Protein AF-A0A0D8Y166-F1 (afdb_monomer)

Solvent-accessible surface area (backbone atoms only — not comparable to full-atom values): 31243 Å² total; per-residue (Å²): 134,84,92,81,90,86,86,88,84,91,83,90,88,84,89,86,86,91,83,82,90,84,88,88,82,91,85,84,87,83,79,92,74,79,80,77,78,78,80,73,83,71,75,79,74,79,84,50,73,68,58,51,49,54,46,44,72,76,35,81,78,61,55,64,70,60,54,52,52,27,47,51,49,46,55,60,47,55,75,75,40,89,67,58,102,54,58,57,52,52,48,49,43,30,47,51,53,46,46,41,57,75,27,60,71,58,76,38,52,41,94,66,59,57,55,60,47,25,48,74,46,36,37,15,61,54,55,47,54,57,51,34,52,52,47,41,63,74,66,66,49,56,70,65,58,55,54,47,52,55,48,47,53,50,50,49,45,42,48,54,54,47,52,61,54,43,43,63,54,48,51,55,43,36,38,91,34,60,76,85,71,78,50,96,64,31,43,58,56,53,54,51,49,53,51,49,53,44,55,49,53,50,75,68,47,96,62,89,44,62,65,64,50,46,41,48,46,49,47,52,50,40,52,54,52,50,43,38,60,73,71,68,42,58,80,46,41,24,67,70,34,54,54,68,40,55,73,45,98,88,50,80,46,54,58,56,51,49,16,69,78,68,73,43,62,53,69,60,38,54,47,43,41,65,71,41,48,69,63,42,46,57,77,78,43,68,83,55,50,87,89,65,57,52,58,78,86,40,40,70,63,46,48,53,51,49,51,53,53,41,52,53,52,32,26,30,65,71,38,70,65,73,69,72,62,62,65,92,56,53,68,48,60,70,36,78,75,36,67,84,52,61,63,50,66,38,43,44,24,69,52,92,58,73,65,91,64,69,63,64,46,60,56,37,52,45,42,49,56,46,42,53,70,57,54,71,76,77,72,91,92,73,95,80,75,87,62,60,48,50,40,81,92,68,80,39,76,33,54,69,81,64,62,77,59,86,82,61,49,74,66,64,62,40,44,89,72,35,62,97,78,73,52,69,78,91,25,71,46,48,56,53,26,68,72,26,89,73,61,50,56,66,60,53,51,50,52,42,49,54,52,37,51,52,47,54,55,47,52,56,51,44,73,73,41,90,88,56,98,63,63,66,72,56,70,76,41,49,66,62,51,36,50,52,52,42,50,38,50,52,49,51,52,29,51,51,54,54,52,50,43,72,74,43,78,82,65,64,55,77,51,56,62,56,58,45,69,75,73,106

Radius of gyration: 31.39 Å; Cα contacts (8 Å, |Δi|>4): 440; chains: 1; bounding box: 93×88×85 Å

InterPro domains:
  IPR002720 Retinoblastoma-associated protein, A-box [PF01858] (406-509)
  IPR024599 Retinoblastoma-associated protein, N-terminal [PF11934] (113-226)
  IPR024599 Retinoblastoma-associated protein, N-terminal [SM01367] (106-227)
  IPR028309 Retinoblastoma protein family [PTHR13742] (51-509)

Organism: Dictyocaulus viviparus (NCBI:txid29172)

Structure (mmCIF, N/CA/C/O backbone):
data_AF-A0A0D8Y166-F1
#
_entry.id   AF-A0A0D8Y166-F1
#
loop_
_atom_site.group_PDB
_atom_site.id
_atom_site.type_symbol
_atom_site.label_atom_id
_atom_site.label_alt_id
_atom_site.label_comp_id
_atom_site.label_asym_id
_atom_site.label_entity_id
_atom_site.label_seq_id
_atom_site.pdbx_PDB_ins_code
_atom_site.Cartn_x
_atom_site.Cartn_y
_atom_site.Cartn_z
_atom_site.occupancy
_atom_site.B_iso_or_equiv
_atom_site.auth_seq_id
_atom_site.auth_comp_id
_atom_site.auth_asym_id
_atom_site.auth_atom_id
_atom_site.pdbx_PDB_model_num
ATOM 1 N N . MET A 1 1 ? -1.861 65.704 -4.279 1.00 33.00 1 MET A N 1
ATOM 2 C CA . MET A 1 1 ? -0.979 66.765 -3.769 1.00 33.00 1 MET A CA 1
ATOM 3 C C . MET A 1 1 ? 0.375 66.096 -3.618 1.00 33.00 1 MET A C 1
ATOM 5 O O . MET A 1 1 ? 0.455 65.220 -2.772 1.00 33.00 1 MET A O 1
ATOM 9 N N . GLU A 1 2 ? 1.285 66.434 -4.544 1.00 31.95 2 GLU A N 1
ATOM 10 C CA . GLU A 1 2 ? 2.749 66.184 -4.604 1.00 31.95 2 GLU A CA 1
ATOM 11 C C . GLU A 1 2 ? 3.214 64.709 -4.552 1.00 31.95 2 GLU A C 1
ATOM 13 O O . GLU A 1 2 ? 2.940 64.010 -3.585 1.00 31.95 2 GLU A O 1
ATOM 18 N N . ASP A 1 3 ? 3.744 64.079 -5.613 1.00 27.80 3 ASP A N 1
ATOM 19 C CA . ASP A 1 3 ? 4.896 64.328 -6.526 1.00 27.80 3 ASP A CA 1
ATOM 20 C C . ASP A 1 3 ? 6.300 64.206 -5.903 1.00 27.80 3 ASP A C 1
ATOM 22 O O . ASP A 1 3 ? 6.654 64.974 -5.013 1.00 27.80 3 ASP A O 1
ATOM 26 N N . ALA A 1 4 ? 7.074 63.251 -6.453 1.00 29.73 4 ALA A N 1
ATOM 27 C CA . ALA A 1 4 ? 8.540 63.167 -6.659 1.00 29.73 4 ALA A CA 1
ATOM 28 C C . ALA A 1 4 ? 8.892 61.663 -6.795 1.00 29.73 4 ALA A C 1
ATOM 30 O O . ALA A 1 4 ? 8.784 60.918 -5.826 1.00 29.73 4 ALA A O 1
ATOM 31 N N . ASP A 1 5 ? 9.047 61.063 -7.977 1.00 30.31 5 ASP A N 1
ATOM 32 C CA . ASP A 1 5 ? 10.092 61.209 -9.007 1.00 30.31 5 ASP A CA 1
ATOM 33 C C . ASP A 1 5 ? 11.523 60.957 -8.490 1.00 30.31 5 ASP A C 1
ATOM 35 O O . ASP A 1 5 ? 11.975 61.612 -7.555 1.00 30.31 5 ASP A O 1
ATOM 39 N N . VAL A 1 6 ? 12.205 59.967 -9.081 1.00 31.31 6 VAL A N 1
ATOM 40 C CA . VAL A 1 6 ? 13.494 60.093 -9.790 1.00 31.31 6 VAL A CA 1
ATOM 41 C C . VAL A 1 6 ? 14.042 58.693 -10.119 1.00 31.31 6 VAL A C 1
ATOM 43 O O . VAL A 1 6 ? 14.215 57.813 -9.278 1.00 31.31 6 VAL A O 1
ATOM 46 N N . ASN A 1 7 ? 14.298 58.548 -11.411 1.00 28.16 7 ASN A N 1
ATOM 47 C CA . ASN A 1 7 ? 14.941 57.482 -12.163 1.00 28.16 7 ASN A CA 1
ATOM 48 C C . ASN A 1 7 ? 16.473 57.662 -12.110 1.00 28.16 7 ASN A C 1
ATOM 50 O O . ASN A 1 7 ? 16.905 58.804 -12.222 1.00 28.16 7 ASN A O 1
ATOM 54 N N . GLU A 1 8 ? 17.298 56.606 -12.055 1.00 28.00 8 GLU A N 1
ATOM 55 C CA . GLU A 1 8 ? 18.684 56.707 -12.554 1.00 28.00 8 GLU A CA 1
ATOM 56 C C . GLU A 1 8 ? 19.349 55.356 -12.888 1.00 28.00 8 GLU A C 1
ATOM 58 O O . GLU A 1 8 ? 19.195 54.346 -12.204 1.00 28.00 8 GLU A O 1
ATOM 63 N N . THR A 1 9 ? 20.062 55.395 -14.013 1.00 28.47 9 THR A N 1
ATOM 64 C CA . THR A 1 9 ? 20.747 54.334 -14.773 1.00 28.47 9 THR A CA 1
ATOM 65 C C . THR A 1 9 ? 22.236 54.223 -14.360 1.00 28.47 9 THR A C 1
ATOM 67 O O . THR A 1 9 ? 22.629 54.856 -13.391 1.00 28.47 9 THR A O 1
ATOM 70 N N . PHE A 1 10 ? 23.069 53.535 -15.171 1.00 26.52 10 PHE A N 1
ATOM 71 C CA . PHE A 1 10 ? 24.553 53.380 -15.135 1.00 26.52 10 PHE A CA 1
ATOM 72 C C . PHE A 1 10 ? 25.043 52.103 -14.396 1.00 26.52 10 PHE A C 1
ATOM 74 O O . PHE A 1 10 ? 24.509 51.759 -13.354 1.00 26.52 10 PHE A O 1
ATOM 81 N N . VAL A 1 11 ? 26.043 51.315 -14.832 1.00 28.38 11 VAL A N 1
ATOM 82 C CA . VAL A 1 11 ? 26.975 51.343 -15.979 1.00 28.38 11 VAL A CA 1
ATOM 83 C C . VAL A 1 11 ? 27.667 49.974 -16.126 1.00 28.38 11 VAL A C 1
ATOM 85 O O . VAL A 1 11 ? 27.822 49.257 -15.139 1.00 28.38 11 VAL A O 1
ATOM 88 N N . ALA A 1 12 ? 28.114 49.640 -17.340 1.00 28.97 12 ALA A N 1
ATOM 89 C CA . ALA A 1 12 ? 29.071 48.571 -17.629 1.00 28.97 12 ALA A CA 1
ATOM 90 C C . ALA A 1 12 ? 30.479 49.161 -17.835 1.00 28.97 12 ALA A C 1
ATOM 92 O O . ALA A 1 12 ? 30.582 50.202 -18.474 1.00 28.97 12 ALA A O 1
ATOM 93 N N . ASP A 1 13 ? 31.513 48.511 -17.286 1.00 27.62 13 ASP A N 1
ATOM 94 C CA . ASP A 1 13 ? 32.838 48.266 -17.899 1.00 27.62 13 ASP A CA 1
ATOM 95 C C . ASP A 1 13 ? 33.901 47.959 -16.834 1.00 27.62 13 ASP A C 1
ATOM 97 O O . ASP A 1 13 ? 34.079 48.721 -15.885 1.00 27.62 13 ASP A O 1
ATOM 101 N N . GLN A 1 14 ? 34.672 46.885 -17.045 1.00 29.25 14 GLN A N 1
ATOM 102 C CA . GLN A 1 14 ? 36.122 46.907 -16.818 1.00 29.25 14 GLN A CA 1
ATOM 103 C C . GLN A 1 14 ? 36.819 45.745 -17.544 1.00 29.25 14 GLN A C 1
ATOM 105 O O . GLN A 1 14 ? 36.702 44.576 -17.178 1.00 29.25 14 GLN A O 1
ATOM 110 N N . GLU A 1 15 ? 37.554 46.119 -18.592 1.00 25.94 15 GLU A N 1
ATOM 111 C CA . GLU A 1 15 ? 38.581 45.339 -19.283 1.00 25.94 15 GLU A CA 1
ATOM 112 C C . GLU A 1 15 ? 39.788 45.050 -18.371 1.00 25.94 15 GLU A C 1
ATOM 114 O O . GLU A 1 15 ? 40.174 45.894 -17.563 1.00 25.94 15 GLU A O 1
ATOM 119 N N . LEU A 1 16 ? 40.484 43.930 -18.604 1.00 27.36 16 LEU A N 1
ATOM 120 C CA . LEU A 1 16 ? 41.888 43.744 -18.213 1.00 27.36 16 LEU A CA 1
ATOM 121 C C . LEU A 1 16 ? 42.647 42.979 -19.315 1.00 27.36 16 LEU A C 1
ATOM 123 O O . LEU A 1 16 ? 42.253 41.892 -19.733 1.00 27.36 16 LEU A O 1
ATOM 127 N N . LYS A 1 17 ? 43.730 43.601 -19.801 1.00 29.31 17 LYS A N 1
ATOM 128 C CA . LYS A 1 17 ? 44.660 43.145 -20.856 1.00 29.31 17 LYS A CA 1
ATOM 129 C C . LYS A 1 17 ? 45.910 42.435 -20.267 1.00 29.31 17 LYS A C 1
ATOM 131 O O . LYS A 1 17 ? 46.124 42.512 -19.060 1.00 29.31 17 LYS A O 1
ATOM 136 N N . PRO A 1 18 ? 46.731 41.749 -21.099 1.00 35.53 18 PRO A N 1
ATOM 137 C CA . PRO A 1 18 ? 47.529 40.571 -20.728 1.00 35.53 18 PRO A CA 1
ATOM 138 C C . PRO A 1 18 ? 49.003 40.865 -20.396 1.00 35.53 18 PRO A C 1
ATOM 140 O O . PRO A 1 18 ? 49.542 41.889 -20.814 1.00 35.53 18 PRO A O 1
ATOM 143 N N . ILE A 1 19 ? 49.686 39.922 -19.726 1.00 27.50 19 ILE A N 1
ATOM 144 C CA . ILE A 1 19 ? 51.143 39.964 -19.499 1.00 27.50 19 ILE A CA 1
ATOM 145 C C . ILE A 1 19 ? 51.811 38.605 -19.797 1.00 27.50 19 ILE A C 1
ATOM 147 O O . ILE A 1 19 ? 51.568 37.614 -19.120 1.00 27.50 19 ILE A O 1
ATOM 151 N N . SER A 1 20 ? 52.666 38.651 -20.826 1.00 26.47 20 SER A N 1
ATOM 152 C CA . SER A 1 20 ? 54.015 38.081 -21.012 1.00 26.47 20 SER A CA 1
ATOM 153 C C . SER A 1 20 ? 54.368 36.635 -20.620 1.00 26.47 20 SER A C 1
ATOM 155 O O . SER A 1 20 ? 54.500 36.278 -19.454 1.00 26.47 20 SER A O 1
ATOM 157 N N . SER A 1 21 ? 54.731 35.909 -21.681 1.00 26.19 21 SER A N 1
ATOM 158 C CA . SER A 1 21 ? 55.748 34.858 -21.842 1.00 26.19 21 SER A CA 1
ATOM 159 C C . SER A 1 21 ? 56.810 34.675 -20.748 1.00 26.19 21 SER A C 1
ATOM 161 O O . SER A 1 21 ? 57.518 35.621 -20.397 1.00 26.19 21 SER A O 1
ATOM 163 N N . TYR A 1 22 ? 57.033 33.406 -20.392 1.00 26.62 22 TYR A N 1
ATOM 164 C CA . TYR A 1 22 ? 58.312 32.871 -19.924 1.00 26.62 22 TYR A CA 1
ATOM 165 C C . TYR A 1 22 ? 58.669 31.628 -20.755 1.00 26.62 22 TYR A C 1
ATOM 167 O O . TYR A 1 22 ? 57.930 30.647 -20.756 1.00 26.62 22 TYR A O 1
ATOM 175 N N . GLU A 1 23 ? 59.795 31.692 -21.464 1.00 25.53 23 GLU A N 1
ATOM 176 C CA . GLU A 1 23 ? 60.465 30.554 -22.104 1.00 25.53 23 GLU A CA 1
ATOM 177 C C . GLU A 1 23 ? 61.650 30.078 -21.250 1.00 25.53 23 GLU A C 1
ATOM 179 O O . GLU A 1 23 ? 62.280 30.897 -20.574 1.00 25.53 23 GLU A O 1
ATOM 184 N N . LEU A 1 24 ? 61.966 28.777 -21.389 1.00 26.30 24 LEU A N 1
ATOM 185 C CA . LEU A 1 24 ? 63.284 28.093 -21.428 1.00 26.30 24 LEU A CA 1
ATOM 186 C C . LEU A 1 24 ? 63.301 26.808 -20.563 1.00 26.30 24 LEU A C 1
ATOM 188 O O . LEU A 1 24 ? 62.704 26.815 -19.488 1.00 26.30 24 LEU A O 1
ATOM 192 N N . PRO A 1 25 ? 64.102 25.765 -20.887 1.00 27.89 25 PRO A N 1
ATOM 193 C CA . PRO A 1 25 ? 64.690 25.361 -22.171 1.00 27.89 25 PRO A CA 1
ATOM 194 C C . PRO A 1 25 ? 64.454 23.866 -22.515 1.00 27.89 25 PRO A C 1
ATOM 196 O O . PRO A 1 25 ? 64.084 23.046 -21.679 1.00 27.89 25 PRO A O 1
ATOM 199 N N . ALA A 1 26 ? 64.730 23.507 -23.770 1.00 30.86 26 ALA A N 1
ATOM 200 C CA . ALA A 1 26 ? 64.731 22.138 -24.280 1.00 30.86 26 ALA A CA 1
ATOM 201 C C . ALA A 1 26 ? 65.971 21.338 -23.832 1.00 30.86 26 ALA A C 1
ATOM 203 O O . ALA A 1 26 ? 67.093 21.825 -23.983 1.00 30.86 26 ALA A O 1
ATOM 204 N N . ASN A 1 27 ? 65.773 20.106 -23.341 1.00 27.48 27 ASN A N 1
ATOM 205 C CA . ASN A 1 27 ? 66.346 18.866 -23.900 1.00 27.48 27 ASN A CA 1
ATOM 206 C C . ASN A 1 27 ? 66.249 17.666 -22.937 1.00 27.48 27 ASN A C 1
ATOM 208 O O . ASN A 1 27 ? 66.652 17.766 -21.783 1.00 27.48 27 ASN A O 1
ATOM 212 N N . ALA A 1 28 ? 65.880 16.527 -23.541 1.00 28.11 28 ALA A N 1
ATOM 213 C CA . ALA A 1 28 ? 66.364 15.154 -23.320 1.00 28.11 28 ALA A CA 1
ATOM 214 C C . ALA A 1 28 ? 65.315 14.127 -22.837 1.00 28.11 28 ALA A C 1
ATOM 216 O O . ALA A 1 28 ? 64.971 14.091 -21.664 1.00 28.11 28 ALA A O 1
ATOM 217 N N . ASN A 1 29 ? 64.931 13.275 -23.801 1.00 29.62 29 ASN A N 1
ATOM 218 C CA . ASN A 1 29 ? 64.536 11.858 -23.732 1.00 29.62 29 ASN A CA 1
ATOM 219 C C . ASN A 1 29 ? 63.403 11.444 -22.773 1.00 29.62 29 ASN A C 1
ATOM 221 O O . ASN A 1 29 ? 63.592 11.432 -21.565 1.00 29.62 29 ASN A O 1
ATOM 225 N N . ASP A 1 30 ? 62.269 10.979 -23.303 1.00 27.91 30 ASP A N 1
ATOM 226 C CA . ASP A 1 30 ? 62.061 9.547 -23.590 1.00 27.91 30 ASP A CA 1
ATOM 227 C C . ASP A 1 30 ? 60.674 9.308 -24.215 1.00 27.91 30 ASP A C 1
ATOM 229 O O . ASP A 1 30 ? 59.693 9.956 -23.863 1.00 27.91 30 ASP A O 1
ATOM 233 N N . ASP A 1 31 ? 60.658 8.377 -25.166 1.00 29.98 31 ASP A N 1
ATOM 234 C CA . ASP A 1 31 ? 59.547 7.554 -25.647 1.00 29.98 31 ASP A CA 1
ATOM 235 C C . ASP A 1 31 ? 58.224 8.201 -26.099 1.00 29.98 31 ASP A C 1
ATOM 237 O O . ASP A 1 31 ? 57.305 8.514 -25.344 1.00 29.98 31 ASP A O 1
ATOM 241 N N . GLN A 1 32 ? 58.087 8.235 -27.429 1.00 33.59 32 GLN A N 1
ATOM 242 C CA . GLN A 1 32 ? 56.803 8.164 -28.116 1.00 33.59 32 GLN A CA 1
ATOM 243 C C . GLN A 1 32 ? 56.043 6.904 -27.675 1.00 33.59 32 GLN A C 1
ATOM 245 O O . GLN A 1 32 ? 56.311 5.806 -28.161 1.00 33.59 32 GLN A O 1
ATOM 250 N N . VAL A 1 33 ? 55.033 7.073 -26.829 1.00 33.22 33 VAL A N 1
ATOM 251 C CA . VAL A 1 33 ? 53.850 6.211 -26.865 1.00 33.22 33 VAL A CA 1
ATOM 252 C C . VAL A 1 33 ? 52.812 6.995 -27.647 1.00 33.22 33 VAL A C 1
ATOM 254 O O . VAL A 1 33 ? 52.322 8.023 -27.185 1.00 33.22 33 VAL A O 1
ATOM 257 N N . GLY A 1 34 ? 52.555 6.570 -28.884 1.00 29.72 34 GLY A N 1
ATOM 258 C CA . GLY A 1 34 ? 51.437 7.097 -29.647 1.00 29.72 34 GLY A CA 1
ATOM 259 C C . GLY A 1 34 ? 50.157 6.850 -28.858 1.00 29.72 34 GLY A C 1
ATOM 260 O O . GLY A 1 34 ? 49.809 5.700 -28.603 1.00 29.72 34 GLY A O 1
ATOM 261 N N . GLU A 1 35 ? 49.470 7.917 -28.461 1.00 31.98 35 GLU A N 1
ATOM 262 C CA . GLU A 1 35 ? 48.046 7.827 -28.167 1.00 31.98 35 GLU A CA 1
ATOM 263 C C . GLU A 1 35 ? 47.357 7.464 -29.486 1.00 31.98 35 GLU A C 1
ATOM 265 O O . GLU A 1 35 ? 47.063 8.321 -30.322 1.00 31.98 35 GLU A O 1
ATOM 270 N N . GLU A 1 36 ? 47.152 6.164 -29.705 1.00 32.47 36 GLU A N 1
ATOM 271 C CA . GLU A 1 36 ? 46.092 5.692 -30.583 1.00 32.47 36 GLU A CA 1
ATOM 272 C C . GLU A 1 36 ? 44.780 6.213 -29.998 1.00 32.47 36 GLU A C 1
ATOM 274 O O . GLU A 1 36 ? 44.191 5.635 -29.084 1.00 32.47 36 GLU A O 1
ATOM 279 N N . VAL A 1 37 ? 44.338 7.359 -30.511 1.00 36.44 37 VAL A N 1
ATOM 280 C CA . VAL A 1 37 ? 42.954 7.796 -30.394 1.00 36.44 37 VAL A CA 1
ATOM 281 C C . VAL A 1 37 ? 42.133 6.758 -31.152 1.00 36.44 37 VAL A C 1
ATOM 283 O O . VAL A 1 37 ? 41.981 6.832 -32.370 1.00 36.44 37 VAL A O 1
ATOM 286 N N . PHE A 1 38 ? 41.660 5.744 -30.433 1.00 33.31 38 PHE A N 1
ATOM 287 C CA . PHE A 1 38 ? 40.629 4.846 -30.924 1.00 33.31 38 PHE A CA 1
ATOM 288 C C . PHE A 1 38 ? 39.347 5.666 -31.111 1.00 33.31 38 PHE A C 1
ATOM 290 O O . PHE A 1 38 ? 38.568 5.863 -30.179 1.00 33.31 38 PHE A O 1
ATOM 297 N N . ASP A 1 39 ? 39.146 6.170 -32.326 1.00 38.75 39 ASP A N 1
ATOM 298 C CA . ASP A 1 39 ? 37.851 6.635 -32.812 1.00 38.75 39 ASP A CA 1
ATOM 299 C C . ASP A 1 39 ? 36.956 5.404 -33.010 1.00 38.75 39 ASP A C 1
ATOM 301 O O . ASP A 1 39 ? 36.843 4.844 -34.101 1.00 38.75 39 ASP A O 1
ATOM 305 N N . TYR A 1 40 ? 36.372 4.911 -31.916 1.00 37.84 40 TYR A N 1
ATOM 306 C CA . TYR A 1 40 ? 35.255 3.979 -31.992 1.00 37.84 40 TYR A CA 1
ATOM 307 C C . TYR A 1 40 ? 34.003 4.780 -32.338 1.00 37.84 40 TYR A C 1
ATOM 309 O O . TYR A 1 40 ? 33.169 5.075 -31.483 1.00 37.84 40 TYR A O 1
ATOM 317 N N . SER A 1 41 ? 33.831 5.096 -33.618 1.00 49.47 41 SER A N 1
ATOM 318 C CA . SER A 1 41 ? 32.497 5.319 -34.169 1.00 49.47 41 SER A CA 1
ATOM 319 C C . SER A 1 41 ? 31.787 3.953 -34.205 1.00 49.47 41 SER A C 1
ATOM 321 O O . SER A 1 41 ? 31.654 3.324 -35.251 1.00 49.47 41 SER A O 1
ATOM 323 N N . HIS A 1 42 ? 31.432 3.414 -33.033 1.00 57.66 42 HIS A N 1
ATOM 324 C CA . HIS A 1 42 ? 30.627 2.200 -32.934 1.00 57.66 42 HIS A CA 1
ATOM 325 C C . HIS A 1 42 ? 29.213 2.536 -33.406 1.00 57.66 42 HIS A C 1
ATOM 327 O O . HIS A 1 42 ? 28.433 3.183 -32.708 1.00 57.66 42 HIS A O 1
ATOM 333 N N . GLU A 1 43 ? 28.907 2.145 -34.642 1.00 75.25 43 GLU A N 1
ATOM 334 C CA . GLU A 1 43 ? 27.539 2.131 -35.139 1.00 75.25 43 GLU A CA 1
ATOM 335 C C . GLU A 1 43 ? 26.742 1.129 -34.299 1.00 75.25 43 GLU A C 1
ATOM 337 O O . GLU A 1 43 ? 27.025 -0.070 -34.310 1.00 75.25 43 GLU A O 1
ATOM 342 N N . ILE A 1 44 ? 25.755 1.630 -33.552 1.00 83.06 44 ILE A N 1
ATOM 343 C CA . ILE A 1 44 ? 24.823 0.784 -32.805 1.00 83.06 44 ILE A CA 1
ATOM 344 C C . ILE A 1 44 ? 24.110 -0.114 -33.829 1.00 83.06 44 ILE A C 1
ATOM 346 O O . ILE A 1 44 ? 23.511 0.419 -34.772 1.00 83.06 44 ILE A O 1
ATOM 350 N N . PRO A 1 45 ? 24.161 -1.452 -33.685 1.00 86.75 45 PRO A N 1
ATOM 351 C CA . PRO A 1 45 ? 23.498 -2.349 -34.621 1.00 86.75 45 PRO A CA 1
ATOM 352 C C . PRO A 1 45 ? 21.983 -2.100 -34.618 1.00 86.75 45 PRO A C 1
ATOM 354 O O . PRO A 1 45 ? 21.444 -1.606 -33.627 1.00 86.75 45 PRO A O 1
ATOM 357 N N . PRO A 1 46 ? 21.256 -2.440 -35.694 1.00 87.62 46 PRO A N 1
ATOM 358 C CA . PRO A 1 46 ? 19.801 -2.362 -35.673 1.00 87.62 46 PRO A CA 1
ATOM 359 C C . PRO A 1 46 ? 19.212 -3.301 -34.600 1.00 87.62 46 PRO A C 1
ATOM 361 O O . PRO A 1 46 ? 19.833 -4.322 -34.292 1.00 87.62 46 PRO A O 1
ATOM 364 N N . PRO A 1 47 ? 18.020 -2.988 -34.055 1.00 89.50 47 PRO A N 1
ATOM 365 C CA . PRO A 1 47 ? 17.349 -3.843 -33.083 1.00 89.50 47 PRO A CA 1
ATOM 366 C C . PRO A 1 47 ? 17.145 -5.271 -33.580 1.00 89.50 47 PRO A C 1
ATOM 368 O O . PRO A 1 47 ? 16.663 -5.473 -34.695 1.00 89.50 47 PRO A O 1
ATOM 371 N N . ASP A 1 48 ? 17.499 -6.251 -32.746 1.00 87.88 48 ASP A N 1
ATOM 372 C CA . ASP A 1 48 ? 17.303 -7.662 -33.072 1.00 87.88 48 ASP A CA 1
ATOM 373 C C . ASP A 1 48 ? 15.826 -8.094 -32.974 1.00 87.88 48 ASP A C 1
ATOM 375 O O . ASP A 1 48 ? 14.983 -7.430 -32.359 1.00 87.88 48 ASP A O 1
ATOM 379 N N . ASP A 1 49 ? 15.505 -9.236 -33.590 1.00 87.94 49 ASP A N 1
ATOM 380 C CA . ASP A 1 49 ? 14.138 -9.769 -33.637 1.00 87.94 49 ASP A CA 1
ATOM 381 C C . ASP A 1 49 ? 13.567 -10.074 -32.239 1.00 87.94 49 ASP A C 1
ATOM 383 O O . ASP A 1 49 ? 12.356 -9.967 -32.023 1.00 87.94 49 ASP A O 1
ATOM 387 N N . GLY A 1 50 ? 14.420 -10.440 -31.275 1.00 87.19 50 GLY A N 1
ATOM 388 C CA . GLY A 1 50 ? 14.012 -10.753 -29.906 1.00 87.19 50 GLY A CA 1
ATOM 389 C C . GLY A 1 50 ? 13.542 -9.509 -29.158 1.00 87.19 50 GLY A C 1
ATOM 390 O O . GLY A 1 50 ? 12.458 -9.498 -28.569 1.00 87.19 50 GLY A O 1
ATOM 391 N N . PHE A 1 51 ? 14.309 -8.427 -29.237 1.00 91.06 51 PHE A N 1
ATOM 392 C CA . PHE A 1 51 ? 13.947 -7.132 -28.682 1.00 91.06 51 PHE A CA 1
ATOM 393 C C . PHE A 1 51 ? 12.712 -6.542 -29.369 1.00 91.06 51 PHE A C 1
ATOM 395 O O . PHE A 1 51 ? 11.797 -6.070 -28.690 1.00 91.06 51 PHE A O 1
ATOM 402 N N . LEU A 1 52 ? 12.625 -6.624 -30.700 1.00 92.50 52 LEU A N 1
ATOM 403 C CA . LEU A 1 52 ? 11.444 -6.166 -31.439 1.00 92.50 52 LEU A CA 1
ATOM 404 C C . LEU A 1 52 ? 10.180 -6.931 -31.030 1.00 92.50 52 LEU A C 1
ATOM 406 O O . LEU A 1 52 ? 9.113 -6.324 -30.905 1.00 92.50 52 LEU A O 1
ATOM 410 N N . HIS A 1 53 ? 10.295 -8.233 -30.758 1.00 91.75 53 HIS A N 1
ATOM 411 C CA . HIS A 1 53 ? 9.192 -9.027 -30.223 1.00 91.75 53 HIS A CA 1
ATOM 412 C C . HIS A 1 53 ? 8.743 -8.532 -28.840 1.00 91.75 53 HIS A C 1
ATOM 414 O O . HIS A 1 53 ? 7.541 -8.377 -28.615 1.00 91.75 53 HIS A O 1
ATOM 420 N N . VAL A 1 54 ? 9.682 -8.216 -27.939 1.00 92.75 54 VAL A N 1
ATOM 421 C CA . VAL A 1 54 ? 9.375 -7.627 -26.620 1.00 92.75 54 VAL A CA 1
ATOM 422 C C . VAL A 1 54 ? 8.653 -6.287 -26.775 1.00 92.75 54 VAL A C 1
ATOM 424 O O . VAL A 1 54 ? 7.606 -6.085 -26.159 1.00 92.75 54 VAL A O 1
ATOM 427 N N . CYS A 1 55 ? 9.150 -5.388 -27.630 1.00 94.88 55 CYS A N 1
ATOM 428 C CA . CYS A 1 55 ? 8.503 -4.101 -27.900 1.00 94.88 55 CYS A CA 1
ATOM 429 C C . CYS A 1 55 ? 7.072 -4.273 -28.418 1.00 94.88 55 CYS A C 1
ATOM 431 O O . CYS A 1 55 ? 6.157 -3.647 -27.887 1.00 94.88 55 CYS A O 1
ATOM 433 N N . ALA A 1 56 ? 6.865 -5.149 -29.405 1.00 94.75 56 ALA A N 1
ATOM 434 C CA . ALA A 1 56 ? 5.547 -5.408 -29.980 1.00 94.75 56 ALA A CA 1
ATOM 435 C C . ALA A 1 56 ? 4.575 -6.054 -28.977 1.00 94.75 56 ALA A C 1
ATOM 437 O O . ALA A 1 56 ? 3.375 -5.785 -29.031 1.00 94.75 56 ALA A O 1
ATOM 438 N N . ALA A 1 57 ? 5.078 -6.886 -28.059 1.00 95.12 57 ALA A N 1
ATOM 439 C CA . ALA A 1 57 ? 4.281 -7.480 -26.988 1.00 95.12 57 ALA A CA 1
ATOM 440 C C . ALA A 1 57 ? 3.856 -6.453 -25.923 1.00 95.12 57 ALA A C 1
ATOM 442 O O . ALA A 1 57 ? 2.783 -6.600 -25.338 1.00 95.12 57 ALA A O 1
ATOM 443 N N . ILE A 1 58 ? 4.674 -5.423 -25.670 1.00 94.88 58 ILE A N 1
ATOM 444 C CA . ILE A 1 58 ? 4.323 -4.307 -24.775 1.00 94.88 58 ILE A CA 1
ATOM 445 C C . ILE A 1 58 ? 3.281 -3.411 -25.450 1.00 94.88 58 ILE A C 1
ATOM 447 O O . ILE A 1 58 ? 2.229 -3.138 -24.872 1.00 94.88 58 ILE A O 1
ATOM 451 N N . ASP A 1 59 ? 3.584 -2.946 -26.661 1.00 95.56 59 ASP A N 1
ATOM 452 C CA . ASP A 1 59 ? 2.717 -2.094 -27.467 1.00 95.56 59 ASP A CA 1
ATOM 453 C C . ASP A 1 59 ? 3.136 -2.170 -28.947 1.00 95.56 59 ASP A C 1
ATOM 455 O O . ASP A 1 59 ? 4.223 -1.702 -29.302 1.00 95.56 59 ASP A O 1
ATOM 459 N N . PRO A 1 60 ? 2.276 -2.688 -29.845 1.00 93.81 60 PRO A N 1
ATOM 460 C CA . PRO A 1 60 ? 2.547 -2.711 -31.282 1.00 93.81 60 PRO A CA 1
ATOM 461 C C . PRO A 1 60 ? 2.822 -1.329 -31.891 1.00 93.81 60 PRO A C 1
ATOM 463 O O . PRO A 1 60 ? 3.423 -1.245 -32.960 1.00 93.81 60 PRO A O 1
ATOM 466 N N . ASN A 1 61 ? 2.385 -0.253 -31.230 1.00 94.00 61 ASN A N 1
ATOM 467 C CA . ASN A 1 61 ? 2.572 1.131 -31.660 1.00 94.00 61 ASN A CA 1
ATOM 468 C C . ASN A 1 61 ? 3.583 1.892 -30.785 1.00 94.00 61 ASN A C 1
ATOM 470 O O . ASN A 1 61 ? 3.539 3.124 -30.732 1.00 94.00 61 ASN A O 1
ATOM 474 N N . MET A 1 62 ? 4.489 1.182 -30.099 1.00 94.44 62 MET A N 1
ATOM 475 C CA . MET A 1 62 ? 5.532 1.795 -29.276 1.00 94.44 62 MET A CA 1
ATOM 476 C C . MET A 1 62 ? 6.316 2.847 -30.068 1.00 94.44 62 MET A C 1
ATOM 478 O O . MET A 1 62 ? 6.773 2.599 -31.186 1.00 94.44 62 MET A O 1
ATOM 482 N N . SER A 1 63 ? 6.504 4.025 -29.465 1.00 93.31 63 SER A N 1
ATOM 483 C CA . SER A 1 63 ? 7.224 5.122 -30.113 1.00 93.31 63 SER A CA 1
ATOM 484 C C . SER A 1 63 ? 8.650 4.712 -30.480 1.00 93.31 63 SER A C 1
ATOM 486 O O . SER A 1 63 ? 9.366 4.163 -29.637 1.00 93.31 63 SER A O 1
ATOM 488 N N . GLU A 1 64 ? 9.084 5.068 -31.689 1.00 92.06 64 GLU A N 1
ATOM 489 C CA . GLU A 1 64 ? 10.439 4.770 -32.172 1.00 92.06 64 GLU A CA 1
ATOM 490 C C . GLU A 1 64 ? 11.505 5.361 -31.251 1.00 92.06 64 GLU A C 1
ATOM 492 O O . GLU A 1 64 ? 12.447 4.680 -30.882 1.00 92.06 64 GLU A O 1
ATOM 497 N N . THR A 1 65 ? 11.287 6.579 -30.747 1.00 92.88 65 THR A N 1
ATOM 498 C CA . THR A 1 65 ? 12.220 7.239 -29.824 1.00 92.88 65 THR A CA 1
ATOM 499 C C . THR A 1 65 ? 12.483 6.431 -28.552 1.00 92.88 65 THR A C 1
ATOM 501 O O . THR A 1 65 ? 13.636 6.311 -28.142 1.00 92.88 65 THR A O 1
ATOM 504 N N . LEU A 1 66 ? 11.439 5.878 -27.919 1.00 93.75 66 LEU A N 1
ATOM 505 C CA . LEU A 1 66 ? 11.603 5.031 -26.732 1.00 93.75 66 LEU A CA 1
ATOM 506 C C . LEU A 1 66 ? 12.321 3.731 -27.095 1.00 93.75 66 LEU A C 1
ATOM 508 O O . LEU A 1 66 ? 13.291 3.371 -26.437 1.00 93.75 66 LEU A O 1
ATOM 512 N N . ARG A 1 67 ? 11.860 3.055 -28.152 1.00 94.50 67 ARG A N 1
ATOM 513 C CA . ARG A 1 67 ? 12.431 1.792 -28.628 1.00 94.50 67 ARG A CA 1
ATOM 514 C C . ARG A 1 67 ? 13.925 1.929 -28.921 1.00 94.50 67 ARG A C 1
ATOM 516 O O . ARG A 1 67 ? 14.718 1.145 -28.410 1.00 94.50 67 ARG A O 1
ATOM 523 N N . ASP A 1 68 ? 14.305 2.952 -29.674 1.00 92.75 68 ASP A N 1
ATOM 524 C CA . ASP A 1 68 ? 15.685 3.171 -30.100 1.00 92.75 68 ASP A CA 1
ATOM 525 C C . ASP A 1 68 ? 16.571 3.583 -28.911 1.00 92.75 68 ASP A C 1
ATOM 527 O O . ASP A 1 68 ? 17.714 3.147 -28.812 1.00 92.75 68 ASP A O 1
ATOM 531 N N . SER A 1 69 ? 16.031 4.353 -27.954 1.00 93.50 69 SER A N 1
ATOM 532 C CA . SER A 1 69 ? 16.750 4.727 -26.724 1.00 93.50 69 SER A CA 1
ATOM 533 C C . SER A 1 69 ? 17.003 3.528 -25.807 1.00 93.50 69 SER A C 1
ATOM 535 O O . SER A 1 69 ? 18.092 3.399 -25.247 1.00 93.50 69 SER A O 1
ATOM 537 N N . VAL A 1 70 ? 16.016 2.636 -25.660 1.00 94.00 70 VAL A N 1
ATOM 538 C CA . VAL A 1 70 ? 16.174 1.382 -24.902 1.00 94.00 70 VAL A CA 1
ATOM 539 C C . VAL A 1 70 ? 17.193 0.482 -25.588 1.00 94.00 70 VAL A C 1
ATOM 541 O O . VAL A 1 70 ? 18.107 -0.000 -24.923 1.00 94.00 70 VAL A O 1
ATOM 544 N N . TRP A 1 71 ? 17.087 0.305 -26.906 1.00 93.44 71 TRP A N 1
ATOM 545 C CA . TRP A 1 71 ? 18.021 -0.516 -27.671 1.00 93.44 71 TRP A CA 1
ATOM 546 C C . TRP A 1 71 ? 19.459 0.003 -27.585 1.00 93.44 71 TRP A C 1
ATOM 548 O O . TRP A 1 71 ? 20.374 -0.753 -27.267 1.00 93.44 71 TRP A O 1
ATOM 558 N N . MET A 1 72 ? 19.651 1.313 -27.753 1.00 91.69 72 MET A N 1
ATOM 559 C CA . MET A 1 72 ? 20.948 1.965 -27.574 1.00 91.69 72 MET A CA 1
ATOM 560 C C . MET A 1 72 ? 21.541 1.679 -26.192 1.00 91.69 72 MET A C 1
ATOM 562 O O . MET A 1 72 ? 22.730 1.368 -26.086 1.00 91.69 72 MET A O 1
ATOM 566 N N . GLN A 1 73 ? 20.732 1.761 -25.130 1.00 89.75 73 GLN A N 1
ATOM 567 C CA . GLN A 1 73 ? 21.206 1.464 -23.781 1.00 89.75 73 GLN A CA 1
ATOM 568 C C . GLN A 1 73 ? 21.587 -0.016 -23.634 1.00 89.75 73 GLN A C 1
ATOM 570 O O . GLN A 1 73 ? 22.630 -0.304 -23.055 1.00 89.75 73 GLN A O 1
ATOM 575 N N . VAL A 1 74 ? 20.806 -0.941 -24.201 1.00 89.25 74 VAL A N 1
ATOM 576 C CA . VAL A 1 74 ? 21.113 -2.383 -24.200 1.00 89.25 74 VAL A CA 1
ATOM 577 C C . VAL A 1 74 ? 22.433 -2.680 -24.910 1.00 89.25 74 VAL A C 1
ATOM 579 O O . VAL A 1 74 ? 23.304 -3.292 -24.294 1.00 89.25 74 VAL A O 1
ATOM 582 N N . CYS A 1 75 ? 22.633 -2.188 -26.137 1.00 88.31 75 CYS A N 1
ATOM 583 C CA . CYS A 1 75 ? 23.884 -2.386 -26.878 1.00 88.31 75 CYS A CA 1
ATOM 584 C C . CYS A 1 75 ? 25.088 -1.834 -26.109 1.00 88.31 75 CYS A C 1
ATOM 586 O O . CYS A 1 75 ? 26.061 -2.550 -25.876 1.00 88.31 75 CYS A O 1
ATOM 588 N N . THR A 1 76 ? 24.973 -0.598 -25.614 1.00 87.06 76 THR A N 1
ATOM 589 C CA . THR A 1 76 ? 26.040 0.057 -24.842 1.00 87.06 76 THR A CA 1
ATOM 590 C C . THR A 1 76 ? 26.427 -0.750 -23.599 1.00 87.06 76 THR A C 1
ATOM 592 O O . THR A 1 76 ? 27.595 -0.770 -23.215 1.00 87.06 76 THR A O 1
ATOM 595 N N . MET A 1 77 ? 25.465 -1.399 -22.932 1.00 82.62 77 MET A N 1
ATOM 596 C CA . MET A 1 77 ? 25.764 -2.228 -21.760 1.00 82.62 77 MET A CA 1
ATOM 597 C C . MET A 1 77 ? 26.332 -3.594 -22.137 1.00 82.62 77 MET A C 1
ATOM 599 O O . MET A 1 77 ? 27.241 -4.055 -21.452 1.00 82.62 77 MET A O 1
ATOM 603 N N . SER A 1 78 ? 25.860 -4.202 -23.227 1.00 82.00 78 SER A N 1
ATOM 604 C CA . SER A 1 78 ? 26.372 -5.491 -23.716 1.00 82.00 78 SER A CA 1
ATOM 605 C C . SER A 1 78 ? 27.841 -5.443 -24.148 1.00 82.00 78 SER A C 1
ATOM 607 O O . SER A 1 78 ? 28.533 -6.451 -24.097 1.00 82.00 78 SER A O 1
ATOM 609 N N . GLU A 1 79 ? 28.346 -4.265 -24.524 1.00 81.75 79 GLU A N 1
ATOM 610 C CA . GLU A 1 79 ? 29.770 -4.056 -24.817 1.00 81.75 79 GLU A CA 1
ATOM 611 C C . GLU A 1 79 ? 30.628 -3.941 -23.548 1.00 81.75 79 GLU A C 1
ATOM 613 O O . GLU A 1 79 ? 31.807 -4.292 -23.548 1.00 81.75 79 GLU A O 1
ATOM 618 N N . LYS A 1 80 ? 30.053 -3.416 -22.459 1.00 78.56 80 LYS A N 1
ATOM 619 C CA . LYS A 1 80 ? 30.778 -3.131 -21.211 1.00 78.56 80 LYS A CA 1
ATOM 620 C C . LYS A 1 80 ? 30.870 -4.337 -20.290 1.00 78.56 80 LYS A C 1
ATOM 622 O O . LYS A 1 80 ? 31.800 -4.414 -19.487 1.00 78.56 80 LYS A O 1
ATOM 627 N N . VAL A 1 81 ? 29.885 -5.226 -20.348 1.00 72.06 81 VAL A N 1
ATOM 628 C CA . VAL A 1 81 ? 29.755 -6.378 -19.459 1.00 72.06 81 VAL A CA 1
ATOM 629 C C . VAL A 1 81 ? 29.223 -7.552 -20.259 1.00 72.06 81 VAL A C 1
ATOM 631 O O . VAL A 1 81 ? 28.313 -7.386 -21.065 1.00 72.06 81 VAL A O 1
ATOM 634 N N . ASP A 1 82 ? 29.774 -8.735 -19.989 1.00 69.50 82 ASP A N 1
ATOM 635 C CA . ASP A 1 82 ? 29.183 -9.994 -20.428 1.00 69.50 82 ASP A CA 1
ATOM 636 C C . ASP A 1 82 ? 27.845 -10.154 -19.698 1.00 69.50 82 ASP A C 1
ATOM 638 O O . ASP A 1 82 ? 27.779 -10.543 -18.528 1.00 69.50 82 ASP A O 1
ATOM 642 N N . LEU A 1 83 ? 26.778 -9.685 -20.342 1.00 67.06 83 LEU A N 1
ATOM 643 C CA . LEU A 1 83 ? 25.426 -9.986 -19.915 1.00 67.06 83 LEU A CA 1
ATOM 644 C C . LEU A 1 83 ? 25.289 -11.489 -20.158 1.00 67.06 83 LEU A C 1
ATOM 646 O O . LEU A 1 83 ? 25.369 -11.902 -21.312 1.00 67.06 83 LEU A O 1
ATOM 650 N N . ASP A 1 84 ? 25.130 -12.282 -19.090 1.00 60.97 84 ASP A N 1
ATOM 651 C CA . ASP A 1 84 ? 24.859 -13.728 -19.167 1.00 60.97 84 ASP A CA 1
ATOM 652 C C . ASP A 1 84 ? 23.799 -14.050 -20.257 1.00 60.97 84 ASP A C 1
ATOM 654 O O . ASP A 1 84 ? 23.115 -13.152 -20.750 1.00 60.97 84 ASP A O 1
ATOM 658 N N . GLU A 1 85 ? 23.546 -15.328 -20.580 1.00 58.56 85 GLU A N 1
ATOM 659 C CA . GLU A 1 85 ? 22.541 -15.772 -21.585 1.00 58.56 85 GLU A CA 1
ATOM 660 C C . GLU A 1 85 ? 21.086 -15.227 -21.388 1.00 58.56 85 GLU A C 1
ATOM 662 O O . GLU A 1 85 ? 20.177 -15.549 -22.152 1.00 58.56 85 GLU A O 1
ATOM 667 N N . GLU A 1 86 ? 20.840 -14.357 -20.404 1.00 69.75 86 GLU A N 1
ATOM 668 C CA . GLU A 1 86 ? 19.590 -13.679 -20.054 1.00 69.75 86 GLU A CA 1
ATOM 669 C C . GLU A 1 86 ? 19.522 -12.203 -20.521 1.00 69.75 86 GLU A C 1
ATOM 671 O O . GLU A 1 86 ? 19.103 -11.315 -19.770 1.00 69.75 86 GLU A O 1
ATOM 676 N N . ILE A 1 87 ? 19.878 -11.906 -21.777 1.00 73.06 87 ILE A N 1
ATOM 677 C CA . ILE A 1 87 ? 19.800 -10.544 -22.364 1.00 73.06 87 ILE A CA 1
ATOM 678 C C . ILE A 1 87 ? 18.407 -9.914 -22.166 1.00 73.06 87 ILE A C 1
ATOM 680 O O . ILE A 1 87 ? 18.285 -8.745 -21.791 1.00 73.06 87 ILE A O 1
ATOM 684 N N . ILE A 1 88 ? 17.341 -10.705 -22.337 1.00 76.62 88 ILE A N 1
ATOM 685 C CA . ILE A 1 88 ? 15.942 -10.265 -22.185 1.00 76.62 88 ILE A CA 1
ATOM 686 C C . ILE A 1 88 ? 15.652 -9.748 -20.766 1.00 76.62 88 ILE A C 1
ATOM 688 O O . ILE A 1 88 ? 14.833 -8.840 -20.598 1.00 76.62 88 ILE A O 1
ATOM 692 N N . ALA A 1 89 ? 16.332 -10.269 -19.742 1.00 75.06 89 ALA A N 1
ATOM 693 C CA . ALA A 1 89 ? 16.109 -9.824 -18.373 1.00 75.06 89 ALA A CA 1
ATOM 694 C C . ALA A 1 89 ? 16.649 -8.405 -18.132 1.00 75.06 89 ALA A C 1
ATOM 696 O O . ALA A 1 89 ? 16.023 -7.598 -17.441 1.00 75.06 89 ALA A O 1
ATOM 697 N N . TYR A 1 90 ? 17.771 -8.068 -18.769 1.00 84.88 90 TYR A N 1
ATOM 698 C CA . TYR A 1 90 ? 18.370 -6.735 -18.714 1.00 84.88 90 TYR A CA 1
ATOM 699 C C . TYR A 1 90 ? 17.625 -5.701 -19.570 1.00 84.88 90 TYR A C 1
ATOM 701 O O . TYR A 1 90 ? 17.634 -4.514 -19.234 1.00 84.88 90 TYR A O 1
ATOM 709 N N . VAL A 1 91 ? 16.886 -6.131 -20.601 1.00 90.62 91 VAL A N 1
ATOM 710 C CA . VAL A 1 91 ? 15.983 -5.252 -21.373 1.00 90.62 91 VAL A CA 1
ATOM 711 C C . VAL A 1 91 ? 14.966 -4.563 -20.454 1.00 90.62 91 VAL A C 1
ATOM 713 O O . VAL A 1 91 ? 14.705 -3.370 -20.611 1.00 90.62 91 VAL A O 1
ATOM 716 N N . ALA A 1 92 ? 14.440 -5.254 -19.437 1.00 92.44 92 ALA A N 1
ATOM 717 C CA . ALA A 1 92 ? 13.528 -4.640 -18.470 1.00 92.44 92 ALA A CA 1
ATOM 718 C C . ALA A 1 92 ? 14.196 -3.532 -17.630 1.00 92.44 92 ALA A C 1
ATOM 720 O O . ALA A 1 92 ? 13.567 -2.510 -17.343 1.00 92.44 92 ALA A O 1
ATOM 721 N N . CYS A 1 93 ? 15.471 -3.700 -17.260 1.00 92.50 93 CYS A N 1
ATOM 722 C CA . CYS A 1 93 ? 16.251 -2.665 -16.575 1.00 92.50 93 CYS A CA 1
ATOM 723 C C . CYS A 1 93 ? 16.460 -1.444 -17.479 1.00 92.50 93 CYS A C 1
ATOM 725 O O . CYS A 1 93 ? 16.278 -0.312 -17.026 1.00 92.50 93 CYS A O 1
ATOM 727 N N . ALA A 1 94 ? 16.757 -1.675 -18.762 1.00 93.25 94 ALA A N 1
ATOM 728 C CA . ALA A 1 94 ? 16.907 -0.612 -19.746 1.00 93.25 94 ALA A CA 1
ATOM 729 C C . ALA A 1 94 ? 15.609 0.193 -19.921 1.00 93.25 94 ALA A C 1
ATOM 731 O O . ALA A 1 94 ? 15.613 1.419 -19.811 1.00 93.25 94 ALA A O 1
ATOM 732 N N . PHE A 1 95 ? 14.472 -0.492 -20.091 1.00 94.62 95 PHE A N 1
ATOM 733 C CA . PHE A 1 95 ? 13.153 0.148 -20.146 1.00 94.62 95 PHE A CA 1
ATOM 734 C C . PHE A 1 95 ? 12.892 1.038 -18.931 1.00 94.62 95 PHE A C 1
ATOM 736 O O . PHE A 1 95 ? 12.459 2.178 -19.090 1.00 94.62 95 PHE A O 1
ATOM 743 N N . TYR A 1 96 ? 13.168 0.542 -17.724 1.00 93.69 96 TYR A N 1
ATOM 744 C CA . TYR A 1 96 ? 12.966 1.315 -16.503 1.00 93.69 96 TYR A CA 1
ATOM 745 C C . TYR A 1 96 ? 13.808 2.597 -16.478 1.00 93.69 96 TYR A C 1
ATOM 747 O O . TYR A 1 96 ? 13.266 3.678 -16.244 1.00 93.69 96 TYR A O 1
ATOM 755 N N . CYS A 1 97 ? 15.116 2.493 -16.733 1.00 92.44 97 CYS A N 1
ATOM 756 C CA . CYS A 1 97 ? 16.019 3.644 -16.706 1.00 92.44 97 CYS A CA 1
ATOM 757 C C . CYS A 1 97 ? 15.660 4.670 -17.785 1.00 92.44 97 CYS A C 1
ATOM 759 O O . CYS A 1 97 ? 15.546 5.858 -17.484 1.00 92.44 97 CYS A O 1
ATOM 761 N N . VAL A 1 98 ? 15.411 4.215 -19.016 1.00 93.06 98 VAL A N 1
ATOM 762 C CA . VAL A 1 98 ? 15.062 5.097 -20.135 1.00 93.06 98 VAL A CA 1
ATOM 763 C C . VAL A 1 98 ? 13.722 5.790 -19.899 1.00 93.06 98 VAL A C 1
ATOM 765 O O . VAL A 1 98 ? 13.648 7.006 -20.053 1.00 93.06 98 VAL A O 1
ATOM 768 N N . MET A 1 99 ? 12.676 5.080 -19.456 1.00 93.75 99 MET A N 1
ATOM 769 C CA . MET A 1 99 ? 11.397 5.723 -19.115 1.00 93.75 99 MET A CA 1
ATOM 770 C C . MET A 1 99 ? 11.565 6.741 -17.982 1.00 93.75 99 MET A C 1
ATOM 772 O O . MET A 1 99 ? 11.007 7.836 -18.047 1.00 93.75 99 MET A O 1
ATOM 776 N N . LEU A 1 100 ? 12.370 6.432 -16.963 1.00 91.12 100 LEU A N 1
ATOM 777 C CA . LEU A 1 100 ? 12.612 7.352 -15.852 1.00 91.12 100 LEU A CA 1
ATOM 778 C C . LEU A 1 100 ? 13.299 8.652 -16.300 1.00 91.12 100 LEU A C 1
ATOM 780 O O . LEU A 1 100 ? 12.935 9.740 -15.837 1.00 91.12 100 LEU A O 1
ATOM 784 N N . GLU A 1 101 ? 14.273 8.543 -17.201 1.00 88.62 101 GLU A N 1
ATOM 785 C CA . GLU A 1 101 ? 15.018 9.676 -17.753 1.00 88.62 101 GLU A CA 1
ATOM 786 C C . GLU A 1 101 ? 14.185 10.485 -18.755 1.00 88.62 101 GLU A C 1
ATOM 788 O O . GLU A 1 101 ? 14.115 11.714 -18.640 1.00 88.62 101 GLU A O 1
ATOM 793 N N . MET A 1 102 ? 13.498 9.817 -19.688 1.00 85.56 102 MET A N 1
ATOM 794 C CA . MET A 1 102 ? 12.628 10.450 -20.688 1.00 85.56 102 MET A CA 1
ATOM 795 C C . MET A 1 102 ? 11.490 11.237 -20.036 1.00 85.56 102 MET A C 1
ATOM 797 O O . MET A 1 102 ? 11.208 12.372 -20.431 1.00 85.56 102 MET A O 1
ATOM 801 N N . GLU A 1 103 ? 10.893 10.684 -18.980 1.00 82.31 103 GLU A N 1
ATOM 802 C CA . GLU A 1 103 ? 9.788 11.317 -18.255 1.00 82.31 103 GLU A CA 1
ATOM 803 C C . GLU A 1 103 ? 10.249 12.285 -17.154 1.00 82.31 103 GLU A C 1
ATOM 805 O O . GLU A 1 103 ? 9.469 12.736 -16.303 1.00 82.31 103 GLU A O 1
ATOM 810 N N . LYS A 1 104 ? 11.532 12.670 -17.207 1.00 78.62 104 LYS A N 1
ATOM 811 C CA . LYS A 1 104 ? 12.162 13.714 -16.391 1.00 78.62 104 LYS A CA 1
ATOM 812 C C . LYS A 1 104 ? 11.929 13.523 -14.891 1.00 78.62 104 LYS A C 1
ATOM 814 O O . LYS A 1 104 ? 11.702 14.505 -14.183 1.00 78.62 104 LYS A O 1
ATOM 819 N N . PHE A 1 105 ? 12.022 12.287 -14.398 1.00 75.25 105 PHE A N 1
ATOM 820 C CA . PHE A 1 105 ? 11.894 11.952 -12.974 1.00 75.25 105 PHE A CA 1
ATOM 821 C C . PHE A 1 105 ? 10.566 12.431 -12.355 1.00 75.25 105 PHE A C 1
ATOM 823 O O . PHE A 1 105 ? 10.560 13.318 -11.502 1.00 75.25 105 PHE A O 1
ATOM 830 N N . GLN A 1 106 ? 9.450 11.804 -12.750 1.00 70.31 106 GLN A N 1
ATOM 831 C CA . GLN A 1 106 ? 8.086 12.039 -12.225 1.00 70.31 106 GLN A CA 1
ATOM 832 C C . GLN A 1 106 ? 7.393 13.325 -12.715 1.00 70.31 106 GLN A C 1
ATOM 834 O O . GLN A 1 106 ? 6.330 13.683 -12.208 1.00 70.31 106 GLN A O 1
ATOM 839 N N . GLN A 1 107 ? 7.950 14.034 -13.705 1.00 76.75 107 GLN A N 1
ATOM 840 C CA . GLN A 1 107 ? 7.244 15.168 -14.328 1.00 76.75 107 GLN A CA 1
ATOM 841 C C . GLN A 1 107 ? 6.150 14.702 -15.288 1.00 76.75 107 GLN A C 1
ATOM 843 O O . GLN A 1 107 ? 5.196 15.436 -15.553 1.00 76.75 107 GLN A O 1
ATOM 848 N N . ARG A 1 108 ? 6.307 13.496 -15.829 1.00 84.94 108 ARG A N 1
ATOM 849 C CA . ARG A 1 108 ? 5.362 12.842 -16.721 1.00 84.94 108 ARG A CA 1
ATOM 850 C C . ARG A 1 108 ? 5.182 11.382 -16.293 1.00 84.94 108 ARG A C 1
ATOM 852 O O . ARG A 1 108 ? 6.091 10.813 -15.686 1.00 84.94 108 ARG A O 1
ATOM 859 N N . PRO A 1 109 ? 4.003 10.794 -16.539 1.00 90.25 109 PRO A N 1
ATOM 860 C CA . PRO A 1 109 ? 3.769 9.395 -16.231 1.00 90.25 109 PRO A CA 1
ATOM 861 C C . PRO A 1 109 ? 4.535 8.490 -17.187 1.00 90.25 109 PRO A C 1
ATOM 863 O O . PRO A 1 109 ? 4.690 8.812 -18.362 1.00 90.25 109 PRO A O 1
ATOM 866 N N . PHE A 1 110 ? 4.950 7.330 -16.684 1.00 93.75 110 PHE A N 1
ATOM 867 C CA . PHE A 1 110 ? 5.471 6.270 -17.536 1.00 93.75 110 PHE A CA 1
ATOM 868 C C . PHE A 1 110 ? 4.406 5.868 -18.565 1.00 93.75 110 PHE A C 1
ATOM 870 O O . PHE A 1 110 ? 3.230 5.749 -18.205 1.00 93.75 110 PHE A O 1
ATOM 877 N N . PRO A 1 111 ? 4.796 5.616 -19.825 1.00 92.69 111 PRO A N 1
ATOM 878 C CA . PRO A 1 111 ? 3.862 5.152 -20.846 1.00 92.69 111 PRO A CA 1
ATOM 879 C C . PRO A 1 111 ? 3.375 3.722 -20.578 1.00 92.69 111 PRO A C 1
ATOM 881 O O . PRO A 1 111 ? 2.264 3.369 -20.969 1.00 92.69 111 PRO A O 1
ATOM 884 N N . TYR A 1 112 ? 4.173 2.910 -19.873 1.00 94.94 112 TYR A N 1
ATOM 885 C CA . TYR A 1 112 ? 3.897 1.495 -19.643 1.00 94.94 112 TYR A CA 1
ATOM 886 C C . TYR A 1 112 ? 4.158 1.083 -18.190 1.00 94.94 112 TYR A C 1
ATOM 888 O O . TYR A 1 112 ? 5.031 1.617 -17.505 1.00 94.94 112 TYR A O 1
ATOM 896 N N . SER A 1 113 ? 3.398 0.093 -17.715 1.00 94.81 113 SER A N 1
ATOM 897 C CA . SER A 1 113 ? 3.591 -0.494 -16.386 1.00 94.81 113 SER A CA 1
ATOM 898 C C . SER A 1 113 ? 4.828 -1.389 -16.368 1.00 94.81 113 SER A C 1
ATOM 900 O O . SER A 1 113 ? 4.902 -2.359 -17.126 1.00 94.81 113 SER A O 1
ATOM 902 N N . MET A 1 114 ? 5.747 -1.134 -15.432 1.00 94.69 114 MET A N 1
ATOM 903 C CA . MET A 1 114 ? 6.922 -1.986 -15.234 1.00 94.69 114 MET A CA 1
ATOM 904 C C . MET A 1 114 ? 6.544 -3.445 -14.987 1.00 94.69 114 MET A C 1
ATOM 906 O O . MET A 1 114 ? 7.175 -4.332 -15.544 1.00 94.69 114 MET A O 1
ATOM 910 N N . LEU A 1 115 ? 5.472 -3.720 -14.236 1.00 93.12 115 LEU A N 1
ATOM 911 C CA . LEU A 1 115 ? 5.047 -5.100 -13.995 1.00 93.12 115 LEU A CA 1
ATOM 912 C C . LEU A 1 115 ? 4.625 -5.818 -15.290 1.00 93.12 115 LEU A C 1
ATOM 914 O O . LEU A 1 115 ? 4.805 -7.026 -15.408 1.00 93.12 115 LEU A O 1
ATOM 918 N N . THR A 1 116 ? 4.078 -5.089 -16.267 1.00 93.12 116 THR A N 1
ATOM 919 C CA . THR A 1 116 ? 3.723 -5.662 -17.578 1.00 93.12 116 THR A CA 1
ATOM 920 C C . THR A 1 116 ? 4.977 -6.017 -18.369 1.00 93.12 116 THR A C 1
ATOM 922 O O . THR A 1 116 ? 5.076 -7.130 -18.878 1.00 93.12 116 THR A O 1
ATOM 925 N N . ILE A 1 117 ? 5.963 -5.116 -18.389 1.00 94.69 117 ILE A N 1
ATOM 926 C CA . ILE A 1 117 ? 7.266 -5.348 -19.028 1.00 94.69 117 ILE A CA 1
ATOM 927 C C . ILE A 1 117 ? 7.954 -6.567 -18.403 1.00 94.69 117 ILE A C 1
ATOM 929 O O . ILE A 1 117 ? 8.381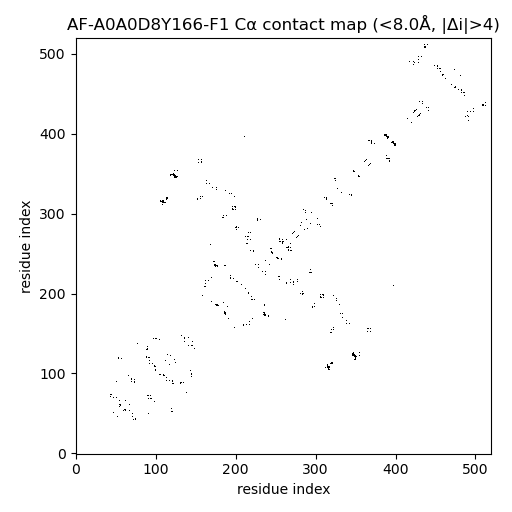 -7.463 -19.122 1.00 94.69 117 ILE A O 1
ATOM 933 N N . LEU A 1 118 ? 7.981 -6.658 -17.070 1.00 92.38 118 LEU A N 1
ATOM 934 C CA . LEU A 1 118 ? 8.569 -7.795 -16.353 1.00 92.38 118 LEU A CA 1
ATOM 935 C C . LEU A 1 118 ? 7.917 -9.129 -16.723 1.00 92.38 118 LEU A C 1
ATOM 937 O O . LEU A 1 118 ? 8.622 -10.106 -16.965 1.00 92.38 118 LEU A O 1
ATOM 941 N N . LYS A 1 119 ? 6.584 -9.170 -16.834 1.00 90.25 119 LYS A N 1
ATOM 942 C CA . LYS A 1 119 ? 5.861 -10.376 -17.265 1.00 90.25 119 LYS A CA 1
ATOM 943 C C . LYS A 1 119 ? 6.241 -10.804 -18.682 1.00 90.25 119 LYS A C 1
ATOM 945 O O . LYS A 1 119 ? 6.436 -11.993 -18.907 1.00 90.25 119 LYS A O 1
ATOM 950 N N . ILE A 1 120 ? 6.370 -9.856 -19.612 1.00 91.06 120 ILE A N 1
ATOM 951 C CA . ILE A 1 120 ? 6.771 -10.126 -21.004 1.00 91.06 120 ILE A CA 1
ATOM 952 C C . ILE A 1 120 ? 8.216 -10.632 -21.057 1.00 91.06 120 ILE A C 1
ATOM 954 O O . ILE A 1 120 ? 8.492 -11.642 -21.699 1.00 91.06 120 ILE A O 1
ATOM 958 N N . CYS A 1 121 ? 9.118 -9.995 -20.311 1.00 89.12 121 CYS A N 1
ATOM 959 C CA . CYS A 1 121 ? 10.513 -10.413 -20.182 1.00 89.12 121 CYS A CA 1
ATOM 960 C C . CYS A 1 121 ? 10.697 -11.690 -19.343 1.00 89.12 121 CYS A C 1
ATOM 962 O O . CYS A 1 121 ? 11.812 -12.181 -19.226 1.00 89.12 121 CYS A O 1
ATOM 964 N N . SER A 1 122 ? 9.626 -12.238 -18.758 1.00 87.19 122 SER A N 1
ATOM 965 C CA . SER A 1 122 ? 9.663 -13.389 -17.846 1.00 87.19 122 SER A CA 1
ATOM 966 C C . SER A 1 122 ? 10.525 -13.195 -16.590 1.00 87.19 122 SER A C 1
ATOM 968 O O . SER A 1 122 ? 10.932 -14.177 -15.978 1.00 87.19 122 SER A O 1
ATOM 970 N N . VAL A 1 123 ? 10.728 -11.948 -16.162 1.00 86.75 123 VAL A N 1
ATOM 971 C CA . VAL A 1 123 ? 11.559 -11.564 -15.011 1.00 86.75 123 VAL A CA 1
ATOM 972 C C . VAL A 1 123 ? 10.693 -11.419 -13.766 1.00 86.75 123 VAL A C 1
ATOM 974 O O . VAL A 1 123 ? 9.654 -10.751 -13.792 1.00 86.75 123 VAL A O 1
ATOM 977 N N . SER A 1 124 ? 11.112 -12.015 -12.651 1.00 87.12 124 SER A N 1
ATOM 978 C CA . SER A 1 124 ? 10.415 -11.809 -11.373 1.00 87.12 124 SER A CA 1
ATOM 979 C C . SER A 1 124 ? 10.691 -10.413 -10.795 1.00 87.12 124 SER A C 1
ATOM 981 O O . SER A 1 124 ? 11.703 -9.784 -11.093 1.00 87.12 124 SER A O 1
ATOM 983 N N . VAL A 1 125 ? 9.823 -9.904 -9.916 1.00 89.25 125 VAL A N 1
ATOM 984 C CA . VAL A 1 125 ? 10.043 -8.586 -9.285 1.00 89.25 125 VAL A CA 1
ATOM 985 C C . VAL A 1 125 ? 11.348 -8.552 -8.482 1.00 89.25 125 VAL A C 1
ATOM 987 O O . VAL A 1 125 ? 12.046 -7.538 -8.484 1.00 89.25 125 VAL A O 1
ATOM 990 N N . MET A 1 126 ? 11.692 -9.648 -7.802 1.00 83.06 126 MET A N 1
ATOM 991 C CA . MET A 1 126 ? 12.933 -9.719 -7.023 1.00 83.06 126 MET A CA 1
ATOM 992 C C . MET A 1 126 ? 14.168 -9.726 -7.921 1.00 83.06 126 MET A C 1
ATOM 994 O O . MET A 1 126 ? 15.117 -8.989 -7.667 1.00 83.06 126 MET A O 1
ATOM 998 N N . GLU A 1 127 ? 14.125 -10.522 -8.984 1.00 84.94 127 GLU A N 1
ATOM 999 C CA . GLU A 1 127 ? 15.187 -10.592 -9.984 1.00 84.94 127 GLU A CA 1
ATOM 1000 C C . GLU A 1 127 ? 15.395 -9.241 -10.675 1.00 84.94 127 GLU A C 1
ATOM 1002 O O . GLU A 1 127 ? 16.531 -8.805 -10.846 1.00 84.94 127 GLU A O 1
ATOM 1007 N N . PHE A 1 128 ? 14.312 -8.521 -10.981 1.00 89.75 128 PHE A N 1
ATOM 1008 C CA . PHE A 1 128 ? 14.390 -7.166 -11.514 1.00 89.75 128 PHE A CA 1
ATOM 1009 C C . PHE A 1 128 ? 15.176 -6.228 -10.602 1.00 89.75 128 PHE A C 1
ATOM 1011 O O . PHE A 1 128 ? 16.028 -5.501 -11.096 1.00 89.75 128 PHE A O 1
ATOM 1018 N N . PHE A 1 129 ? 14.923 -6.221 -9.290 1.00 87.94 129 PHE A N 1
ATOM 1019 C CA . PHE A 1 129 ? 15.650 -5.330 -8.381 1.00 87.94 129 PHE A CA 1
ATOM 1020 C C . PHE A 1 129 ? 17.131 -5.697 -8.236 1.00 87.94 129 PHE A C 1
ATOM 1022 O O . PHE A 1 129 ? 17.961 -4.790 -8.159 1.00 87.94 129 PHE A O 1
ATOM 1029 N N . ASP A 1 130 ? 17.470 -6.989 -8.230 1.00 83.69 130 ASP A N 1
ATOM 1030 C CA . ASP A 1 130 ? 18.868 -7.445 -8.224 1.00 83.69 130 ASP A CA 1
ATOM 1031 C C . ASP A 1 130 ? 19.592 -7.008 -9.506 1.00 83.69 130 ASP A C 1
ATOM 1033 O O . ASP A 1 130 ? 20.612 -6.313 -9.451 1.00 83.69 130 ASP A O 1
ATOM 1037 N N . LYS A 1 131 ? 19.007 -7.309 -10.671 1.00 86.38 131 LYS A N 1
ATOM 1038 C CA . LYS A 1 131 ? 19.563 -6.922 -11.974 1.00 86.38 131 LYS A CA 1
ATOM 1039 C C . LYS A 1 131 ? 19.602 -5.407 -12.158 1.00 86.38 131 LYS A C 1
ATOM 1041 O O . LYS A 1 131 ? 20.590 -4.895 -12.672 1.00 86.38 131 LYS A O 1
ATOM 1046 N N . LEU A 1 132 ? 18.593 -4.672 -11.686 1.00 88.31 132 LEU A N 1
ATOM 1047 C CA . LEU A 1 132 ? 18.547 -3.210 -11.763 1.00 88.31 132 LEU A CA 1
ATOM 1048 C C . LEU A 1 132 ? 19.664 -2.566 -10.938 1.00 88.31 132 LEU A C 1
ATOM 1050 O O . LEU A 1 132 ? 20.242 -1.581 -11.388 1.00 88.31 132 LEU A O 1
ATOM 1054 N N . SER A 1 133 ? 19.986 -3.102 -9.756 1.00 85.25 133 SER A N 1
ATOM 1055 C CA . SER A 1 133 ? 21.108 -2.590 -8.960 1.00 85.25 133 SER A CA 1
ATOM 1056 C C . SER A 1 133 ? 22.417 -2.717 -9.734 1.00 85.25 133 SER A C 1
ATOM 1058 O O . SER A 1 133 ? 23.125 -1.727 -9.902 1.00 85.25 133 SER A O 1
ATOM 1060 N N . ARG A 1 134 ? 22.687 -3.906 -10.292 1.00 84.19 134 ARG A N 1
ATOM 1061 C CA . ARG A 1 134 ? 23.881 -4.150 -11.118 1.00 84.19 134 ARG A CA 1
ATOM 1062 C C . ARG A 1 134 ? 23.893 -3.255 -12.354 1.00 84.19 134 ARG A C 1
ATOM 1064 O O . ARG A 1 134 ? 24.913 -2.653 -12.667 1.00 84.19 134 ARG A O 1
ATOM 1071 N N . TRP A 1 135 ? 22.748 -3.128 -13.021 1.00 87.25 135 TRP A N 1
ATOM 1072 C CA . TRP A 1 135 ? 22.581 -2.286 -14.201 1.00 87.25 135 TRP A CA 1
ATOM 1073 C C . TRP A 1 135 ? 22.920 -0.825 -13.918 1.00 87.25 135 TRP A C 1
ATOM 1075 O O . TRP A 1 135 ? 23.669 -0.221 -14.672 1.00 87.25 135 TRP A O 1
ATOM 1085 N N . ILE A 1 136 ? 22.408 -0.257 -12.824 1.00 87.00 136 ILE A N 1
ATOM 1086 C CA . ILE A 1 136 ? 22.667 1.134 -12.424 1.00 87.00 136 ILE A CA 1
ATOM 1087 C C . ILE A 1 136 ? 24.159 1.366 -12.173 1.00 87.00 136 ILE A C 1
ATOM 1089 O O . ILE A 1 136 ? 24.694 2.381 -12.634 1.00 87.00 136 ILE A O 1
ATOM 1093 N N . ASP A 1 137 ? 24.814 0.425 -11.490 1.00 83.56 137 ASP A N 1
ATOM 1094 C CA . ASP A 1 137 ? 26.240 0.494 -11.166 1.00 83.56 137 ASP A CA 1
ATOM 1095 C C . ASP A 1 137 ? 27.106 0.431 -12.435 1.00 83.56 137 ASP A C 1
ATOM 1097 O O . ASP A 1 137 ? 27.965 1.289 -12.647 1.00 83.56 137 ASP A O 1
ATOM 1101 N N . ILE A 1 138 ? 26.831 -0.529 -13.325 1.00 80.31 138 ILE A N 1
ATOM 1102 C CA . ILE A 1 138 ? 27.544 -0.726 -14.601 1.00 80.31 138 ILE A CA 1
ATOM 1103 C C . ILE A 1 138 ? 27.309 0.446 -15.555 1.00 80.31 138 ILE A C 1
ATOM 1105 O O . ILE A 1 138 ? 28.238 0.960 -16.183 1.00 80.31 138 ILE A O 1
ATOM 1109 N N . ALA A 1 139 ? 26.058 0.889 -15.661 1.00 79.44 139 ALA A N 1
ATOM 1110 C CA . ALA A 1 139 ? 25.669 1.980 -16.537 1.00 79.44 139 ALA A CA 1
ATOM 1111 C C . ALA A 1 139 ? 26.234 3.325 -16.088 1.00 79.44 139 ALA A C 1
ATOM 1113 O O . ALA A 1 139 ? 26.098 4.305 -16.825 1.00 79.44 139 ALA A O 1
ATOM 1114 N N . THR A 1 140 ? 26.848 3.408 -14.898 1.00 75.50 140 THR A N 1
ATOM 1115 C CA . THR A 1 140 ? 27.223 4.676 -14.256 1.00 75.50 140 THR A CA 1
ATOM 1116 C C . THR A 1 140 ? 26.043 5.651 -14.267 1.00 75.50 140 THR A C 1
ATOM 1118 O O . THR A 1 140 ? 26.183 6.838 -14.567 1.00 75.50 140 THR A O 1
ATOM 1121 N N . SER A 1 141 ? 24.845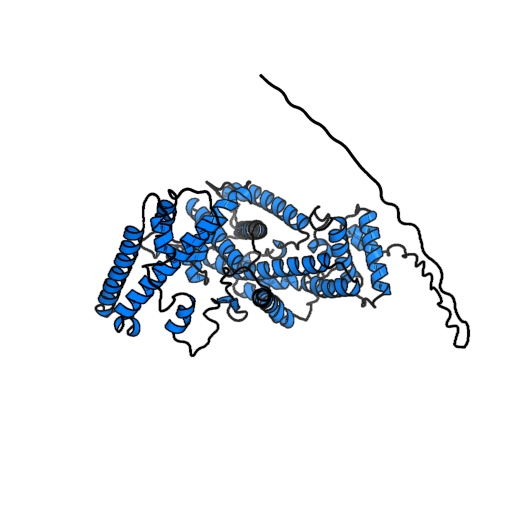 5.115 -14.002 1.00 78.94 141 SER A N 1
ATOM 1122 C CA . SER A 1 141 ? 23.595 5.867 -14.086 1.00 78.94 141 SER A CA 1
ATOM 1123 C C . SER A 1 141 ? 23.599 7.038 -13.108 1.00 78.94 141 SER A C 1
ATOM 1125 O O . SER A 1 141 ? 24.284 7.034 -12.082 1.00 78.94 141 SER A O 1
ATOM 1127 N N . SER A 1 142 ? 22.801 8.065 -13.405 1.00 83.25 142 SER A N 1
ATOM 1128 C CA . SER A 1 142 ? 22.755 9.244 -12.542 1.00 83.25 142 SER A CA 1
ATOM 1129 C C . SER A 1 142 ? 22.334 8.886 -11.111 1.00 83.25 142 SER A C 1
ATOM 1131 O O . SER A 1 142 ? 21.493 8.012 -10.883 1.00 83.25 142 SER A O 1
ATOM 1133 N N . LYS A 1 143 ? 22.844 9.641 -10.128 1.00 85.06 143 LYS A N 1
ATOM 1134 C CA . LYS A 1 143 ? 22.464 9.492 -8.711 1.00 85.06 143 LYS A CA 1
ATOM 1135 C C . LYS A 1 143 ? 20.941 9.488 -8.505 1.00 85.06 143 LYS A C 1
ATOM 1137 O O . LYS A 1 143 ? 20.441 8.800 -7.624 1.00 85.06 143 LYS A O 1
ATOM 1142 N N . LYS A 1 144 ? 20.199 10.217 -9.349 1.00 86.81 144 LYS A N 1
ATOM 1143 C CA . LYS A 1 144 ? 18.732 10.271 -9.313 1.00 86.81 144 LYS A CA 1
ATOM 1144 C C . LYS A 1 144 ? 18.079 8.926 -9.644 1.00 86.81 144 LYS A C 1
ATOM 1146 O O . LYS A 1 144 ? 17.081 8.587 -9.020 1.00 86.81 144 LYS A O 1
ATOM 1151 N N . VAL A 1 145 ? 18.625 8.163 -10.595 1.00 88.56 145 VAL A N 1
ATOM 1152 C CA . VAL A 1 145 ? 18.117 6.827 -10.958 1.00 88.56 145 VAL A CA 1
ATOM 1153 C C . VAL A 1 145 ? 18.342 5.851 -9.802 1.00 88.56 145 VAL A C 1
ATOM 1155 O O . VAL A 1 145 ? 17.411 5.146 -9.413 1.00 88.56 145 VAL A O 1
ATOM 1158 N N . LEU A 1 146 ? 19.532 5.878 -9.189 1.00 87.44 146 LEU A N 1
ATOM 1159 C CA . LEU A 1 146 ? 19.845 5.083 -7.996 1.00 87.44 146 LEU A CA 1
ATOM 1160 C C . LEU A 1 146 ? 18.907 5.418 -6.826 1.00 87.44 146 LEU A C 1
ATOM 1162 O O . LEU A 1 146 ? 18.276 4.528 -6.259 1.00 87.44 146 LEU A O 1
ATOM 1166 N N . GLU A 1 147 ? 18.765 6.701 -6.483 1.00 86.31 147 GLU A N 1
ATOM 1167 C CA . GLU A 1 147 ? 17.869 7.154 -5.410 1.00 86.31 147 GLU A CA 1
ATOM 1168 C C . GLU A 1 147 ? 16.408 6.759 -5.677 1.00 86.31 147 GLU A C 1
ATOM 1170 O O . GLU A 1 147 ? 15.707 6.330 -4.756 1.00 86.31 147 GLU A O 1
ATOM 1175 N N . HIS A 1 148 ? 15.947 6.856 -6.929 1.00 90.25 148 HIS A N 1
ATOM 1176 C CA . HIS A 1 148 ? 14.596 6.450 -7.310 1.00 90.25 148 HIS A CA 1
ATOM 1177 C C . HIS A 1 148 ? 14.395 4.936 -7.187 1.00 90.25 148 HIS A C 1
ATOM 1179 O O . HIS A 1 148 ? 13.415 4.509 -6.580 1.00 90.25 148 HIS A O 1
ATOM 1185 N N . SER A 1 149 ? 15.336 4.129 -7.691 1.00 88.19 149 SER A N 1
ATOM 1186 C CA . SER A 1 149 ? 15.333 2.664 -7.558 1.00 88.19 149 SER A CA 1
ATOM 1187 C C . SER A 1 149 ? 15.212 2.230 -6.092 1.00 88.19 149 SER A C 1
ATOM 1189 O O . SER A 1 149 ? 14.289 1.500 -5.720 1.00 88.19 149 SER A O 1
ATOM 1191 N N . LEU A 1 150 ? 16.066 2.778 -5.220 1.00 84.88 150 LEU A N 1
ATOM 1192 C CA . LEU A 1 150 ? 16.037 2.481 -3.786 1.00 84.88 150 LEU A CA 1
ATOM 1193 C C . LEU A 1 150 ? 14.718 2.911 -3.128 1.00 84.88 150 LEU A C 1
ATOM 1195 O O . LEU A 1 150 ? 14.218 2.221 -2.236 1.00 84.88 150 LEU A O 1
ATOM 1199 N N . LYS A 1 151 ? 14.142 4.040 -3.558 1.00 87.25 151 LYS A N 1
ATOM 1200 C CA . LYS A 1 151 ? 12.858 4.536 -3.051 1.00 87.25 151 LYS A CA 1
ATOM 1201 C C . LYS A 1 151 ? 11.709 3.601 -3.418 1.00 87.25 151 LYS A C 1
ATOM 1203 O O . LYS A 1 151 ? 10.937 3.243 -2.530 1.00 87.25 151 LYS A O 1
ATOM 1208 N N . ILE A 1 152 ? 11.593 3.187 -4.681 1.00 89.56 152 ILE A N 1
ATOM 1209 C CA . ILE A 1 152 ? 10.504 2.295 -5.107 1.00 89.56 152 ILE A CA 1
ATOM 1210 C C . ILE A 1 152 ? 10.640 0.903 -4.476 1.00 89.56 152 ILE A C 1
ATOM 1212 O O . ILE A 1 152 ? 9.636 0.324 -4.059 1.00 89.56 152 ILE A O 1
ATOM 1216 N N . GLN A 1 153 ? 11.871 0.409 -4.303 1.00 85.81 153 GLN A N 1
ATOM 1217 C CA . GLN A 1 153 ? 12.148 -0.854 -3.619 1.00 85.81 153 GLN A CA 1
ATOM 1218 C C . GLN A 1 153 ? 11.724 -0.784 -2.147 1.00 85.81 153 GLN A C 1
ATOM 1220 O O . GLN A 1 153 ? 11.037 -1.677 -1.650 1.00 85.81 153 GLN A O 1
ATOM 1225 N N . SER A 1 154 ? 12.071 0.306 -1.453 1.00 82.81 154 SER A N 1
ATOM 1226 C CA . SER A 1 154 ? 11.652 0.529 -0.065 1.00 82.81 154 SER A CA 1
ATOM 1227 C C . SER A 1 154 ? 10.135 0.684 0.058 1.00 82.81 154 SER A C 1
ATOM 1229 O O . SER A 1 154 ? 9.544 0.141 0.989 1.00 82.81 154 SER A O 1
ATOM 1231 N N . SER A 1 155 ? 9.490 1.396 -0.873 1.00 88.50 155 SER A N 1
ATOM 1232 C CA . SER A 1 155 ? 8.032 1.577 -0.867 1.00 88.50 155 SER A CA 1
ATOM 1233 C C . SER A 1 155 ? 7.304 0.240 -1.024 1.00 88.50 155 SER A C 1
ATOM 1235 O O . SER A 1 155 ? 6.352 -0.018 -0.282 1.00 88.50 155 SER A O 1
ATOM 1237 N N . LEU A 1 156 ? 7.783 -0.630 -1.925 1.00 89.62 156 LEU A N 1
ATOM 1238 C CA . LEU A 1 156 ? 7.247 -1.979 -2.115 1.00 89.62 156 LEU A CA 1
ATOM 1239 C C . LEU A 1 156 ? 7.487 -2.869 -0.889 1.00 89.62 156 LEU A C 1
ATOM 1241 O O . LEU A 1 156 ? 6.587 -3.602 -0.489 1.00 89.62 156 LEU A O 1
ATOM 1245 N N . ALA A 1 157 ? 8.667 -2.793 -0.266 1.00 82.31 157 ALA A N 1
ATOM 1246 C CA . ALA A 1 157 ? 8.972 -3.558 0.944 1.00 82.31 157 ALA A CA 1
ATOM 1247 C C . ALA A 1 157 ? 7.998 -3.232 2.090 1.00 82.31 157 ALA A C 1
ATOM 1249 O O . ALA A 1 157 ? 7.536 -4.137 2.786 1.00 82.31 157 ALA A O 1
ATOM 1250 N N . VAL A 1 158 ? 7.614 -1.961 2.247 1.00 83.88 158 VAL A N 1
ATOM 1251 C CA . VAL A 1 158 ? 6.559 -1.572 3.196 1.00 83.88 158 VAL A CA 1
ATOM 1252 C C . VAL A 1 158 ? 5.233 -2.224 2.811 1.00 83.88 158 VAL A C 1
ATOM 1254 O O . VAL A 1 158 ? 4.603 -2.855 3.657 1.00 83.88 158 VAL A O 1
ATOM 1257 N N . SER A 1 159 ? 4.830 -2.151 1.540 1.00 91.19 159 SER A N 1
ATOM 1258 C CA . SER A 1 159 ? 3.585 -2.768 1.062 1.00 91.19 159 SER A CA 1
ATOM 1259 C C . SER A 1 159 ? 3.541 -4.278 1.278 1.00 91.19 159 SER A C 1
ATOM 1261 O O . SER A 1 159 ? 2.498 -4.796 1.658 1.00 91.19 159 SER A O 1
ATOM 1263 N N . VAL A 1 160 ? 4.669 -4.978 1.136 1.00 86.56 160 VAL A N 1
ATOM 1264 C CA . VAL A 1 160 ? 4.810 -6.410 1.456 1.00 86.56 160 VAL A CA 1
ATOM 1265 C C . VAL A 1 160 ? 4.460 -6.697 2.914 1.00 86.56 160 VAL A C 1
ATOM 1267 O O . VAL A 1 160 ? 3.698 -7.622 3.202 1.00 86.56 160 VAL A O 1
ATOM 1270 N N . VAL A 1 161 ? 4.993 -5.907 3.849 1.00 83.12 161 VAL A N 1
ATOM 1271 C CA . VAL A 1 161 ? 4.713 -6.094 5.279 1.00 83.12 161 VAL A CA 1
ATOM 1272 C C . VAL A 1 161 ? 3.260 -5.740 5.599 1.00 83.12 161 VAL A C 1
ATOM 1274 O O . VAL A 1 161 ? 2.604 -6.468 6.345 1.00 83.12 161 VAL A O 1
ATOM 1277 N N . ILE A 1 162 ? 2.733 -4.666 5.009 1.00 91.38 162 ILE A N 1
ATOM 1278 C CA . ILE A 1 162 ? 1.335 -4.257 5.191 1.00 91.38 162 ILE A CA 1
ATOM 1279 C C . ILE A 1 162 ? 0.372 -5.298 4.623 1.00 91.38 162 ILE A C 1
ATOM 1281 O O . ILE A 1 162 ? -0.592 -5.640 5.301 1.00 91.38 162 ILE A O 1
ATOM 1285 N N . TYR A 1 163 ? 0.649 -5.862 3.448 1.00 94.75 163 TYR A N 1
ATOM 1286 C CA . TYR A 1 163 ? -0.164 -6.923 2.856 1.00 94.75 163 TYR A CA 1
ATOM 1287 C C . TYR A 1 163 ? -0.188 -8.169 3.748 1.00 94.75 163 TYR A C 1
ATOM 1289 O O . TYR A 1 163 ? -1.255 -8.683 4.073 1.00 94.75 163 TYR A O 1
ATOM 1297 N N . LYS A 1 164 ? 0.973 -8.596 4.261 1.00 86.25 164 LYS A N 1
ATOM 1298 C CA . LYS A 1 164 ? 1.051 -9.706 5.225 1.00 86.25 164 LYS A CA 1
ATOM 1299 C C . LYS A 1 164 ? 0.269 -9.445 6.511 1.00 86.25 164 LYS A C 1
ATOM 1301 O O . LYS A 1 164 ? -0.299 -10.378 7.061 1.00 86.25 164 LYS A O 1
ATOM 1306 N N . LYS A 1 165 ? 0.236 -8.203 7.008 1.00 87.75 165 LYS A N 1
ATOM 1307 C CA . LYS A 1 165 ? -0.590 -7.827 8.171 1.00 87.75 165 LYS A CA 1
ATOM 1308 C C . LYS A 1 165 ? -2.076 -7.752 7.820 1.00 87.75 165 LYS A C 1
ATOM 1310 O O . LYS A 1 165 ? -2.907 -8.070 8.664 1.00 87.75 165 LYS A O 1
ATOM 1315 N N . PHE A 1 166 ? -2.410 -7.358 6.595 1.00 97.12 166 PHE A N 1
ATOM 1316 C CA . PHE A 1 166 ? -3.786 -7.253 6.124 1.00 97.12 166 PHE A CA 1
ATOM 1317 C C . PHE A 1 166 ? -4.499 -8.609 6.127 1.00 97.12 166 PHE 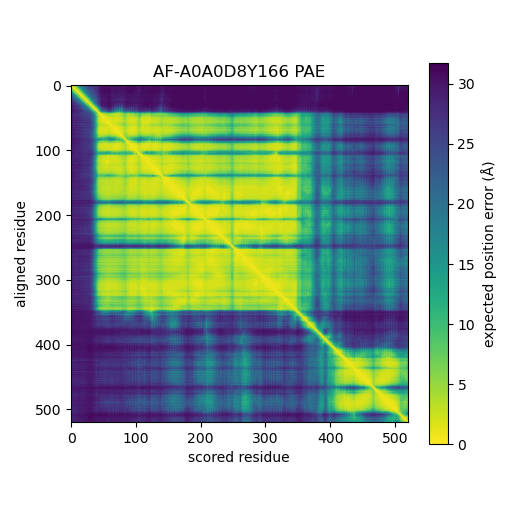A C 1
ATOM 1319 O O . PHE A 1 166 ? -5.635 -8.668 6.581 1.00 97.12 166 PHE A O 1
ATOM 1326 N N . LEU A 1 167 ? -3.830 -9.695 5.728 1.00 94.25 167 LEU A N 1
ATOM 1327 C CA . LEU A 1 167 ? -4.422 -11.041 5.659 1.00 94.25 167 LEU A CA 1
ATOM 1328 C C . LEU A 1 167 ? -5.069 -11.528 6.977 1.00 94.25 167 LEU A C 1
ATOM 1330 O O . LEU A 1 167 ? -6.276 -11.783 6.978 1.00 94.25 167 LEU A O 1
ATOM 1334 N N . PRO A 1 168 ? -4.348 -11.641 8.113 1.00 92.12 168 PRO A N 1
ATOM 1335 C CA . PRO A 1 168 ? -4.952 -12.076 9.372 1.00 92.12 168 PRO A CA 1
A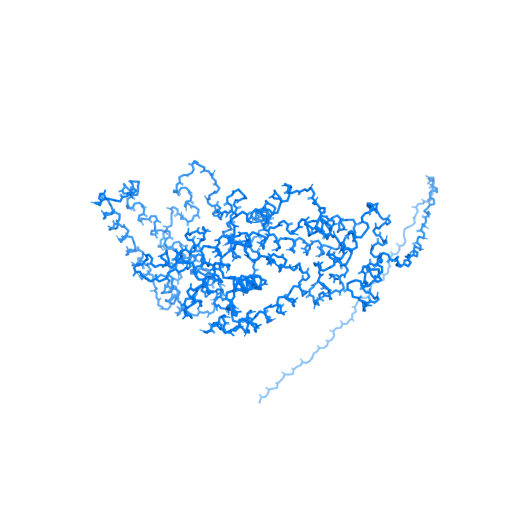TOM 1336 C C . PRO A 1 168 ? -5.953 -11.057 9.934 1.00 92.12 168 PRO A C 1
ATOM 1338 O O . PRO A 1 168 ? -6.929 -11.458 10.564 1.00 92.12 168 PRO A O 1
ATOM 1341 N N . ILE A 1 169 ? -5.763 -9.754 9.683 1.00 95.06 169 ILE A N 1
ATOM 1342 C CA . ILE A 1 169 ? -6.732 -8.720 10.080 1.00 95.06 169 ILE A CA 1
ATOM 1343 C C . ILE A 1 169 ? -8.054 -8.923 9.340 1.00 95.06 169 ILE A C 1
ATOM 1345 O O . ILE A 1 169 ? -9.110 -8.948 9.967 1.00 95.06 169 ILE A O 1
ATOM 1349 N N . PHE A 1 170 ? -7.998 -9.114 8.024 1.00 97.38 170 PHE A N 1
ATOM 1350 C CA . PHE A 1 170 ? -9.164 -9.347 7.184 1.00 97.38 170 PHE A CA 1
ATOM 1351 C C . PHE A 1 170 ? -9.924 -10.602 7.633 1.00 97.38 170 PHE A C 1
ATOM 1353 O O . PHE A 1 170 ? -11.114 -10.522 7.930 1.00 97.38 170 PHE A O 1
ATOM 1360 N N . ARG A 1 171 ? -9.220 -11.729 7.803 1.00 94.94 171 ARG A N 1
ATOM 1361 C CA . ARG A 1 171 ? -9.802 -12.994 8.287 1.00 94.94 171 ARG A CA 1
ATOM 1362 C C . ARG A 1 171 ? -10.436 -12.901 9.672 1.00 94.94 171 ARG A C 1
ATOM 1364 O O . ARG A 1 171 ? -11.405 -13.596 9.952 1.00 94.94 171 ARG A O 1
ATOM 1371 N N . SER A 1 172 ? -9.887 -12.062 10.551 1.00 93.56 172 SER A N 1
ATOM 1372 C CA . SER A 1 172 ? -10.434 -11.901 11.902 1.00 93.56 172 SER A CA 1
ATOM 1373 C C . SER A 1 172 ? -11.774 -11.170 11.939 1.00 93.56 172 SER A C 1
ATOM 1375 O O . SER A 1 172 ? -12.500 -11.302 12.917 1.00 93.56 172 SER A O 1
ATOM 1377 N N . LEU A 1 173 ? -12.091 -10.385 10.904 1.00 94.50 173 LEU A N 1
ATOM 1378 C CA . LEU A 1 173 ? -13.274 -9.525 10.876 1.00 94.50 173 LEU A CA 1
ATOM 1379 C C . LEU A 1 173 ? -14.342 -9.984 9.898 1.00 94.50 173 LEU A C 1
ATOM 1381 O O . LEU A 1 173 ? -15.523 -9.749 10.139 1.00 94.50 173 LEU A O 1
ATOM 1385 N N . PHE A 1 174 ? -13.941 -10.594 8.790 1.00 96.06 174 PHE A N 1
ATOM 1386 C CA . PHE A 1 174 ? -14.841 -10.924 7.697 1.00 96.06 174 PHE A CA 1
ATOM 1387 C C . PHE A 1 174 ? -14.936 -12.431 7.529 1.00 96.06 174 PHE A C 1
ATOM 1389 O O . PHE A 1 174 ? -13.966 -13.154 7.758 1.00 96.06 174 PHE A O 1
ATOM 1396 N N . GLN A 1 175 ? -16.107 -12.898 7.113 1.00 94.38 175 GLN A N 1
ATOM 1397 C CA . GLN A 1 175 ? -16.317 -14.293 6.742 1.00 94.38 175 GLN A CA 1
ATOM 1398 C C . GLN A 1 175 ? -16.318 -14.462 5.223 1.00 94.38 175 GLN A C 1
ATOM 1400 O O . GLN A 1 175 ? -16.461 -13.502 4.458 1.00 94.38 175 GLN A O 1
ATOM 1405 N N . PHE A 1 176 ? -16.095 -15.696 4.781 1.00 94.69 176 PHE A N 1
ATOM 1406 C CA . PHE A 1 176 ? -16.028 -16.005 3.364 1.00 94.69 176 PHE A CA 1
ATOM 1407 C C . PHE A 1 176 ? -17.423 -16.004 2.731 1.00 94.69 176 PHE A C 1
ATOM 1409 O O . PHE A 1 176 ? -18.309 -16.749 3.142 1.00 94.69 176 PHE A O 1
ATOM 1416 N N . VAL A 1 177 ? -17.573 -15.204 1.679 1.00 93.25 177 VAL A N 1
ATOM 1417 C CA . VAL A 1 177 ? -18.738 -15.141 0.801 1.00 93.25 177 VAL A CA 1
ATOM 1418 C C . VAL A 1 177 ? -18.248 -15.403 -0.618 1.00 93.25 177 VAL A C 1
ATOM 1420 O O . VAL A 1 177 ? -17.569 -14.566 -1.223 1.00 93.25 177 VAL A O 1
ATOM 1423 N N . GLY A 1 178 ? -18.570 -16.588 -1.137 1.00 88.56 178 GLY A N 1
ATOM 1424 C CA . GLY A 1 178 ? -18.189 -17.023 -2.479 1.00 88.56 178 GLY A CA 1
ATOM 1425 C C . GLY A 1 178 ? -18.994 -16.341 -3.587 1.00 88.56 178 GLY A C 1
ATOM 1426 O O . GLY A 1 178 ? -20.068 -15.785 -3.351 1.00 88.56 178 GLY A O 1
ATOM 1427 N N . ARG A 1 179 ? -18.495 -16.415 -4.827 1.00 81.19 179 ARG A N 1
ATOM 1428 C CA . ARG A 1 179 ? -19.179 -15.864 -6.017 1.00 81.19 179 ARG A CA 1
ATOM 1429 C C . ARG A 1 179 ? -20.495 -16.580 -6.334 1.00 81.19 179 ARG A C 1
ATOM 1431 O O . ARG A 1 179 ? -21.422 -15.957 -6.834 1.00 81.19 179 ARG A O 1
ATOM 1438 N N . ASP A 1 180 ? -20.589 -17.856 -5.977 1.00 74.31 180 ASP A N 1
ATOM 1439 C CA . ASP A 1 180 ? -21.762 -18.696 -6.241 1.00 74.31 180 ASP A CA 1
ATOM 1440 C C . ASP A 1 180 ? -22.905 -18.480 -5.234 1.00 74.31 180 ASP A C 1
ATOM 1442 O O . ASP A 1 180 ? -23.965 -19.090 -5.351 1.00 74.31 180 ASP A O 1
ATOM 1446 N N . SER A 1 181 ? -22.720 -17.587 -4.255 1.00 70.06 181 SER A N 1
ATOM 1447 C CA . SER A 1 181 ? -23.725 -17.251 -3.237 1.00 70.06 181 SER A CA 1
ATOM 1448 C C . SER A 1 181 ? -24.966 -16.535 -3.793 1.00 70.06 181 SER A C 1
ATOM 1450 O O . SER A 1 181 ? -25.927 -16.314 -3.059 1.00 70.06 181 SER A O 1
ATOM 1452 N N . GLY A 1 182 ? -24.962 -16.151 -5.076 1.00 67.75 182 GLY A N 1
ATOM 1453 C CA . GLY A 1 182 ? -26.028 -15.362 -5.701 1.00 67.75 182 GLY A CA 1
ATOM 1454 C C . GLY A 1 182 ? -26.028 -13.884 -5.292 1.00 67.75 182 GLY A C 1
ATOM 1455 O O . GLY A 1 182 ? -26.882 -13.130 -5.758 1.00 67.75 182 GLY A O 1
ATOM 1456 N N . GLN A 1 183 ? -25.077 -13.460 -4.452 1.00 76.25 183 GLN A N 1
ATOM 1457 C CA . GLN A 1 183 ? -24.890 -12.069 -4.047 1.00 76.25 183 GLN A CA 1
ATOM 1458 C C . GLN A 1 183 ? -24.073 -11.304 -5.101 1.00 76.25 183 GLN A C 1
ATOM 1460 O O . GLN A 1 183 ? -23.090 -11.814 -5.640 1.00 76.25 183 GLN A O 1
ATOM 1465 N N . SER A 1 184 ? -24.457 -10.055 -5.391 1.00 81.06 184 SER A N 1
ATOM 1466 C CA . SER A 1 184 ? -23.701 -9.166 -6.294 1.00 81.06 184 SER A CA 1
ATOM 1467 C C . SER A 1 184 ? -22.344 -8.754 -5.708 1.00 81.06 184 SER A C 1
ATOM 1469 O O . SER A 1 184 ? -21.400 -8.460 -6.443 1.00 81.06 184 SER A O 1
ATOM 1471 N N . PHE A 1 185 ? -22.226 -8.775 -4.381 1.00 90.62 185 PHE A N 1
ATOM 1472 C CA . PHE A 1 185 ? -21.026 -8.439 -3.631 1.00 90.62 185 PHE A CA 1
ATOM 1473 C C . PHE A 1 185 ? -20.487 -9.681 -2.905 1.00 90.62 185 PHE A C 1
ATOM 1475 O O . PHE A 1 185 ? -21.249 -10.460 -2.350 1.00 90.62 185 PHE A O 1
ATOM 1482 N N . ASN A 1 186 ? -19.172 -9.909 -2.946 1.00 93.06 186 ASN A N 1
ATOM 1483 C CA . ASN A 1 186 ? -18.529 -11.112 -2.401 1.00 93.06 186 ASN A CA 1
ATOM 1484 C C . ASN A 1 186 ? -17.180 -10.763 -1.745 1.00 93.06 186 ASN A C 1
ATOM 1486 O O . ASN A 1 186 ? -16.709 -9.625 -1.829 1.00 93.06 186 ASN A O 1
ATOM 1490 N N . SER A 1 187 ? -16.511 -11.732 -1.115 1.00 95.31 187 SER A N 1
ATOM 1491 C CA . SER A 1 187 ? -15.245 -11.460 -0.415 1.00 95.31 187 SER A CA 1
ATOM 1492 C C . SER A 1 187 ? -14.119 -10.981 -1.337 1.00 95.31 187 SER A C 1
ATOM 1494 O O . SER A 1 187 ? -13.260 -10.223 -0.892 1.00 95.31 187 SER A O 1
ATOM 1496 N N . SER A 1 188 ? -14.115 -11.369 -2.620 1.00 94.88 188 SER A N 1
ATOM 1497 C CA . SER A 1 188 ? -13.108 -10.911 -3.594 1.00 94.88 188 SER A CA 1
ATOM 1498 C C . SER A 1 188 ? -13.277 -9.419 -3.877 1.00 94.88 188 SER A C 1
ATOM 1500 O O . SER A 1 188 ? -12.288 -8.684 -3.939 1.00 94.88 188 SER A O 1
ATOM 1502 N N . HIS A 1 189 ? -14.528 -8.960 -3.969 1.00 95.50 189 HIS A N 1
ATOM 1503 C CA . HIS A 1 189 ? -14.874 -7.548 -4.117 1.00 95.50 189 HIS A CA 1
ATOM 1504 C C . HIS A 1 189 ? -14.410 -6.732 -2.905 1.00 95.50 189 HIS A C 1
ATOM 1506 O O . HIS A 1 189 ? -13.645 -5.776 -3.059 1.00 95.50 189 HIS A O 1
ATOM 1512 N N . LEU A 1 190 ? -14.784 -7.163 -1.698 1.00 97.00 190 LEU A N 1
ATOM 1513 C CA . LEU A 1 190 ? -14.405 -6.495 -0.452 1.00 97.00 190 LEU A CA 1
ATOM 1514 C C . LEU A 1 190 ? -12.882 -6.400 -0.284 1.00 97.00 190 LEU A C 1
ATOM 1516 O O . LEU A 1 190 ? -12.347 -5.313 -0.059 1.00 97.00 190 LEU A O 1
ATOM 1520 N N . PHE A 1 191 ? -12.178 -7.523 -0.446 1.00 97.69 191 PHE A N 1
ATOM 1521 C CA . PHE A 1 191 ? -10.725 -7.592 -0.292 1.00 97.69 191 PHE A CA 1
ATOM 1522 C C . PHE A 1 191 ? -10.000 -6.671 -1.282 1.00 97.69 191 PHE A C 1
ATOM 1524 O O . PHE A 1 191 ? -9.094 -5.926 -0.899 1.00 97.69 191 PHE A O 1
ATOM 1531 N N . SER A 1 192 ? -10.443 -6.666 -2.544 1.00 97.44 192 SER A N 1
ATOM 1532 C CA . SER A 1 192 ? -9.861 -5.830 -3.600 1.00 97.44 192 SER A CA 1
ATOM 1533 C C . SER A 1 192 ? -10.051 -4.342 -3.329 1.00 97.44 192 SER A C 1
ATOM 1535 O O . SER A 1 192 ? -9.102 -3.566 -3.452 1.00 97.44 192 SER A O 1
ATOM 1537 N N . LEU A 1 193 ? -11.258 -3.935 -2.925 1.00 98.00 193 LEU A N 1
ATOM 1538 C CA . LEU A 1 193 ? -11.562 -2.541 -2.609 1.00 98.00 193 LEU A CA 1
ATOM 1539 C C . LEU A 1 193 ? -10.740 -2.045 -1.417 1.00 98.00 193 LEU A C 1
ATOM 1541 O O . LEU A 1 193 ? -10.135 -0.976 -1.497 1.00 98.00 193 LEU A O 1
ATOM 1545 N N . MET A 1 194 ? -10.657 -2.833 -0.342 1.00 98.62 194 MET A N 1
ATOM 1546 C CA . MET A 1 194 ? -9.844 -2.492 0.828 1.00 98.62 194 MET A CA 1
ATOM 1547 C C . MET A 1 194 ? -8.371 -2.316 0.460 1.00 98.62 194 MET A C 1
ATOM 1549 O O . MET A 1 194 ? -7.772 -1.297 0.812 1.00 98.62 194 MET A O 1
ATOM 1553 N N . TRP A 1 195 ? -7.794 -3.268 -0.280 1.00 98.62 195 TRP A N 1
ATOM 1554 C CA . TRP A 1 195 ? -6.391 -3.192 -0.690 1.00 98.62 195 TRP A CA 1
ATOM 1555 C C . TRP A 1 195 ? -6.114 -1.972 -1.571 1.00 98.62 195 TRP A C 1
ATOM 1557 O O . TRP A 1 195 ? -5.144 -1.255 -1.330 1.00 98.62 195 TRP A O 1
ATOM 1567 N N . LEU A 1 196 ? -6.996 -1.675 -2.531 1.00 98.62 196 LEU A N 1
ATOM 1568 C CA . LEU A 1 196 ? -6.884 -0.491 -3.386 1.00 98.62 196 LEU A CA 1
ATOM 1569 C C . LEU A 1 196 ? -6.924 0.813 -2.579 1.00 98.62 196 LEU A C 1
ATOM 1571 O O . LEU A 1 196 ? -6.089 1.693 -2.796 1.00 98.62 196 LEU A O 1
ATOM 1575 N N . ILE A 1 197 ? -7.848 0.939 -1.622 1.00 98.69 197 ILE A N 1
ATOM 1576 C CA . ILE A 1 197 ? -7.912 2.108 -0.734 1.00 98.69 197 ILE A CA 1
ATOM 1577 C C . ILE A 1 197 ? -6.602 2.254 0.050 1.00 98.69 197 ILE A C 1
ATOM 1579 O O . ILE A 1 197 ? -6.059 3.359 0.123 1.00 98.69 197 ILE A O 1
ATOM 1583 N N . ILE A 1 198 ? -6.074 1.157 0.604 1.00 98.62 198 ILE A N 1
ATOM 1584 C CA . ILE A 1 198 ? -4.820 1.155 1.372 1.00 98.62 198 ILE A CA 1
ATOM 1585 C C . ILE A 1 198 ? -3.662 1.649 0.507 1.00 98.62 198 ILE A C 1
ATOM 1587 O O . ILE A 1 198 ? -2.987 2.602 0.899 1.00 98.62 198 ILE A O 1
ATOM 1591 N N . ILE A 1 199 ? -3.438 1.056 -0.670 1.00 98.00 199 ILE A N 1
ATOM 1592 C CA . ILE A 1 199 ? -2.288 1.417 -1.508 1.00 98.00 199 ILE A CA 1
ATOM 1593 C C . ILE A 1 199 ? -2.408 2.847 -2.047 1.00 98.00 199 ILE A C 1
ATOM 1595 O O . ILE A 1 199 ? -1.420 3.574 -2.013 1.00 98.00 199 ILE A O 1
ATOM 1599 N N . ILE A 1 200 ? -3.600 3.314 -2.445 1.00 98.38 200 ILE A N 1
ATOM 1600 C CA . ILE A 1 200 ? -3.804 4.701 -2.906 1.00 98.38 200 ILE A CA 1
ATOM 1601 C C . ILE A 1 200 ? -3.524 5.694 -1.775 1.00 98.38 200 ILE A C 1
ATOM 1603 O O . ILE A 1 200 ? -2.744 6.634 -1.947 1.00 98.38 200 ILE A O 1
ATOM 1607 N N . MET A 1 201 ? -4.112 5.472 -0.596 1.00 97.88 201 MET A N 1
ATOM 1608 C CA . MET A 1 201 ? -3.901 6.342 0.561 1.00 97.88 201 MET A CA 1
ATOM 1609 C C . MET A 1 201 ? -2.436 6.341 1.002 1.00 97.88 201 MET A C 1
ATOM 1611 O O . MET A 1 201 ? -1.899 7.409 1.303 1.00 97.88 201 MET A O 1
ATOM 1615 N N . LYS A 1 202 ? -1.755 5.188 0.963 1.00 96.50 202 LYS A N 1
ATOM 1616 C CA . LYS A 1 202 ? -0.327 5.066 1.292 1.00 96.50 202 LYS A CA 1
ATOM 1617 C C . LYS A 1 202 ? 0.518 5.991 0.423 1.00 96.50 202 LYS A C 1
ATOM 1619 O O . LYS A 1 202 ? 1.379 6.699 0.933 1.00 96.50 202 LYS A O 1
ATOM 1624 N N . LYS A 1 203 ? 0.219 6.083 -0.879 1.00 94.38 203 LYS A N 1
ATOM 1625 C CA . LYS A 1 203 ? 0.943 6.971 -1.808 1.00 94.38 203 LYS A CA 1
ATOM 1626 C C . LYS A 1 203 ? 0.781 8.463 -1.509 1.00 94.38 203 LYS A C 1
ATOM 1628 O O . LYS A 1 203 ? 1.555 9.248 -2.062 1.00 94.38 203 LYS A O 1
ATOM 1633 N N . SER A 1 204 ? -0.171 8.844 -0.658 1.00 93.38 204 SER A N 1
ATOM 1634 C CA . SER A 1 204 ? -0.382 10.220 -0.194 1.00 93.38 204 SER A CA 1
ATOM 1635 C C . SER A 1 204 ? 0.244 10.527 1.175 1.00 93.38 204 SER A C 1
ATOM 1637 O O . SER A 1 204 ? 0.166 11.670 1.637 1.00 93.38 204 SER A O 1
ATOM 1639 N N . LEU A 1 205 ? 0.855 9.535 1.835 1.00 90.50 205 LEU A N 1
ATOM 1640 C CA . LEU A 1 205 ? 1.516 9.730 3.123 1.00 90.50 205 LEU A CA 1
ATOM 1641 C C . LEU A 1 205 ? 2.729 10.670 2.991 1.00 90.50 205 LEU A C 1
ATOM 1643 O O . LEU A 1 205 ? 3.435 10.637 1.982 1.00 90.50 205 LEU A O 1
ATOM 1647 N N . PRO A 1 206 ? 3.001 11.503 4.014 1.00 77.38 206 PRO A N 1
ATOM 1648 C CA . PRO A 1 206 ? 4.177 12.374 4.028 1.00 77.38 206 PRO A CA 1
ATOM 1649 C C . PRO A 1 206 ? 5.488 11.586 4.184 1.00 77.38 206 PRO A C 1
ATOM 1651 O O . PRO A 1 206 ? 6.531 12.032 3.711 1.00 77.38 206 PRO A O 1
ATOM 1654 N N . SER A 1 207 ? 5.427 10.427 4.842 1.00 76.19 207 SER A N 1
ATOM 1655 C CA . SER A 1 207 ? 6.517 9.472 5.017 1.00 76.19 207 SER A CA 1
ATOM 1656 C C . SER A 1 207 ? 6.027 8.071 4.671 1.00 76.19 207 SER A C 1
ATOM 1658 O O . SER A 1 207 ? 4.937 7.668 5.067 1.00 76.19 207 SER A O 1
ATOM 1660 N N . ASP A 1 208 ? 6.850 7.324 3.941 1.00 73.25 208 ASP A N 1
ATOM 1661 C CA . ASP A 1 208 ? 6.588 5.930 3.563 1.00 73.25 208 ASP A CA 1
ATOM 1662 C C . ASP A 1 208 ? 7.103 4.991 4.677 1.00 73.25 208 ASP A C 1
ATOM 1664 O O . ASP A 1 208 ? 7.894 4.081 4.444 1.00 73.25 208 ASP A O 1
ATOM 1668 N N . ASP A 1 209 ? 6.736 5.278 5.932 1.00 80.06 209 ASP A N 1
ATOM 1669 C CA . ASP A 1 209 ? 7.156 4.483 7.086 1.00 80.06 209 ASP A CA 1
ATOM 1670 C C . ASP A 1 209 ? 6.134 3.393 7.429 1.00 80.06 209 ASP A C 1
ATOM 1672 O O . ASP A 1 209 ? 4.925 3.504 7.184 1.00 80.06 209 ASP A O 1
ATOM 1676 N N . LEU A 1 210 ? 6.649 2.302 7.994 1.00 81.56 210 LEU A N 1
ATOM 1677 C CA . LEU A 1 210 ? 5.873 1.095 8.233 1.00 81.56 210 LEU A CA 1
ATOM 1678 C C . LEU A 1 210 ? 4.795 1.288 9.311 1.00 81.56 210 LEU A C 1
ATOM 1680 O O . LEU A 1 210 ? 3.703 0.742 9.174 1.00 81.56 210 LEU A O 1
ATOM 1684 N N . LEU A 1 211 ? 5.071 2.073 10.358 1.00 82.38 211 LEU A N 1
ATOM 1685 C CA . LEU A 1 211 ? 4.121 2.287 11.452 1.00 82.38 211 LEU A CA 1
ATOM 1686 C C . LEU A 1 211 ? 2.909 3.090 10.975 1.00 82.38 211 LEU A C 1
ATOM 1688 O O . LEU A 1 211 ? 1.772 2.662 11.170 1.00 82.38 211 LEU A O 1
ATOM 1692 N N . THR A 1 212 ? 3.147 4.203 10.282 1.00 88.94 212 THR A N 1
ATOM 1693 C CA . THR A 1 212 ? 2.089 5.033 9.696 1.00 88.94 212 THR A CA 1
ATOM 1694 C C . THR A 1 212 ? 1.271 4.246 8.673 1.00 88.94 212 THR A C 1
ATOM 1696 O O . THR A 1 212 ? 0.041 4.310 8.679 1.00 88.94 212 THR A O 1
ATOM 1699 N N . SER A 1 213 ? 1.924 3.439 7.831 1.00 93.62 213 SER A N 1
ATOM 1700 C CA . SER A 1 213 ? 1.233 2.566 6.871 1.00 93.62 213 SER A CA 1
ATOM 1701 C C . SER A 1 213 ? 0.397 1.482 7.567 1.00 93.62 213 SER A C 1
ATOM 1703 O O . SER A 1 213 ? -0.677 1.118 7.088 1.00 93.62 213 SER A O 1
ATOM 1705 N N . PHE A 1 214 ? 0.842 0.992 8.726 1.00 92.94 214 PHE A N 1
ATOM 1706 C CA . PHE A 1 214 ? 0.084 0.038 9.531 1.00 92.94 214 PHE A CA 1
ATOM 1707 C C . PHE A 1 214 ? -1.137 0.687 10.188 1.00 92.94 214 PHE A C 1
ATOM 1709 O O . PHE A 1 214 ? -2.238 0.144 10.114 1.00 92.94 214 PHE A O 1
ATOM 1716 N N . HIS A 1 215 ? -0.999 1.885 10.759 1.00 93.56 215 HIS A N 1
ATOM 1717 C CA . HIS A 1 215 ? -2.148 2.637 11.276 1.00 93.56 215 HIS A CA 1
ATOM 1718 C C . HIS A 1 215 ? -3.138 3.019 10.173 1.00 93.56 215 HIS A C 1
ATOM 1720 O O . HIS A 1 215 ? -4.344 3.007 10.423 1.00 93.56 215 HIS A O 1
ATOM 1726 N N . LEU A 1 216 ? -2.661 3.294 8.954 1.00 98.00 216 LEU A N 1
ATOM 1727 C CA . LEU A 1 216 ? -3.511 3.469 7.777 1.00 98.00 216 LEU A CA 1
ATOM 1728 C C . LEU A 1 216 ? -4.341 2.216 7.489 1.00 98.00 216 LEU A C 1
ATOM 1730 O O . LEU A 1 216 ? -5.557 2.338 7.348 1.00 98.00 216 LEU A O 1
ATOM 1734 N N . LEU A 1 217 ? -3.717 1.034 7.461 1.00 98.19 217 LEU A N 1
ATOM 1735 C CA . LEU A 1 217 ? -4.424 -0.242 7.322 1.00 98.19 217 LEU A CA 1
ATOM 1736 C C . LEU A 1 217 ? -5.529 -0.375 8.383 1.00 98.19 217 LEU A C 1
ATOM 1738 O O . LEU A 1 217 ? -6.679 -0.613 8.028 1.00 98.19 217 LEU A O 1
ATOM 1742 N N . LEU A 1 218 ? -5.225 -0.135 9.664 1.00 96.94 218 LEU A N 1
ATOM 1743 C CA . LEU A 1 218 ? -6.229 -0.230 10.735 1.00 96.94 218 LEU A CA 1
ATOM 1744 C C . LEU A 1 218 ? -7.383 0.772 10.568 1.00 96.94 218 LEU A C 1
ATOM 1746 O O . LEU A 1 218 ? -8.532 0.434 10.846 1.00 96.94 218 LEU A O 1
ATOM 1750 N N . CYS A 1 219 ? -7.101 1.993 10.103 1.00 98.00 219 CYS A N 1
ATOM 1751 C CA . CYS A 1 219 ? -8.129 3.011 9.867 1.00 98.00 219 CYS A CA 1
ATOM 1752 C C . CYS A 1 219 ? -9.040 2.660 8.686 1.00 98.00 219 CYS A C 1
ATOM 1754 O O . CYS A 1 219 ? -10.252 2.843 8.787 1.00 98.00 219 CYS A O 1
ATOM 1756 N N . VAL A 1 220 ? -8.478 2.153 7.583 1.00 98.56 220 VAL A N 1
ATOM 1757 C CA . VAL A 1 220 ? -9.269 1.681 6.434 1.00 98.56 220 VAL A CA 1
ATOM 1758 C C . VAL A 1 220 ? -10.135 0.498 6.850 1.00 98.56 220 VAL A C 1
ATOM 1760 O O . VAL A 1 220 ? -11.329 0.491 6.566 1.00 98.56 220 VAL A O 1
ATOM 1763 N N . THR A 1 221 ? -9.565 -0.453 7.591 1.00 98.00 221 THR A N 1
ATOM 1764 C CA . THR A 1 221 ? -10.299 -1.599 8.129 1.00 98.00 221 THR A CA 1
ATOM 1765 C C . THR A 1 221 ? -11.448 -1.171 9.034 1.00 98.00 221 THR A C 1
ATOM 1767 O O . THR A 1 221 ? -12.567 -1.633 8.839 1.00 98.00 221 THR A O 1
ATOM 1770 N N . GLU A 1 222 ? -11.218 -0.258 9.985 1.00 95.56 222 GLU A N 1
ATOM 1771 C CA . GLU A 1 222 ? -12.293 0.277 10.829 1.00 95.56 222 GLU A CA 1
ATOM 1772 C C . GLU A 1 222 ? -13.391 0.949 9.994 1.00 95.56 222 GLU A C 1
ATOM 1774 O O . GLU A 1 222 ? -14.572 0.789 10.298 1.00 95.56 222 GLU A O 1
ATOM 1779 N N . TRP A 1 223 ? -13.014 1.724 8.975 1.00 96.56 223 TRP A N 1
ATOM 1780 C CA . TRP A 1 223 ? -13.970 2.453 8.146 1.00 96.56 223 TRP A CA 1
ATOM 1781 C C . TRP A 1 223 ? -14.878 1.504 7.361 1.00 96.56 223 TRP A C 1
ATOM 1783 O O . TRP A 1 223 ? -16.095 1.647 7.428 1.00 96.56 223 TRP A O 1
ATOM 1793 N N . VAL A 1 224 ? -14.292 0.507 6.697 1.00 97.00 224 VAL A N 1
ATOM 1794 C CA . VAL A 1 224 ? -15.022 -0.497 5.912 1.00 97.00 224 VAL A CA 1
ATOM 1795 C C . VAL A 1 224 ? -15.854 -1.417 6.804 1.00 97.00 224 VAL A C 1
ATOM 1797 O O . VAL A 1 224 ? -17.005 -1.694 6.493 1.00 97.00 224 VAL A O 1
ATOM 1800 N N . TYR A 1 225 ? -15.319 -1.848 7.949 1.00 95.31 225 TYR A N 1
ATOM 1801 C CA . TYR A 1 225 ? -16.075 -2.665 8.900 1.00 95.31 225 TYR A CA 1
ATOM 1802 C C . TYR A 1 225 ? -17.330 -1.934 9.398 1.00 95.31 225 TYR A C 1
ATOM 1804 O O . TYR A 1 225 ? -18.416 -2.506 9.419 1.00 95.31 225 TYR A O 1
ATOM 1812 N N . LYS A 1 226 ? -17.203 -0.649 9.760 1.00 93.19 226 LYS A N 1
ATOM 1813 C CA . LYS A 1 226 ? -18.347 0.164 10.199 1.00 93.19 226 LYS A CA 1
ATOM 1814 C C . LYS A 1 226 ? -19.382 0.373 9.099 1.00 93.19 226 LYS A C 1
ATOM 1816 O O . LYS A 1 226 ? -20.562 0.394 9.427 1.00 93.19 226 LYS A O 1
ATOM 1821 N N . ASP A 1 227 ? -18.949 0.522 7.848 1.00 95.06 227 ASP A N 1
ATOM 1822 C CA . ASP A 1 227 ? -19.845 0.612 6.692 1.00 95.06 227 ASP A CA 1
ATOM 1823 C C . ASP A 1 227 ? -20.714 -0.648 6.571 1.00 95.06 227 ASP A C 1
ATOM 1825 O O . ASP A 1 227 ? -21.939 -0.566 6.618 1.00 95.06 227 ASP A O 1
ATOM 1829 N N . LEU A 1 228 ? -20.088 -1.828 6.560 1.00 93.94 228 LEU A N 1
ATOM 1830 C CA . LEU A 1 228 ? -20.811 -3.101 6.480 1.00 93.94 228 LEU A CA 1
ATOM 1831 C C . LEU A 1 228 ? -21.763 -3.314 7.666 1.00 93.94 228 LEU A C 1
ATOM 1833 O O . LEU A 1 228 ? -22.895 -3.753 7.467 1.00 93.94 228 LEU A O 1
ATOM 1837 N N . CYS A 1 229 ? -21.353 -2.961 8.890 1.00 91.00 229 CYS A N 1
ATOM 1838 C CA . CYS A 1 229 ? -22.252 -3.009 10.048 1.00 91.00 229 CYS A CA 1
ATOM 1839 C C . CYS A 1 229 ? -23.451 -2.063 9.891 1.00 91.00 229 CYS A C 1
ATOM 1841 O O . CYS A 1 229 ? -24.565 -2.410 10.274 1.00 91.00 229 CYS A O 1
ATOM 1843 N N . PHE A 1 230 ? -23.227 -0.852 9.375 1.00 91.19 230 PHE A N 1
ATOM 1844 C CA . PHE A 1 230 ? -24.273 0.160 9.230 1.00 91.19 230 PHE A CA 1
ATOM 1845 C C . PHE A 1 230 ? -25.326 -0.251 8.195 1.00 91.19 230 PHE A C 1
ATOM 1847 O O . PHE A 1 230 ? -26.518 -0.052 8.425 1.00 91.19 230 PHE A O 1
ATOM 1854 N N . HIS A 1 231 ? -24.899 -0.898 7.111 1.00 92.31 231 HIS A N 1
ATOM 1855 C CA . HIS A 1 231 ? -25.781 -1.396 6.054 1.00 92.31 231 HIS A CA 1
ATOM 1856 C C . HIS A 1 231 ? -26.305 -2.823 6.295 1.00 92.31 231 HIS A C 1
ATOM 1858 O O . HIS A 1 231 ? -26.860 -3.431 5.383 1.00 92.31 231 HIS A O 1
ATOM 1864 N N . GLY A 1 232 ? -26.157 -3.374 7.509 1.00 85.19 232 GLY A N 1
ATOM 1865 C CA . GLY A 1 232 ? -26.725 -4.679 7.882 1.00 85.19 232 GLY A CA 1
ATOM 1866 C C . GLY A 1 232 ? -26.153 -5.854 7.085 1.00 85.19 232 GLY A C 1
ATOM 1867 O O . GLY A 1 232 ? -26.861 -6.813 6.786 1.00 85.19 232 GLY A O 1
ATOM 1868 N N . CYS A 1 233 ? -24.883 -5.767 6.695 1.00 88.12 233 CYS A N 1
ATOM 1869 C CA . CYS A 1 233 ? -24.200 -6.749 5.855 1.00 88.12 233 CYS A CA 1
ATOM 1870 C C . CYS A 1 233 ? -23.609 -7.891 6.696 1.00 88.12 233 CYS A C 1
ATOM 1872 O O . CYS A 1 233 ? -22.427 -8.224 6.563 1.00 88.12 233 CYS A O 1
ATOM 1874 N N . ASP A 1 234 ? -24.422 -8.467 7.583 1.00 87.62 234 ASP A N 1
ATOM 1875 C CA . ASP A 1 234 ? -23.987 -9.453 8.582 1.00 87.62 234 ASP A CA 1
ATOM 1876 C C . ASP A 1 234 ? -23.377 -10.703 7.928 1.00 87.62 234 ASP A C 1
ATOM 1878 O O . ASP A 1 234 ? -22.413 -11.264 8.440 1.00 87.62 234 ASP A O 1
ATOM 1882 N N . ASP A 1 235 ? -23.845 -11.067 6.729 1.00 89.88 235 ASP A N 1
ATOM 1883 C CA . ASP A 1 235 ? -23.318 -12.185 5.937 1.00 89.88 235 ASP A CA 1
ATOM 1884 C C . ASP A 1 235 ? -21.843 -12.014 5.526 1.00 89.88 235 ASP A C 1
ATOM 1886 O O . ASP A 1 235 ? -21.187 -12.997 5.187 1.00 89.88 235 ASP A O 1
ATOM 1890 N N . HIS A 1 236 ? -21.286 -10.802 5.571 1.00 92.75 236 HIS A N 1
ATOM 1891 C CA . HIS A 1 236 ? -19.865 -10.555 5.300 1.00 92.75 236 HIS A CA 1
ATOM 1892 C C . HIS A 1 236 ? -19.017 -10.448 6.569 1.00 92.75 236 HIS A C 1
ATOM 1894 O O . HIS A 1 236 ? -17.787 -10.450 6.481 1.00 92.75 236 HIS A O 1
ATOM 1900 N N . ILE A 1 237 ? -19.638 -10.350 7.743 1.00 93.75 237 ILE A N 1
ATOM 1901 C CA . ILE A 1 237 ? -18.961 -10.092 9.012 1.00 93.75 237 ILE A CA 1
ATOM 1902 C C . ILE A 1 237 ? -18.806 -11.405 9.779 1.00 93.75 237 ILE A C 1
ATOM 1904 O O . ILE A 1 237 ? -19.734 -12.194 9.907 1.00 93.75 237 ILE A O 1
ATOM 1908 N N . ASN A 1 238 ? -17.617 -11.645 10.325 1.00 91.06 238 ASN A N 1
ATOM 1909 C CA . ASN A 1 238 ? -17.389 -12.782 11.206 1.00 91.06 238 ASN A CA 1
ATOM 1910 C C . ASN A 1 238 ? -18.089 -12.535 12.555 1.00 91.06 238 ASN A C 1
ATOM 1912 O O . ASN A 1 238 ? -17.775 -11.568 13.253 1.00 91.06 238 ASN A O 1
ATOM 1916 N N . GLN A 1 239 ? -18.997 -13.424 12.957 1.00 85.31 239 GLN A N 1
ATOM 1917 C CA . GLN A 1 239 ? -19.759 -13.303 14.203 1.00 85.31 239 GLN A CA 1
ATOM 1918 C C . GLN A 1 239 ? -18.871 -13.205 15.458 1.00 85.31 239 GLN A C 1
ATOM 1920 O O . GLN A 1 239 ? -19.204 -12.459 16.382 1.00 85.31 239 GLN A O 1
ATOM 1925 N N . GLU A 1 240 ? -17.729 -13.902 15.494 1.00 83.62 240 GLU A N 1
ATOM 1926 C CA . GLU A 1 240 ? -16.776 -13.817 16.613 1.00 83.62 240 GLU A CA 1
ATOM 1927 C C . GLU A 1 240 ? -16.218 -12.398 16.762 1.00 83.62 240 GLU A C 1
ATOM 1929 O O . GLU A 1 240 ? -16.040 -11.896 17.876 1.00 83.62 240 GLU A O 1
ATOM 1934 N N . SER A 1 241 ? -16.013 -11.714 15.632 1.00 82.31 241 SER A N 1
ATOM 1935 C CA . SER A 1 241 ? -15.566 -10.325 15.624 1.00 82.31 241 SER A CA 1
ATOM 1936 C C . SER A 1 241 ? -16.612 -9.404 16.246 1.00 82.31 241 SER A C 1
ATOM 1938 O O . SER A 1 241 ? -16.263 -8.567 17.073 1.00 82.31 241 SER A O 1
ATOM 1940 N N . VAL A 1 242 ? -17.901 -9.608 15.955 1.00 82.00 242 VAL A N 1
ATOM 1941 C CA . VAL A 1 242 ? -18.997 -8.815 16.532 1.00 82.00 242 VAL A CA 1
ATOM 1942 C C . VAL A 1 242 ? -19.005 -8.936 18.051 1.00 82.00 242 VAL A C 1
ATOM 1944 O O . VAL A 1 242 ? -19.055 -7.919 18.746 1.00 82.00 242 VAL A O 1
ATOM 1947 N N . THR A 1 243 ? -18.891 -10.159 18.576 1.00 78.56 243 THR A N 1
ATOM 1948 C CA . THR A 1 243 ? -18.816 -10.404 20.021 1.00 78.56 243 THR A CA 1
ATOM 1949 C C . THR A 1 243 ? -17.640 -9.656 20.639 1.00 78.56 243 THR A C 1
ATOM 1951 O O . THR A 1 243 ? -17.845 -8.858 21.552 1.00 78.56 243 THR A O 1
ATOM 1954 N N . HIS A 1 244 ? -16.441 -9.815 20.080 1.00 76.94 244 HIS A N 1
ATOM 1955 C CA . HIS A 1 244 ? -15.229 -9.170 20.586 1.00 76.94 244 HIS A CA 1
ATOM 1956 C C . HIS A 1 244 ? -15.286 -7.629 20.506 1.00 76.94 244 HIS A C 1
ATOM 1958 O O . HIS A 1 244 ? -14.733 -6.925 21.352 1.00 76.94 244 HIS A O 1
ATOM 1964 N N . MET A 1 245 ? -16.004 -7.075 19.522 1.00 80.94 245 MET A N 1
ATOM 1965 C CA . MET A 1 245 ? -16.216 -5.628 19.361 1.00 80.94 245 MET A CA 1
ATOM 1966 C C . MET A 1 245 ? -17.243 -5.047 20.349 1.00 80.94 245 MET A C 1
ATOM 1968 O O . MET A 1 245 ? -17.212 -3.841 20.619 1.00 80.94 245 MET A O 1
ATOM 1972 N N . MET A 1 246 ? -18.140 -5.880 20.888 1.00 70.19 246 MET A N 1
ATOM 1973 C CA . MET A 1 246 ? -19.221 -5.502 21.810 1.00 70.19 246 MET A CA 1
ATOM 1974 C C . MET A 1 246 ? -18.898 -5.743 23.295 1.00 70.19 246 MET A C 1
ATOM 1976 O O . MET A 1 246 ? -19.668 -5.320 24.153 1.00 70.19 246 MET A O 1
ATOM 1980 N N . GLU A 1 247 ? -17.759 -6.359 23.627 1.00 61.06 247 GLU A N 1
ATOM 1981 C CA . GLU A 1 247 ? -17.351 -6.691 25.008 1.00 61.06 247 GLU A CA 1
ATOM 1982 C C . GLU A 1 247 ? -17.235 -5.479 25.962 1.00 61.06 247 GLU A C 1
ATOM 1984 O O . GLU A 1 247 ? -17.168 -5.648 27.180 1.00 61.06 247 GLU A O 1
ATOM 1989 N N . SER A 1 248 ? -17.231 -4.241 25.452 1.00 54.50 248 SER A N 1
ATOM 1990 C CA . SER A 1 248 ? -17.066 -3.026 26.259 1.00 54.50 248 SER A CA 1
ATOM 1991 C C . SER A 1 248 ? -18.398 -2.316 26.543 1.00 54.50 248 SER A C 1
ATOM 1993 O O . SER A 1 248 ? -19.136 -1.966 25.623 1.00 54.50 248 SER A O 1
ATOM 1995 N N . LYS A 1 249 ? -18.663 -2.004 27.824 1.00 47.06 249 LYS A N 1
ATOM 1996 C CA . LYS A 1 249 ? -19.850 -1.248 28.286 1.00 47.06 249 LYS A CA 1
ATOM 1997 C C . LYS A 1 249 ? -19.967 0.178 27.705 1.00 47.06 249 LYS A C 1
ATOM 1999 O O . LYS A 1 249 ? -21.025 0.784 27.836 1.00 47.06 249 LYS A O 1
ATOM 2004 N N . ASP A 1 250 ? -18.924 0.682 27.037 1.00 49.25 250 ASP A N 1
ATOM 2005 C CA . ASP A 1 250 ? -18.833 2.047 26.489 1.00 49.25 250 ASP A CA 1
ATOM 2006 C C . ASP A 1 250 ? -19.111 2.140 24.969 1.00 49.25 250 ASP A C 1
ATOM 2008 O O . ASP A 1 250 ? -18.869 3.180 24.354 1.00 49.25 250 ASP A O 1
ATOM 2012 N N . GLY A 1 251 ? -19.600 1.066 24.335 1.00 57.62 251 GLY A N 1
ATOM 2013 C CA . GLY A 1 251 ? -19.916 1.023 22.899 1.00 57.62 251 GLY A CA 1
ATOM 2014 C C . GLY A 1 251 ? -18.803 0.447 22.009 1.00 57.62 251 GLY A C 1
ATOM 2015 O O . GLY A 1 251 ? -17.797 -0.076 22.494 1.00 57.62 251 GLY A O 1
ATOM 2016 N N . VAL A 1 252 ? -19.007 0.518 20.684 1.00 66.12 252 VAL A N 1
ATOM 2017 C CA . VAL A 1 252 ? -18.162 -0.145 19.670 1.00 66.12 252 VAL A CA 1
ATOM 2018 C C . VAL A 1 252 ? -16.834 0.600 19.480 1.00 66.12 252 VAL A C 1
ATOM 2020 O O . VAL A 1 252 ? -16.770 1.655 18.841 1.00 66.12 252 VAL A O 1
ATOM 2023 N N . ARG A 1 253 ? -15.738 0.027 19.989 1.00 81.12 253 ARG A N 1
ATOM 2024 C CA . ARG A 1 253 ? -14.376 0.582 19.881 1.00 81.12 253 ARG A CA 1
ATOM 2025 C C . ARG A 1 253 ? -13.511 -0.177 18.866 1.00 81.12 253 ARG A C 1
ATOM 2027 O O . ARG A 1 253 ? -12.446 -0.676 19.216 1.00 81.12 253 ARG A O 1
ATOM 2034 N N . VAL A 1 254 ? -13.937 -0.219 17.598 1.00 90.12 254 VAL A N 1
ATOM 2035 C CA . VAL A 1 254 ? -13.283 -1.023 16.537 1.00 90.12 254 VAL A CA 1
ATOM 2036 C C . VAL A 1 254 ? -11.772 -0.801 16.453 1.00 90.12 254 VAL A C 1
ATOM 2038 O O . VAL A 1 254 ? -11.009 -1.758 16.546 1.00 90.12 254 VAL A O 1
ATOM 2041 N N . LEU A 1 255 ? -11.312 0.453 16.346 1.00 91.69 255 LEU A N 1
ATOM 2042 C CA . LEU A 1 255 ? -9.872 0.738 16.284 1.00 91.69 255 LEU A CA 1
ATOM 2043 C C . LEU A 1 255 ? -9.108 0.282 17.538 1.00 91.69 255 LEU A C 1
ATOM 2045 O O . LEU A 1 255 ? -7.958 -0.124 17.436 1.00 91.69 255 LEU A O 1
ATOM 2049 N N . GLU A 1 256 ? -9.724 0.348 18.718 1.00 89.81 256 GLU A N 1
ATOM 2050 C CA . GLU A 1 256 ? -9.088 -0.070 19.973 1.00 89.81 256 GLU A CA 1
ATOM 2051 C C . GLU A 1 256 ? -8.888 -1.574 20.027 1.00 89.81 256 GLU A C 1
ATOM 2053 O O . GLU A 1 256 ? -7.795 -2.047 20.335 1.00 89.81 256 GLU A O 1
ATOM 2058 N N . VAL A 1 257 ? -9.931 -2.305 19.647 1.00 88.38 257 VAL A N 1
ATOM 2059 C CA . VAL A 1 257 ? -9.901 -3.753 19.505 1.00 88.38 257 VAL A CA 1
ATOM 2060 C C . VAL A 1 257 ? -8.852 -4.168 18.476 1.00 88.38 257 VAL A C 1
ATOM 2062 O O . VAL A 1 257 ? -8.007 -5.002 18.780 1.00 88.38 257 VAL A O 1
ATOM 2065 N N . LEU A 1 258 ? -8.835 -3.529 17.305 1.00 89.25 258 LEU A N 1
ATOM 2066 C CA . LEU A 1 258 ? -7.833 -3.778 16.269 1.00 89.25 258 LEU A CA 1
ATOM 2067 C C . LEU A 1 258 ? -6.405 -3.527 16.764 1.00 89.25 258 LEU A C 1
ATOM 2069 O O . LEU A 1 258 ? -5.524 -4.357 16.556 1.00 89.25 258 LEU A O 1
ATOM 2073 N N . CYS A 1 259 ? -6.165 -2.406 17.446 1.00 86.44 259 CYS A N 1
ATOM 2074 C CA . CYS A 1 259 ? -4.854 -2.116 18.018 1.00 86.44 259 CYS A CA 1
ATOM 2075 C C . CYS A 1 259 ? -4.445 -3.152 19.073 1.00 86.44 259 CYS A C 1
ATOM 2077 O O . CYS A 1 259 ? -3.295 -3.579 19.074 1.00 86.44 259 CYS A O 1
ATOM 2079 N N . ARG A 1 260 ? -5.368 -3.598 19.930 1.00 85.12 260 ARG A N 1
ATOM 2080 C CA . ARG A 1 260 ? -5.097 -4.631 20.940 1.00 85.12 260 ARG A CA 1
ATOM 2081 C C . ARG A 1 260 ? -4.798 -5.994 20.311 1.00 85.12 260 ARG A C 1
ATOM 2083 O O . ARG A 1 260 ? -3.865 -6.658 20.739 1.00 85.12 260 ARG A O 1
ATOM 2090 N N . SER A 1 261 ? -5.574 -6.402 19.310 1.00 83.44 261 SER A N 1
ATOM 2091 C CA . SER A 1 261 ? -5.454 -7.719 18.670 1.00 83.44 261 SER A CA 1
ATOM 2092 C C . SER A 1 261 ? -4.250 -7.839 17.739 1.00 83.44 261 SER A C 1
ATOM 2094 O O . SER A 1 261 ? -3.738 -8.938 17.549 1.00 83.44 261 SER A O 1
ATOM 2096 N N . PHE A 1 262 ? -3.801 -6.728 17.150 1.00 82.94 262 PHE A N 1
ATOM 2097 C CA . PHE A 1 262 ? -2.772 -6.728 16.104 1.00 82.94 262 PHE A CA 1
ATOM 2098 C C . PHE A 1 262 ? -1.544 -5.878 16.442 1.00 82.94 262 PHE A C 1
ATOM 2100 O O . PHE A 1 262 ? -0.796 -5.496 15.542 1.00 82.94 262 PHE A O 1
ATOM 2107 N N . ASP A 1 263 ? -1.317 -5.601 17.728 1.00 79.44 263 ASP A N 1
ATOM 2108 C CA . ASP A 1 263 ? -0.153 -4.861 18.233 1.00 79.44 263 ASP A CA 1
ATOM 2109 C C . ASP A 1 263 ? -0.029 -3.429 17.652 1.00 79.44 263 ASP A C 1
ATOM 2111 O O . ASP A 1 263 ? 1.060 -2.928 17.360 1.00 79.44 263 ASP A O 1
ATOM 2115 N N . GLY A 1 264 ? -1.159 -2.743 17.463 1.00 73.94 264 GLY A N 1
ATOM 2116 C CA . GLY A 1 264 ? -1.205 -1.334 17.075 1.00 73.94 264 GLY A CA 1
ATOM 2117 C C . GLY A 1 264 ? -0.998 -0.387 18.258 1.00 73.94 264 GLY A C 1
ATOM 2118 O O . GLY A 1 264 ? -1.557 -0.570 19.336 1.00 73.94 264 GLY A O 1
ATOM 2119 N N . VAL A 1 265 ? -0.242 0.694 18.046 1.00 83.06 265 VAL A N 1
ATOM 2120 C CA . VAL A 1 265 ? -0.096 1.761 19.052 1.00 83.06 265 VAL A CA 1
ATOM 2121 C C . VAL A 1 265 ? -1.366 2.619 19.080 1.00 83.06 265 VAL A C 1
ATOM 2123 O O . VAL A 1 265 ? -1.554 3.484 18.229 1.00 83.06 265 VAL A O 1
ATOM 2126 N N . LEU A 1 266 ? -2.251 2.369 20.049 1.00 82.88 266 LEU A N 1
ATOM 2127 C CA . LEU A 1 266 ? -3.605 2.939 20.095 1.00 82.88 266 LEU A CA 1
ATOM 2128 C C . LEU A 1 266 ? -3.652 4.471 20.054 1.00 82.88 266 LEU A C 1
ATOM 2130 O O . LEU A 1 266 ? -4.480 5.046 19.347 1.00 82.88 266 LEU A O 1
ATOM 2134 N N . ILE A 1 267 ? -2.806 5.137 20.843 1.00 84.38 267 ILE A N 1
ATOM 2135 C CA . ILE A 1 267 ? -2.800 6.604 20.930 1.00 84.38 267 ILE A CA 1
ATOM 2136 C C . ILE A 1 267 ? -2.383 7.213 19.589 1.00 84.38 267 ILE A C 1
ATOM 2138 O O . ILE A 1 267 ? -3.063 8.108 19.085 1.00 84.38 267 ILE A O 1
ATOM 2142 N N . ASP A 1 268 ? -1.340 6.662 18.971 1.00 82.94 268 ASP A N 1
ATOM 2143 C CA . ASP A 1 268 ? -0.862 7.089 17.658 1.00 82.94 268 ASP A CA 1
ATOM 2144 C C . ASP A 1 268 ? -1.898 6.799 16.572 1.00 82.94 268 ASP A C 1
ATOM 2146 O O . ASP A 1 268 ? -2.190 7.673 15.761 1.00 82.94 268 ASP A O 1
ATOM 2150 N N . ALA A 1 269 ? -2.545 5.631 16.603 1.00 86.69 269 ALA A N 1
ATOM 2151 C CA . ALA A 1 269 ? -3.614 5.284 15.673 1.00 86.69 269 ALA A CA 1
ATOM 2152 C C . ALA A 1 269 ? -4.814 6.240 15.799 1.00 86.69 269 ALA A C 1
ATOM 2154 O O . ALA A 1 269 ? -5.337 6.723 14.793 1.00 86.69 269 ALA A O 1
ATOM 2155 N N . LYS A 1 270 ? -5.234 6.580 17.028 1.00 88.94 270 LYS A N 1
ATOM 2156 C CA . LYS A 1 270 ? -6.296 7.572 17.286 1.00 88.94 270 LYS A CA 1
ATOM 2157 C C . LYS A 1 270 ? -5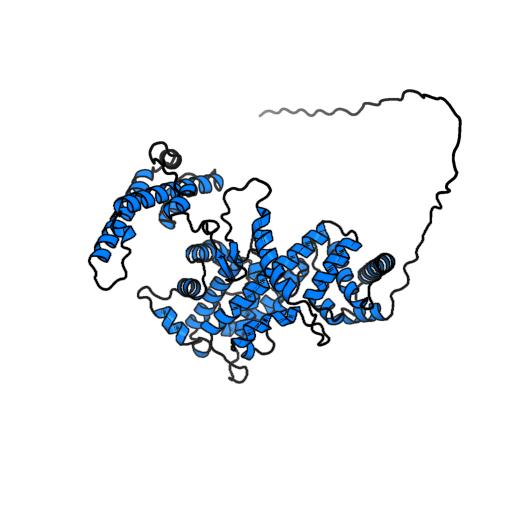.894 8.958 16.774 1.00 88.94 270 LYS A C 1
ATOM 2159 O O . LYS A 1 270 ? -6.728 9.651 16.176 1.00 88.94 270 LYS A O 1
ATOM 2164 N N . HIS A 1 271 ? -4.636 9.353 16.973 1.00 87.19 271 HIS A N 1
ATOM 2165 C CA . HIS A 1 271 ? -4.092 10.610 16.464 1.00 87.19 271 HIS A CA 1
ATOM 2166 C C . HIS A 1 271 ? -4.079 10.633 14.929 1.00 87.19 271 HIS A C 1
ATOM 2168 O O . HIS A 1 271 ? -4.647 11.546 14.328 1.00 87.19 271 HIS A O 1
ATOM 2174 N N . PHE A 1 272 ? -3.516 9.601 14.299 1.00 90.44 272 PHE A N 1
ATOM 2175 C CA . PHE A 1 272 ? -3.449 9.427 12.851 1.00 90.44 272 PHE A CA 1
ATOM 2176 C C . PHE A 1 272 ? -4.843 9.451 12.219 1.00 90.44 272 PHE A C 1
ATOM 21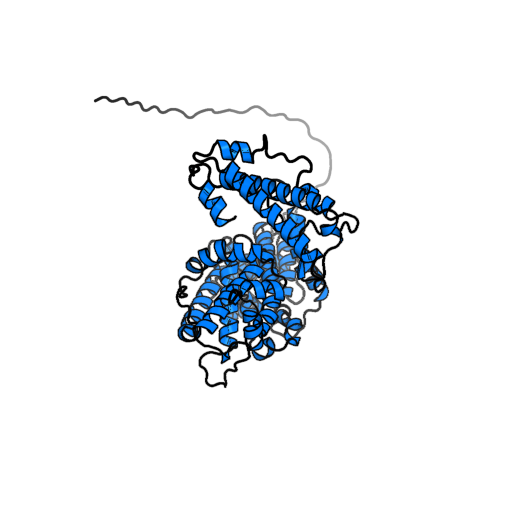78 O O . PHE A 1 272 ? -5.083 10.221 11.285 1.00 90.44 272 PHE A O 1
ATOM 2185 N N . ARG A 1 273 ? -5.798 8.695 12.777 1.00 95.06 273 ARG A N 1
ATOM 2186 C CA . ARG A 1 273 ? -7.192 8.672 12.314 1.00 95.06 273 ARG A CA 1
ATOM 2187 C C . ARG A 1 273 ? -7.798 10.074 12.284 1.00 95.06 273 ARG A C 1
ATOM 2189 O O . ARG A 1 273 ? -8.383 10.490 11.287 1.00 95.06 273 ARG A O 1
ATOM 2196 N N . THR A 1 274 ? -7.653 10.800 13.390 1.00 90.12 274 THR A N 1
ATOM 2197 C CA . THR A 1 274 ? -8.315 12.094 13.608 1.00 90.12 274 THR A CA 1
ATOM 2198 C C . THR A 1 274 ? -7.682 13.213 12.789 1.00 90.12 274 THR A C 1
ATOM 2200 O O . THR A 1 274 ? -8.394 14.034 12.216 1.00 90.12 274 THR A O 1
ATOM 2203 N N . HIS A 1 275 ? -6.352 13.266 12.749 1.00 87.44 275 HIS A N 1
ATOM 2204 C CA . HIS A 1 275 ? -5.621 14.411 12.208 1.00 87.44 275 HIS A CA 1
ATOM 2205 C C . HIS A 1 275 ? -5.126 14.213 10.781 1.00 87.44 275 HIS A C 1
ATOM 2207 O O . HIS A 1 275 ? -4.859 15.202 10.101 1.00 87.44 275 HIS A O 1
ATOM 2213 N N . TRP A 1 276 ? -5.014 12.968 10.320 1.00 93.06 276 TRP A N 1
ATOM 2214 C CA . TRP A 1 276 ? -4.548 12.668 8.975 1.00 93.06 276 TRP A CA 1
ATOM 2215 C C . TRP A 1 276 ? -5.616 11.939 8.160 1.00 93.06 276 TRP A C 1
ATOM 2217 O O . TRP A 1 276 ? -6.118 12.516 7.200 1.00 93.06 276 TRP A O 1
ATOM 2227 N N . PHE A 1 277 ? -6.032 10.732 8.556 1.00 96.12 277 PHE A N 1
ATOM 2228 C CA . PHE A 1 277 ? -6.914 9.887 7.736 1.00 96.12 277 PHE A CA 1
ATOM 2229 C C . PHE A 1 277 ? -8.250 10.568 7.414 1.00 96.12 277 PHE A C 1
ATOM 2231 O O . PHE A 1 277 ? -8.576 10.744 6.242 1.00 96.12 277 PHE A O 1
ATOM 2238 N N . ASN A 1 278 ? -8.980 11.035 8.433 1.00 93.88 278 ASN A N 1
ATOM 2239 C CA . ASN A 1 278 ? -10.280 11.690 8.249 1.00 93.88 278 ASN A CA 1
ATOM 2240 C C . ASN A 1 278 ? -10.187 12.999 7.455 1.00 93.88 278 ASN A C 1
ATOM 2242 O O . ASN A 1 278 ? -11.130 13.361 6.759 1.00 93.88 278 ASN A O 1
ATOM 2246 N N . VAL A 1 279 ? -9.053 13.698 7.549 1.00 92.25 279 VAL A N 1
ATOM 2247 C CA . VAL A 1 279 ? -8.819 14.968 6.848 1.00 92.25 279 VAL A CA 1
ATOM 2248 C C . VAL A 1 279 ? -8.434 14.724 5.388 1.00 92.25 279 VAL A C 1
ATOM 2250 O O . VAL A 1 279 ? -8.864 15.458 4.502 1.00 92.25 279 VAL A O 1
ATOM 2253 N N . LYS A 1 280 ? -7.613 13.703 5.119 1.00 94.44 280 LYS A N 1
ATOM 2254 C CA . LYS A 1 280 ? -7.018 13.463 3.798 1.00 94.44 280 LYS A CA 1
ATOM 2255 C C . LYS A 1 280 ? -7.848 12.561 2.901 1.00 94.44 280 LYS A C 1
ATOM 2257 O O . LYS A 1 280 ? -7.815 12.776 1.689 1.00 94.44 280 LYS A O 1
ATOM 2262 N N . ARG A 1 281 ? -8.623 11.620 3.451 1.00 95.38 281 ARG A N 1
ATOM 2263 C CA . ARG A 1 281 ? -9.403 10.662 2.647 1.00 95.38 281 ARG A CA 1
ATOM 2264 C C . ARG A 1 281 ? -10.329 11.339 1.636 1.00 95.38 281 ARG A C 1
ATOM 2266 O O . ARG A 1 281 ? -10.378 10.889 0.503 1.00 95.38 281 ARG A O 1
ATOM 2273 N N . GLY A 1 282 ? -10.955 12.466 1.987 1.00 95.44 282 GLY A N 1
ATOM 2274 C CA . GLY A 1 282 ? -11.811 13.223 1.063 1.00 95.44 282 GLY A CA 1
ATOM 2275 C C . GLY A 1 282 ? -11.054 13.802 -0.135 1.00 95.44 282 GLY A C 1
ATOM 2276 O O . GLY A 1 282 ? -11.551 13.790 -1.253 1.00 95.44 282 GLY A O 1
ATOM 2277 N N . THR A 1 283 ? -9.820 14.267 0.076 1.00 95.88 283 THR A N 1
ATOM 2278 C CA . THR A 1 283 ? -8.982 14.815 -1.006 1.00 95.88 283 THR A CA 1
ATOM 2279 C C . THR A 1 283 ? -8.301 13.740 -1.850 1.00 95.88 283 THR A C 1
ATOM 2281 O O . THR A 1 283 ? -8.038 13.966 -3.025 1.00 95.88 283 THR A O 1
ATOM 2284 N N . VAL A 1 284 ? -7.990 12.587 -1.254 1.00 96.69 284 VAL A N 1
ATOM 2285 C CA . VAL A 1 284 ? -7.258 11.492 -1.914 1.00 96.69 284 VAL A CA 1
ATOM 2286 C C . VAL A 1 284 ? -8.211 10.529 -2.626 1.00 96.69 284 VAL A C 1
ATOM 2288 O O . VAL A 1 284 ? -7.864 9.976 -3.665 1.00 96.69 284 VAL A O 1
ATOM 2291 N N . LEU A 1 285 ? -9.424 10.364 -2.095 1.00 97.81 285 LEU A N 1
ATOM 2292 C CA . LEU A 1 285 ? -10.480 9.495 -2.613 1.00 97.81 285 LEU A CA 1
ATOM 2293 C C . LEU A 1 285 ? -11.762 10.314 -2.866 1.00 97.81 285 LEU A C 1
ATOM 2295 O O . LEU A 1 285 ? -12.800 10.031 -2.264 1.00 97.81 285 LEU A O 1
ATOM 2299 N N . PRO A 1 286 ? -11.720 11.358 -3.716 1.00 96.81 286 PRO A N 1
ATOM 2300 C CA . PRO A 1 286 ? -12.837 12.296 -3.889 1.00 96.81 286 PRO A CA 1
ATOM 2301 C C . PRO A 1 286 ? -14.082 11.676 -4.542 1.00 96.81 286 PRO A C 1
ATOM 2303 O O . PRO A 1 286 ? -15.140 12.292 -4.552 1.00 96.81 286 PRO A O 1
ATOM 2306 N N . PHE A 1 287 ? -13.946 10.480 -5.108 1.00 95.69 287 PHE A N 1
ATOM 2307 C CA . PHE A 1 287 ? -14.998 9.730 -5.794 1.00 95.69 287 PHE A CA 1
ATOM 2308 C C . PHE A 1 287 ? -15.745 8.744 -4.881 1.00 95.69 287 PHE A C 1
ATOM 2310 O O . PHE A 1 287 ? -16.691 8.112 -5.337 1.00 95.69 287 PHE A O 1
ATOM 2317 N N . LEU A 1 288 ? -15.312 8.577 -3.626 1.00 96.69 288 LEU A N 1
ATOM 2318 C CA . LEU A 1 288 ? -16.053 7.808 -2.624 1.00 96.69 288 LEU A CA 1
ATOM 2319 C C . LEU A 1 288 ? -17.015 8.735 -1.881 1.00 96.69 288 LEU A C 1
ATOM 2321 O O . LEU A 1 288 ? -16.643 9.869 -1.566 1.00 96.69 288 LEU A O 1
ATOM 2325 N N . ASP A 1 289 ? -18.209 8.255 -1.545 1.00 94.81 289 ASP A N 1
ATOM 2326 C CA . ASP A 1 289 ? -19.061 8.958 -0.590 1.00 94.81 289 ASP A CA 1
ATOM 2327 C C . ASP A 1 289 ? -18.508 8.741 0.831 1.00 94.81 289 ASP A C 1
ATOM 2329 O O . ASP A 1 289 ? -18.370 7.624 1.324 1.00 94.81 289 ASP A O 1
ATOM 2333 N N . HIS A 1 290 ? -18.098 9.831 1.484 1.00 93.38 290 HIS A N 1
ATOM 2334 C CA . HIS A 1 290 ? -17.502 9.785 2.827 1.00 93.38 290 HIS A CA 1
ATOM 2335 C C . HIS A 1 290 ? -18.539 9.892 3.948 1.00 93.38 290 HIS A C 1
ATOM 2337 O O . HIS A 1 290 ? -18.172 9.699 5.113 1.00 93.38 290 HIS A O 1
ATOM 2343 N N . ASN A 1 291 ? -19.784 10.239 3.613 1.00 90.00 291 ASN A N 1
ATOM 2344 C CA . ASN A 1 291 ? -20.903 10.316 4.548 1.00 90.00 291 ASN A CA 1
ATOM 2345 C C . ASN A 1 291 ? -21.663 8.992 4.599 1.00 90.00 291 ASN A C 1
ATOM 2347 O O . ASN A 1 291 ? -22.026 8.563 5.691 1.00 90.00 291 ASN A O 1
ATOM 2351 N N . ASP A 1 292 ? -21.864 8.366 3.441 1.00 93.56 292 ASP A N 1
ATOM 2352 C CA . ASP A 1 292 ? -22.556 7.089 3.286 1.00 93.56 292 ASP A CA 1
ATOM 2353 C C . ASP A 1 292 ? -21.814 6.234 2.256 1.00 93.56 292 ASP A C 1
ATOM 2355 O O . ASP A 1 292 ? -22.090 6.303 1.062 1.00 93.56 292 ASP A O 1
ATOM 2359 N N . LEU A 1 293 ? -20.788 5.501 2.703 1.00 94.50 293 LEU A N 1
ATOM 2360 C CA . LEU A 1 293 ? -19.897 4.805 1.779 1.00 94.50 293 LEU A CA 1
ATOM 2361 C C . LEU A 1 293 ? -20.671 3.732 1.003 1.00 94.50 293 LEU A C 1
ATOM 2363 O O . LEU A 1 293 ? -20.529 3.690 -0.221 1.00 94.50 293 LEU A O 1
ATOM 2367 N N . ASN A 1 294 ? -21.507 2.939 1.679 1.00 94.81 294 ASN A N 1
ATOM 2368 C CA . ASN A 1 294 ? -22.422 1.958 1.099 1.00 94.81 294 ASN A CA 1
ATOM 2369 C C . ASN A 1 294 ? -21.735 1.131 0.007 1.00 94.81 294 ASN A C 1
ATOM 2371 O O . ASN A 1 294 ? -22.051 1.214 -1.189 1.00 94.81 294 ASN A O 1
ATOM 2375 N N . ILE A 1 295 ? -20.706 0.385 0.423 1.00 94.69 295 ILE A N 1
ATOM 2376 C CA . ILE A 1 295 ? -19.823 -0.338 -0.500 1.00 94.69 295 ILE A CA 1
ATOM 2377 C C . ILE A 1 295 ? -20.615 -1.317 -1.364 1.00 94.69 295 ILE A C 1
ATOM 2379 O O . ILE A 1 295 ? -20.289 -1.474 -2.537 1.00 94.69 295 ILE A O 1
ATOM 2383 N N . ILE A 1 296 ? -21.63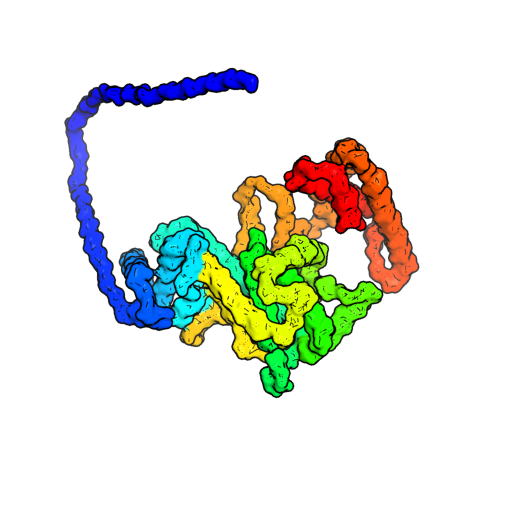9 -1.965 -0.808 1.00 92.00 296 ILE A N 1
ATOM 2384 C CA . ILE A 1 296 ? -22.401 -2.997 -1.516 1.00 92.00 296 ILE A CA 1
ATOM 2385 C C . ILE A 1 296 ? -23.112 -2.423 -2.741 1.00 92.00 296 ILE A C 1
ATOM 2387 O O . ILE A 1 296 ? -23.034 -3.017 -3.816 1.00 92.00 296 ILE A O 1
ATOM 2391 N N . GLU A 1 297 ? -23.767 -1.269 -2.608 1.00 91.94 297 GLU A N 1
ATOM 2392 C CA . GLU A 1 297 ? -24.493 -0.660 -3.727 1.00 91.94 297 GLU A CA 1
ATOM 2393 C C . GLU A 1 297 ? -23.562 0.047 -4.723 1.00 91.94 297 GLU A C 1
ATOM 2395 O O . GLU A 1 297 ? -23.879 0.133 -5.909 1.00 91.94 297 GLU A O 1
ATOM 2400 N N . ASN A 1 298 ? -22.398 0.525 -4.271 1.00 94.19 298 ASN A N 1
ATOM 2401 C CA . ASN A 1 298 ? -21.504 1.370 -5.073 1.00 94.19 298 ASN A CA 1
ATOM 2402 C C . ASN A 1 298 ? -20.223 0.675 -5.556 1.00 94.19 298 ASN A C 1
ATOM 2404 O O . ASN A 1 298 ? -19.370 1.322 -6.176 1.00 94.19 298 ASN A O 1
ATOM 2408 N N . PHE A 1 299 ? -20.070 -0.626 -5.296 1.00 94.06 299 PHE A N 1
ATOM 2409 C CA . PHE A 1 299 ? -18.818 -1.353 -5.502 1.00 94.06 299 PHE A CA 1
ATOM 2410 C C . PHE A 1 299 ? -18.226 -1.174 -6.904 1.00 94.06 299 PHE A C 1
ATOM 2412 O O . PHE A 1 299 ? -17.061 -0.799 -7.012 1.00 94.06 299 PHE A O 1
ATOM 2419 N N . ASP A 1 300 ? -18.999 -1.398 -7.971 1.00 94.19 300 ASP A N 1
ATOM 2420 C CA . ASP A 1 300 ? -18.476 -1.360 -9.346 1.00 94.19 300 ASP A CA 1
ATOM 2421 C C . ASP A 1 300 ? -17.934 0.029 -9.723 1.00 94.19 300 ASP A C 1
ATOM 2423 O O . ASP A 1 300 ? -16.856 0.162 -10.319 1.00 94.19 300 ASP A O 1
ATOM 2427 N N . ASN A 1 301 ? -18.644 1.085 -9.313 1.00 96.06 301 ASN A N 1
ATOM 2428 C CA . ASN A 1 301 ? -18.243 2.474 -9.542 1.00 96.06 301 ASN A CA 1
ATOM 2429 C C . ASN A 1 301 ? -16.970 2.816 -8.762 1.00 96.06 301 ASN A C 1
ATOM 2431 O O . ASN A 1 301 ? -16.036 3.425 -9.303 1.00 96.06 301 ASN A O 1
ATOM 2435 N N . TYR A 1 302 ? -16.909 2.396 -7.498 1.00 97.56 302 TYR A N 1
ATOM 2436 C CA . TYR A 1 302 ? -15.740 2.594 -6.652 1.00 97.56 302 TYR A CA 1
ATOM 2437 C C . TYR A 1 302 ? -14.539 1.815 -7.161 1.00 97.56 302 TYR A C 1
ATOM 2439 O O . TYR A 1 302 ? -13.466 2.394 -7.292 1.00 97.56 302 TYR A O 1
ATOM 2447 N N . LEU A 1 303 ? -14.698 0.541 -7.512 1.00 96.62 303 LEU A N 1
ATOM 2448 C CA . LEU A 1 303 ? -13.617 -0.297 -8.016 1.00 96.62 303 LEU A CA 1
ATOM 2449 C C . LEU A 1 303 ? -13.027 0.278 -9.305 1.00 96.62 303 LEU A C 1
ATOM 2451 O O . LEU A 1 303 ? -11.804 0.337 -9.451 1.00 96.62 303 LEU A O 1
ATOM 2455 N N . THR A 1 304 ? -13.881 0.734 -10.221 1.00 97.75 304 THR A N 1
ATOM 2456 C CA . THR A 1 304 ? -13.454 1.370 -11.474 1.00 97.75 304 THR A CA 1
ATOM 2457 C C . THR A 1 304 ? -12.650 2.640 -11.194 1.00 97.75 304 THR A C 1
ATOM 2459 O O . THR A 1 304 ? -11.541 2.805 -11.710 1.00 97.75 304 THR A O 1
ATOM 2462 N N . SER A 1 305 ? -13.164 3.507 -10.318 1.00 98.38 305 SER A N 1
ATOM 2463 C CA . SER A 1 305 ? -12.514 4.771 -9.953 1.00 98.38 305 SER A CA 1
ATOM 2464 C C . SER A 1 305 ? -11.190 4.543 -9.221 1.00 98.38 305 SER A C 1
ATOM 2466 O O . SER A 1 305 ? -10.174 5.129 -9.587 1.00 98.38 305 SER A O 1
ATOM 2468 N N . LEU A 1 306 ? -11.164 3.624 -8.252 1.00 98.50 306 LEU A N 1
ATOM 2469 C CA . LEU A 1 306 ? -9.970 3.234 -7.501 1.00 98.50 306 LEU A CA 1
ATOM 2470 C C . LEU A 1 306 ? -8.883 2.686 -8.430 1.00 98.50 306 LEU A C 1
ATOM 2472 O O . LEU A 1 306 ? -7.733 3.110 -8.339 1.00 98.50 306 LEU A O 1
ATOM 2476 N N . ASN A 1 307 ? -9.230 1.785 -9.353 1.00 98.12 307 ASN A N 1
ATOM 2477 C CA . ASN A 1 307 ? -8.268 1.246 -10.316 1.00 98.12 307 ASN A CA 1
ATOM 2478 C C . ASN A 1 307 ? -7.699 2.332 -11.225 1.00 98.12 307 ASN A C 1
ATOM 2480 O O . ASN A 1 307 ? -6.488 2.365 -11.444 1.00 98.12 307 ASN A O 1
ATOM 2484 N N . HIS A 1 308 ? -8.549 3.224 -11.732 1.00 98.06 308 HIS A N 1
ATOM 2485 C CA . HIS A 1 308 ? -8.106 4.332 -12.569 1.00 98.06 308 HIS A CA 1
ATOM 2486 C C . HIS A 1 308 ? -7.168 5.275 -11.801 1.00 98.06 308 HIS A C 1
ATOM 2488 O O . HIS A 1 308 ? -6.066 5.576 -12.265 1.00 98.06 308 HIS A O 1
ATOM 2494 N N . THR A 1 309 ? -7.558 5.688 -10.594 1.00 98.19 309 THR A N 1
ATOM 2495 C CA . THR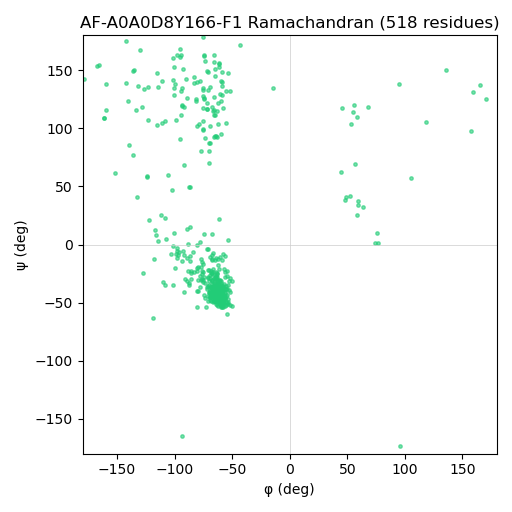 A 1 309 ? -6.743 6.547 -9.727 1.00 98.19 309 THR A CA 1
ATOM 2496 C C . THR A 1 309 ? -5.411 5.894 -9.380 1.00 98.19 309 THR A C 1
ATOM 2498 O O . THR A 1 309 ? -4.370 6.538 -9.515 1.00 98.19 309 THR A O 1
ATOM 2501 N N . TYR A 1 310 ? -5.413 4.622 -8.978 1.00 98.06 310 TYR A N 1
ATOM 2502 C CA . TYR A 1 310 ? -4.182 3.908 -8.656 1.00 98.06 310 TYR A CA 1
ATOM 2503 C C . TYR A 1 310 ? -3.262 3.780 -9.874 1.00 98.06 310 TYR A C 1
ATOM 2505 O O . TYR A 1 310 ? -2.073 4.066 -9.761 1.00 98.06 310 TYR A O 1
ATOM 2513 N N . ASN A 1 311 ? -3.806 3.430 -11.044 1.00 97.50 311 ASN A N 1
ATOM 2514 C CA . ASN A 1 311 ? -3.034 3.317 -12.281 1.00 97.50 311 ASN A CA 1
ATOM 2515 C C . ASN A 1 311 ? -2.318 4.632 -12.626 1.00 97.50 311 ASN A C 1
ATOM 2517 O O . ASN A 1 311 ? -1.126 4.626 -12.926 1.00 97.50 311 ASN A O 1
ATOM 2521 N N . ASN A 1 312 ? -3.017 5.765 -12.513 1.00 96.25 312 ASN A N 1
ATOM 2522 C CA . ASN A 1 312 ? -2.428 7.081 -12.765 1.00 96.25 312 ASN A CA 1
ATOM 2523 C C . ASN A 1 312 ? -1.303 7.404 -11.772 1.00 96.25 312 ASN A C 1
ATOM 2525 O O . ASN A 1 312 ? -0.255 7.901 -12.178 1.00 96.25 312 ASN A O 1
ATOM 2529 N N . ILE A 1 313 ? -1.491 7.104 -10.482 1.00 95.75 313 ILE A N 1
ATOM 2530 C CA . ILE A 1 313 ? -0.467 7.324 -9.448 1.00 95.75 313 ILE A CA 1
ATOM 2531 C C . ILE A 1 313 ? 0.759 6.440 -9.698 1.00 95.75 313 ILE A C 1
ATOM 2533 O O . ILE A 1 313 ? 1.886 6.930 -9.636 1.00 95.75 313 ILE A O 1
ATOM 2537 N N . MET A 1 314 ? 0.542 5.156 -9.981 1.00 95.56 314 MET A N 1
ATOM 2538 C CA . MET A 1 314 ? 1.590 4.171 -10.246 1.00 95.56 314 MET A CA 1
ATOM 2539 C C . MET A 1 314 ? 2.464 4.602 -11.429 1.00 95.56 314 MET A C 1
ATOM 2541 O O . MET A 1 314 ? 3.686 4.657 -11.291 1.00 95.56 314 MET A O 1
ATOM 2545 N N . LEU A 1 315 ? 1.850 4.976 -12.559 1.00 95.62 315 LEU A N 1
ATOM 2546 C CA . LEU A 1 315 ? 2.578 5.440 -13.744 1.00 95.62 315 LEU A CA 1
ATOM 2547 C C . LEU A 1 315 ? 3.272 6.785 -13.502 1.00 95.62 315 LEU A C 1
ATOM 2549 O O . LEU A 1 315 ? 4.430 6.941 -13.876 1.00 95.62 315 LEU A O 1
ATOM 2553 N N . ALA A 1 316 ? 2.614 7.740 -12.834 1.00 93.75 316 ALA A N 1
ATOM 2554 C CA . ALA A 1 316 ? 3.211 9.035 -12.486 1.00 93.75 316 ALA A CA 1
ATOM 2555 C C . ALA A 1 316 ? 4.465 8.899 -11.610 1.00 93.75 316 ALA A C 1
ATOM 2557 O O . ALA A 1 316 ? 5.400 9.690 -11.732 1.00 93.75 316 ALA A O 1
ATOM 2558 N N . LYS A 1 317 ? 4.492 7.898 -10.724 1.00 91.94 317 LYS A N 1
ATOM 2559 C CA . LYS A 1 317 ? 5.627 7.635 -9.835 1.00 91.94 317 LYS A CA 1
ATOM 2560 C C . LYS A 1 317 ? 6.650 6.650 -10.402 1.00 91.94 317 LYS A C 1
ATOM 2562 O O . LYS A 1 317 ? 7.697 6.502 -9.783 1.00 91.94 317 LYS A O 1
ATOM 2567 N N . GLY A 1 318 ? 6.372 5.983 -11.525 1.00 91.69 318 GLY A N 1
ATOM 2568 C CA . GLY A 1 318 ? 7.228 4.914 -12.053 1.00 91.69 318 GLY A CA 1
ATOM 2569 C C . GLY A 1 318 ? 7.393 3.748 -11.070 1.00 91.69 318 GLY A C 1
ATOM 2570 O O . GLY A 1 318 ? 8.474 3.173 -10.960 1.00 91.69 318 GLY A O 1
ATOM 2571 N N . GLU A 1 319 ? 6.352 3.450 -10.291 1.00 91.44 319 GLU A N 1
ATOM 2572 C CA . GLU A 1 319 ? 6.357 2.402 -9.266 1.00 91.44 319 GLU A CA 1
ATOM 2573 C C . GLU A 1 319 ? 5.780 1.084 -9.803 1.00 91.44 319 GLU A C 1
ATOM 2575 O O . GLU A 1 319 ? 5.085 1.047 -10.819 1.00 91.44 319 GLU A O 1
ATOM 2580 N N . LEU A 1 320 ? 6.072 -0.020 -9.113 1.00 93.44 320 LEU A N 1
ATOM 2581 C CA . LEU A 1 320 ? 5.505 -1.325 -9.446 1.00 93.44 320 LEU A CA 1
ATOM 2582 C C . LEU A 1 320 ? 4.020 -1.401 -9.072 1.00 93.44 320 LEU A C 1
ATOM 2584 O O . LEU A 1 320 ? 3.577 -0.797 -8.097 1.00 93.44 320 LEU A O 1
ATOM 2588 N N . ASP A 1 321 ? 3.269 -2.195 -9.834 1.00 95.62 321 ASP A N 1
ATOM 2589 C CA . ASP A 1 321 ? 1.834 -2.386 -9.626 1.00 95.62 321 ASP A CA 1
ATOM 2590 C C . ASP A 1 321 ? 1.552 -3.298 -8.421 1.00 95.62 321 ASP A C 1
ATOM 2592 O O . ASP A 1 321 ? 1.583 -4.524 -8.513 1.00 95.62 321 ASP A O 1
ATOM 2596 N N . GLU A 1 322 ? 1.245 -2.705 -7.272 1.00 96.31 322 GLU A N 1
ATOM 2597 C CA . GLU A 1 322 ? 0.965 -3.412 -6.016 1.00 96.31 322 GLU A CA 1
ATOM 2598 C C . GLU A 1 322 ? -0.382 -4.151 -6.024 1.00 96.31 322 GLU A C 1
ATOM 2600 O O . GLU A 1 322 ? -0.678 -4.897 -5.088 1.00 96.31 322 GLU A O 1
ATOM 2605 N N . ARG A 1 323 ? -1.195 -4.033 -7.084 1.00 96.31 323 ARG A N 1
ATOM 2606 C CA . ARG A 1 323 ? -2.352 -4.924 -7.279 1.00 96.31 323 ARG A CA 1
ATOM 2607 C C . ARG A 1 323 ? -1.919 -6.360 -7.561 1.00 96.31 323 ARG A C 1
ATOM 2609 O O . ARG A 1 323 ? -2.742 -7.257 -7.427 1.00 96.31 323 ARG A O 1
ATOM 2616 N N . MET A 1 324 ? -0.639 -6.596 -7.868 1.00 93.88 324 MET A N 1
ATOM 2617 C CA . MET A 1 324 ? -0.061 -7.941 -7.985 1.00 93.88 324 MET A CA 1
ATOM 2618 C C . MET A 1 324 ? -0.270 -8.818 -6.744 1.00 93.88 324 MET A C 1
ATOM 2620 O O . MET A 1 324 ? -0.198 -10.037 -6.854 1.00 93.88 324 MET A O 1
ATOM 2624 N N . PHE A 1 325 ? -0.498 -8.211 -5.574 1.00 94.19 325 PHE A N 1
ATOM 2625 C CA . PHE A 1 325 ? -0.766 -8.948 -4.343 1.00 94.19 325 PHE A CA 1
ATOM 2626 C C . PHE A 1 325 ? -2.197 -9.487 -4.265 1.00 94.19 325 PHE A C 1
ATOM 2628 O O . PHE A 1 325 ? -2.432 -10.419 -3.508 1.00 94.19 325 PHE A O 1
ATOM 2635 N N . LEU A 1 326 ? -3.150 -8.951 -5.037 1.00 93.81 326 LEU A N 1
ATOM 2636 C CA . LEU A 1 326 ? -4.528 -9.441 -5.025 1.00 93.81 326 LEU A CA 1
ATOM 2637 C C . LEU A 1 326 ? -4.584 -10.899 -5.491 1.00 93.81 326 LEU A C 1
ATOM 2639 O O . LEU A 1 326 ? -4.177 -11.218 -6.609 1.00 93.81 326 LEU A O 1
ATOM 2643 N N . SER A 1 327 ? -5.116 -11.777 -4.637 1.00 87.62 327 SER A N 1
ATOM 2644 C CA . SER A 1 327 ? -5.278 -13.187 -4.982 1.00 87.62 327 SER A CA 1
ATOM 2645 C C . SER A 1 327 ? -6.349 -13.375 -6.057 1.00 87.62 327 SER A C 1
ATOM 2647 O O . SER A 1 327 ? -7.445 -12.818 -5.971 1.00 87.62 327 SER A O 1
ATOM 2649 N N . THR A 1 328 ? -6.045 -14.209 -7.052 1.00 86.19 328 THR A N 1
ATOM 2650 C CA . THR A 1 328 ? -7.019 -14.684 -8.046 1.00 86.19 328 THR A CA 1
ATOM 2651 C C . THR A 1 328 ? -8.023 -15.659 -7.441 1.00 86.19 328 THR A C 1
ATOM 2653 O O . THR A 1 328 ? -9.155 -15.736 -7.911 1.00 86.19 328 THR A O 1
ATOM 2656 N N . ASP A 1 329 ? -7.605 -16.381 -6.399 1.00 90.56 329 ASP A N 1
ATOM 2657 C CA . ASP A 1 329 ? -8.447 -17.259 -5.598 1.00 90.56 329 ASP A CA 1
ATOM 2658 C C . ASP A 1 329 ? -8.606 -16.661 -4.199 1.00 90.56 329 ASP A C 1
ATOM 2660 O O . ASP A 1 329 ? -7.683 -16.660 -3.378 1.00 90.56 329 ASP A O 1
ATOM 2664 N N . ILE A 1 330 ? -9.778 -16.090 -3.949 1.00 93.00 330 ILE A N 1
ATOM 2665 C CA . ILE A 1 330 ? -10.062 -15.429 -2.682 1.00 93.00 330 ILE A CA 1
ATOM 2666 C C . ILE A 1 330 ? -10.191 -16.434 -1.526 1.00 93.00 330 ILE A C 1
ATOM 2668 O O . ILE A 1 330 ? -9.959 -16.045 -0.387 1.00 93.00 330 ILE A O 1
ATOM 2672 N N . GLU A 1 331 ? -10.484 -17.713 -1.780 1.00 93.38 331 GLU A N 1
ATOM 2673 C CA . GLU A 1 331 ? -10.594 -18.728 -0.720 1.00 93.38 331 GLU A CA 1
ATOM 2674 C C . GLU A 1 331 ? -9.269 -18.911 0.017 1.00 93.38 331 GLU A C 1
ATOM 2676 O O . GLU A 1 331 ? -9.245 -18.981 1.245 1.00 93.38 331 GLU A O 1
ATOM 2681 N N . CYS A 1 332 ? -8.153 -18.856 -0.714 1.00 92.38 332 CYS A N 1
ATOM 2682 C CA . CYS A 1 332 ? -6.814 -18.915 -0.135 1.00 92.38 332 CYS A CA 1
ATOM 2683 C C . CYS A 1 332 ? -6.573 -17.810 0.906 1.00 92.38 332 CYS A C 1
ATOM 2685 O O . CYS A 1 332 ? -5.903 -18.053 1.901 1.00 92.38 332 CYS A O 1
ATOM 2687 N N . VAL A 1 333 ? -7.149 -16.612 0.741 1.00 93.50 333 VAL A N 1
ATOM 2688 C CA . VAL A 1 333 ? -7.009 -15.519 1.726 1.00 93.50 333 VAL A CA 1
ATOM 2689 C C . VAL A 1 333 ? -7.628 -15.885 3.076 1.00 93.50 333 VAL A C 1
ATOM 2691 O O . VAL A 1 333 ? -7.193 -15.349 4.094 1.00 93.50 333 VAL A O 1
ATOM 2694 N N . PHE A 1 334 ? -8.608 -16.795 3.099 1.00 94.31 334 PHE A N 1
ATOM 2695 C CA . PHE A 1 334 ? -9.250 -17.293 4.316 1.00 94.31 334 PHE A CA 1
ATOM 2696 C C . PHE A 1 334 ? -8.513 -18.475 4.964 1.00 94.31 334 PHE A C 1
ATOM 2698 O O . PHE A 1 334 ? -8.797 -18.795 6.118 1.00 94.31 334 PHE A O 1
ATOM 2705 N N . ASP A 1 335 ? -7.513 -19.053 4.296 1.00 92.81 335 ASP A N 1
ATOM 2706 C CA . ASP A 1 335 ? -6.636 -20.083 4.854 1.00 92.81 335 ASP A CA 1
ATOM 2707 C C . ASP A 1 335 ? -5.380 -19.448 5.494 1.00 92.81 335 ASP A C 1
ATOM 2709 O O . ASP A 1 335 ? -4.571 -18.833 4.795 1.00 92.81 335 ASP A O 1
ATOM 2713 N N . PRO A 1 336 ? -5.147 -19.607 6.814 1.00 90.00 336 PRO A N 1
ATOM 2714 C CA . PRO A 1 336 ? -3.907 -19.170 7.457 1.00 90.00 336 PRO A CA 1
ATOM 2715 C C . PRO A 1 336 ? -2.615 -19.659 6.792 1.00 90.00 336 PRO A C 1
ATOM 2717 O O . PRO A 1 336 ? -1.598 -18.970 6.881 1.00 90.00 336 PRO A O 1
ATOM 2720 N N . ALA A 1 337 ? -2.626 -20.815 6.123 1.00 87.00 337 ALA A N 1
ATOM 2721 C CA . ALA A 1 337 ? -1.456 -21.335 5.417 1.00 87.00 337 ALA A CA 1
ATOM 2722 C C . ALA A 1 337 ? -1.013 -20.428 4.254 1.00 87.00 337 ALA A C 1
ATOM 2724 O O . ALA A 1 337 ? 0.166 -20.421 3.884 1.00 87.00 337 ALA A O 1
ATOM 2725 N N . TYR A 1 338 ? -1.923 -19.615 3.707 1.00 86.62 338 TYR A N 1
ATOM 2726 C CA . TYR A 1 338 ? -1.611 -18.688 2.625 1.00 86.62 338 TYR A CA 1
ATOM 2727 C C . TYR A 1 338 ? -0.624 -17.594 3.045 1.00 86.62 338 TYR A C 1
ATOM 2729 O O . TYR A 1 338 ? 0.184 -17.183 2.212 1.00 86.62 338 TYR A O 1
ATOM 2737 N N . ASP A 1 339 ? -0.587 -17.188 4.321 1.00 80.44 339 ASP A N 1
ATOM 2738 C CA . ASP A 1 339 ? 0.292 -16.120 4.832 1.00 80.44 339 ASP A CA 1
ATOM 2739 C C . ASP A 1 339 ? 1.772 -16.347 4.477 1.00 80.44 339 ASP A C 1
ATOM 2741 O O . ASP A 1 339 ? 2.498 -15.407 4.131 1.00 80.44 339 ASP A O 1
ATOM 2745 N N . SER A 1 340 ? 2.231 -17.604 4.533 1.00 74.88 340 SER A N 1
ATOM 2746 C CA . SER A 1 340 ? 3.607 -17.978 4.184 1.00 74.88 340 SER A CA 1
ATOM 2747 C C . SER A 1 340 ? 3.903 -17.803 2.693 1.00 74.88 340 SER A C 1
ATOM 2749 O O . SER A 1 340 ? 5.035 -17.494 2.327 1.00 74.88 340 SER A O 1
ATOM 2751 N N . SER A 1 341 ? 2.889 -17.963 1.842 1.00 81.00 341 SER A N 1
ATOM 2752 C CA . SER A 1 341 ? 3.006 -17.935 0.380 1.00 81.00 341 SER A CA 1
ATOM 2753 C C . SER A 1 341 ? 2.524 -16.634 -0.274 1.00 81.00 341 SER A C 1
ATOM 2755 O O . SER A 1 341 ? 2.760 -16.413 -1.460 1.00 81.00 341 SER A O 1
ATOM 2757 N N . ALA A 1 342 ? 1.898 -15.743 0.498 1.00 78.94 342 ALA A N 1
ATOM 2758 C CA . ALA A 1 342 ? 1.203 -14.544 0.028 1.00 78.94 342 ALA A CA 1
ATOM 2759 C C . ALA A 1 342 ? 2.061 -13.585 -0.812 1.00 78.94 342 ALA A C 1
ATOM 2761 O O . ALA A 1 342 ? 1.542 -12.800 -1.600 1.00 78.94 342 ALA A O 1
ATOM 2762 N N . VAL A 1 343 ? 3.383 -13.638 -0.638 1.00 82.06 343 VAL A N 1
ATOM 2763 C CA . VAL A 1 343 ? 4.342 -12.771 -1.341 1.00 82.06 343 VAL A CA 1
ATOM 2764 C C . VAL A 1 343 ? 5.289 -13.552 -2.250 1.00 82.06 343 VAL A C 1
ATOM 2766 O O . VAL A 1 343 ? 6.205 -12.968 -2.824 1.00 82.06 343 VAL A O 1
ATOM 2769 N N . GLU A 1 344 ? 5.052 -14.856 -2.436 1.00 81.88 344 GLU A N 1
ATOM 2770 C CA . GLU A 1 344 ? 5.790 -15.679 -3.406 1.00 81.88 344 GLU A CA 1
ATOM 2771 C C . GLU A 1 344 ? 5.610 -15.175 -4.837 1.00 81.88 344 GLU A C 1
ATOM 2773 O O . GLU A 1 344 ? 6.460 -15.430 -5.685 1.00 81.88 344 GLU A O 1
ATOM 2778 N N . ILE A 1 345 ? 4.549 -14.408 -5.108 1.00 81.44 345 ILE A N 1
ATOM 2779 C CA . ILE A 1 345 ? 4.325 -13.763 -6.406 1.00 81.44 345 ILE A CA 1
ATOM 2780 C C . ILE A 1 345 ? 5.495 -12.864 -6.829 1.00 81.44 345 ILE A C 1
ATOM 2782 O O . ILE A 1 345 ? 5.769 -12.741 -8.016 1.00 81.44 345 ILE A O 1
ATOM 2786 N N . LEU A 1 346 ? 6.247 -12.302 -5.874 1.00 85.19 346 LEU A N 1
ATOM 2787 C CA . LEU A 1 346 ? 7.431 -11.492 -6.169 1.00 85.19 346 LEU A CA 1
ATOM 2788 C C . LEU A 1 346 ? 8.588 -12.321 -6.744 1.00 85.19 346 LEU A C 1
ATOM 2790 O O . LEU A 1 346 ? 9.458 -11.760 -7.409 1.00 85.19 346 LEU A O 1
ATOM 2794 N N . ARG A 1 347 ? 8.602 -13.636 -6.485 1.00 76.12 347 ARG A N 1
ATOM 2795 C CA . ARG A 1 347 ? 9.662 -14.579 -6.883 1.00 76.12 347 ARG A CA 1
ATOM 2796 C C . ARG A 1 347 ? 9.340 -15.378 -8.144 1.00 76.12 347 ARG A C 1
ATOM 2798 O O . ARG A 1 347 ? 10.197 -16.119 -8.616 1.00 76.12 347 ARG A O 1
ATOM 2805 N N . ARG A 1 348 ? 8.112 -15.286 -8.659 1.00 69.69 348 ARG A N 1
ATOM 2806 C CA . ARG A 1 348 ? 7.680 -16.037 -9.843 1.00 69.69 348 ARG A CA 1
ATOM 2807 C C . ARG A 1 348 ? 7.880 -15.181 -11.092 1.00 69.69 348 ARG A C 1
ATOM 2809 O O . ARG A 1 348 ? 7.294 -14.106 -11.193 1.00 69.69 348 ARG A O 1
ATOM 2816 N N . GLY A 1 349 ? 8.711 -15.659 -12.017 1.00 60.16 349 GLY A N 1
ATOM 2817 C CA . GLY A 1 349 ? 8.710 -15.192 -13.405 1.00 60.16 349 GLY A CA 1
ATOM 2818 C C . GLY A 1 349 ? 7.515 -15.769 -14.175 1.00 60.16 349 GLY A C 1
ATOM 2819 O O . GLY A 1 349 ? 6.722 -16.538 -13.631 1.00 60.16 349 GLY A O 1
ATOM 2820 N N . SER A 1 350 ? 7.375 -15.402 -15.452 1.00 50.97 350 SER A N 1
ATOM 2821 C CA . SER A 1 350 ? 6.337 -15.965 -16.343 1.00 50.97 350 SER A CA 1
ATOM 2822 C C . SER A 1 350 ? 6.529 -17.473 -16.577 1.00 50.97 350 SER A C 1
ATOM 2824 O O . SER A 1 350 ? 5.568 -18.214 -16.772 1.00 50.97 350 SER A O 1
ATOM 2826 N N . VAL A 1 351 ? 7.775 -17.945 -16.488 1.00 48.16 351 VAL A N 1
ATOM 2827 C CA . VAL A 1 351 ? 8.125 -19.368 -16.456 1.00 48.16 351 VAL A CA 1
ATOM 2828 C C . VAL A 1 351 ? 8.214 -19.784 -14.987 1.00 48.16 351 VAL A C 1
ATOM 2830 O O . VAL A 1 351 ? 8.816 -19.065 -14.194 1.00 48.16 351 VAL A O 1
ATOM 2833 N N . GLU A 1 352 ? 7.641 -20.930 -14.607 1.00 50.12 352 GLU A N 1
ATOM 2834 C CA . GLU A 1 352 ? 7.573 -21.477 -13.233 1.00 50.12 352 GLU A CA 1
ATOM 2835 C C . GLU A 1 352 ? 8.942 -21.782 -12.568 1.00 50.12 352 GLU A C 1
ATOM 2837 O O . GLU A 1 352 ? 9.032 -22.565 -11.619 1.00 50.12 352 GLU A O 1
ATOM 2842 N N . ASN A 1 353 ? 10.029 -21.164 -13.028 1.00 47.94 353 ASN A N 1
ATOM 2843 C CA . ASN A 1 353 ? 11.335 -21.232 -12.399 1.00 47.94 353 ASN A CA 1
ATOM 2844 C C . ASN A 1 353 ? 11.325 -20.417 -11.102 1.00 47.94 353 ASN A C 1
ATOM 2846 O O . ASN A 1 353 ? 11.130 -19.202 -11.086 1.00 47.94 353 ASN A O 1
ATOM 2850 N N . ARG A 1 354 ? 11.535 -21.114 -9.981 1.00 49.84 354 ARG A N 1
ATOM 2851 C CA . ARG A 1 354 ? 11.751 -20.486 -8.676 1.00 49.84 354 ARG A CA 1
ATOM 2852 C C . ARG A 1 354 ? 13.137 -19.849 -8.674 1.00 49.84 354 ARG A C 1
ATOM 2854 O O . ARG A 1 354 ? 14.129 -20.570 -8.741 1.00 49.84 354 ARG A O 1
ATOM 2861 N N . PHE A 1 355 ? 13.206 -18.527 -8.543 1.00 49.59 355 PHE A N 1
ATOM 2862 C CA . PHE A 1 355 ? 14.474 -17.855 -8.276 1.00 49.59 355 PHE A CA 1
ATOM 2863 C C . PHE A 1 355 ? 14.962 -18.231 -6.867 1.00 49.59 355 PHE A C 1
ATOM 2865 O O . PHE A 1 355 ? 14.270 -18.005 -5.867 1.00 49.59 355 PHE A O 1
ATOM 2872 N N . ALA A 1 356 ? 16.129 -18.867 -6.795 1.00 44.53 356 ALA A N 1
ATOM 2873 C CA . ALA A 1 356 ? 16.681 -19.458 -5.584 1.00 44.53 356 ALA A CA 1
ATOM 2874 C C . ALA A 1 356 ? 17.577 -18.465 -4.830 1.00 44.53 356 ALA A C 1
ATOM 2876 O O . ALA A 1 356 ? 18.777 -18.676 -4.748 1.00 44.53 356 ALA A O 1
ATOM 2877 N N . ASP A 1 357 ? 17.010 -17.400 -4.256 1.00 46.84 357 ASP A N 1
ATOM 2878 C CA . ASP A 1 357 ? 17.704 -16.696 -3.162 1.00 46.84 357 ASP A CA 1
ATOM 2879 C C . ASP A 1 357 ? 16.740 -16.002 -2.179 1.00 46.84 357 ASP A C 1
ATOM 2881 O O . ASP A 1 357 ? 16.649 -14.781 -2.035 1.00 46.84 357 ASP A O 1
ATOM 2885 N N . ALA A 1 358 ? 15.909 -16.823 -1.533 1.00 44.34 358 ALA A N 1
ATOM 2886 C CA . ALA A 1 358 ? 14.822 -16.380 -0.662 1.00 44.34 358 ALA A CA 1
ATOM 2887 C C . ALA A 1 358 ? 15.268 -15.972 0.756 1.00 44.34 358 ALA A C 1
ATOM 2889 O O . ALA A 1 358 ? 14.526 -15.255 1.434 1.00 44.34 358 ALA A O 1
ATOM 2890 N N . GLU A 1 359 ? 16.446 -16.403 1.209 1.00 43.31 359 GLU A N 1
ATOM 2891 C CA . GLU A 1 359 ? 16.918 -16.190 2.585 1.00 43.31 359 GLU A CA 1
ATOM 2892 C C . GLU A 1 359 ? 17.651 -14.852 2.733 1.00 43.31 359 GLU A C 1
ATOM 2894 O O . GLU A 1 359 ? 17.444 -14.135 3.717 1.00 43.31 359 GLU A O 1
ATOM 2899 N N . LEU A 1 360 ? 18.384 -14.426 1.699 1.00 43.62 360 LEU A N 1
ATOM 2900 C CA . LEU A 1 360 ? 19.070 -13.137 1.682 1.00 43.62 360 LEU A CA 1
ATOM 2901 C C . LEU A 1 360 ? 18.082 -11.962 1.694 1.00 43.62 360 LEU A C 1
ATOM 2903 O O . LEU A 1 360 ? 18.318 -10.986 2.389 1.00 43.62 360 LEU A O 1
ATOM 2907 N N . LEU A 1 361 ? 16.922 -12.061 1.035 1.00 45.03 361 LEU A N 1
ATOM 2908 C CA . LEU A 1 361 ? 15.933 -10.972 0.969 1.00 45.03 361 LEU A CA 1
ATOM 2909 C C . LEU A 1 361 ? 14.903 -10.960 2.104 1.00 45.03 361 LEU A C 1
ATOM 2911 O O . LEU A 1 361 ? 14.406 -9.890 2.432 1.00 45.03 361 LEU A O 1
ATOM 2915 N N . LEU A 1 362 ? 14.620 -12.071 2.784 1.00 49.28 362 LEU A N 1
ATOM 2916 C CA . LEU A 1 362 ? 13.959 -11.985 4.099 1.00 49.28 362 LEU A CA 1
ATOM 2917 C C . LEU A 1 362 ? 14.902 -11.335 5.124 1.00 49.28 362 LEU A C 1
ATOM 2919 O O . LEU A 1 362 ? 14.475 -10.531 5.955 1.00 49.28 362 LEU A O 1
ATOM 2923 N N . THR A 1 363 ? 16.202 -11.590 4.989 1.00 45.66 363 THR A N 1
ATOM 2924 C CA . THR A 1 363 ? 17.233 -10.963 5.817 1.00 45.66 363 THR A CA 1
ATOM 2925 C C . THR A 1 363 ? 17.585 -9.551 5.346 1.00 45.66 363 THR A C 1
ATOM 2927 O O . THR A 1 363 ? 18.050 -8.781 6.157 1.00 45.66 363 THR A O 1
ATOM 2930 N N . MET A 1 364 ? 17.312 -9.136 4.103 1.00 43.78 364 MET A N 1
ATOM 2931 C CA . MET A 1 364 ? 17.630 -7.786 3.606 1.00 43.78 364 MET A CA 1
ATOM 2932 C C . MET A 1 364 ? 16.403 -6.891 3.400 1.00 43.78 364 MET A C 1
ATOM 2934 O O . MET A 1 364 ? 16.486 -5.711 3.679 1.00 43.78 364 MET A O 1
ATOM 2938 N N . SER A 1 365 ? 15.229 -7.361 2.981 1.00 48.62 365 SER A N 1
ATOM 2939 C CA . SER A 1 365 ? 14.061 -6.478 2.791 1.00 48.62 365 SER A CA 1
ATOM 2940 C C . SER A 1 365 ? 13.412 -6.074 4.118 1.00 48.62 365 SER A C 1
ATOM 2942 O O . SER A 1 365 ? 12.918 -4.954 4.227 1.00 48.62 365 SER A O 1
ATOM 2944 N N . THR A 1 366 ? 13.443 -6.938 5.137 1.00 47.28 366 THR A N 1
ATOM 2945 C CA . THR A 1 366 ? 13.079 -6.547 6.503 1.00 47.28 366 THR A CA 1
ATOM 2946 C C . THR A 1 366 ? 14.251 -5.838 7.167 1.00 47.28 366 THR A C 1
ATOM 2948 O O . THR A 1 366 ? 14.095 -4.694 7.568 1.00 47.28 366 THR A O 1
ATOM 2951 N N . GLN A 1 367 ? 15.449 -6.425 7.211 1.00 43.19 367 GLN A N 1
ATOM 2952 C CA . GLN A 1 367 ? 16.564 -5.815 7.940 1.00 43.19 367 GLN A CA 1
ATOM 2953 C C . GLN A 1 367 ? 17.075 -4.515 7.307 1.00 43.19 367 GLN A C 1
ATOM 2955 O O . GLN A 1 367 ? 17.303 -3.595 8.058 1.00 43.19 367 GLN A O 1
ATOM 2960 N N . ASN A 1 368 ? 17.160 -4.355 5.981 1.00 40.31 368 ASN A N 1
ATOM 2961 C CA . ASN A 1 368 ? 17.638 -3.119 5.328 1.00 40.31 368 ASN A CA 1
ATOM 2962 C C . ASN A 1 368 ? 16.569 -2.004 5.345 1.00 40.31 368 ASN A C 1
ATOM 2964 O O . ASN A 1 368 ? 16.897 -0.826 5.435 1.00 40.31 368 ASN A O 1
ATOM 2968 N N . CYS A 1 369 ? 15.270 -2.341 5.342 1.00 42.78 369 CYS A N 1
ATOM 2969 C CA . CYS A 1 369 ? 14.209 -1.363 5.635 1.00 42.78 369 CYS A CA 1
ATOM 2970 C C . CYS A 1 369 ? 14.286 -0.899 7.105 1.00 42.78 369 CYS A C 1
ATOM 2972 O O . CYS A 1 369 ? 14.179 0.293 7.392 1.00 42.78 369 CYS A O 1
ATOM 2974 N N . LEU A 1 370 ? 14.563 -1.824 8.029 1.00 41.72 370 LEU A N 1
ATOM 2975 C CA . LEU A 1 370 ? 14.742 -1.559 9.461 1.00 41.72 370 LEU A CA 1
ATOM 2976 C C . LEU A 1 370 ? 16.093 -0.893 9.803 1.00 41.72 370 LEU A C 1
ATOM 2978 O O . LEU A 1 370 ? 16.162 -0.091 10.732 1.00 41.72 370 LEU A O 1
ATOM 2982 N N . GLU A 1 371 ? 17.145 -1.161 9.033 1.00 40.06 371 GLU A N 1
ATOM 2983 C CA . GLU A 1 371 ? 18.493 -0.598 9.154 1.00 40.06 371 GLU A CA 1
ATOM 2984 C C . GLU A 1 371 ? 18.549 0.780 8.512 1.00 40.06 371 GLU A C 1
ATOM 2986 O O . GLU A 1 371 ? 19.077 1.681 9.142 1.00 40.06 371 GLU A O 1
ATOM 2991 N N . LYS A 1 372 ? 17.907 1.036 7.362 1.00 40.19 372 LYS A N 1
ATOM 2992 C CA . LYS A 1 372 ? 17.745 2.410 6.842 1.00 40.19 372 LYS A CA 1
ATOM 2993 C C . LYS A 1 372 ? 16.931 3.290 7.794 1.00 40.19 372 LYS A C 1
ATOM 2995 O O . LYS A 1 372 ? 17.251 4.466 7.960 1.00 40.19 372 LYS A O 1
ATOM 3000 N N . LEU A 1 373 ? 15.945 2.728 8.500 1.00 36.91 373 LEU A N 1
ATOM 3001 C CA . LEU A 1 373 ? 15.266 3.402 9.620 1.00 36.91 373 LEU A CA 1
ATOM 3002 C C . LEU A 1 373 ? 16.207 3.683 10.813 1.00 36.91 373 LEU A C 1
ATOM 3004 O O . LEU A 1 373 ? 15.982 4.640 11.559 1.00 36.91 373 LEU A O 1
ATOM 3008 N N . ALA A 1 374 ? 17.267 2.889 10.990 1.00 33.72 374 ALA A N 1
ATOM 3009 C CA . ALA A 1 374 ? 18.297 3.085 12.010 1.00 33.72 374 ALA A CA 1
ATOM 3010 C C . ALA A 1 374 ? 19.448 4.016 11.555 1.00 33.72 374 ALA A C 1
ATOM 3012 O O . ALA A 1 374 ? 19.977 4.765 12.379 1.00 33.72 374 ALA A O 1
ATOM 3013 N N . GLU A 1 375 ? 19.809 4.021 10.269 1.00 30.86 375 GLU A N 1
ATOM 3014 C CA . GLU A 1 375 ? 20.964 4.718 9.682 1.00 30.86 375 GLU A CA 1
ATOM 3015 C C . GLU A 1 375 ? 20.691 6.176 9.298 1.00 30.86 375 GLU A C 1
ATOM 3017 O O . GLU A 1 375 ? 21.611 6.996 9.357 1.00 30.86 375 GLU A O 1
ATOM 3022 N N . VAL A 1 376 ? 19.434 6.570 9.036 1.00 37.53 376 VAL A N 1
ATOM 3023 C CA . VAL A 1 376 ? 19.055 7.993 8.840 1.00 37.53 376 VAL A CA 1
ATOM 3024 C C . VAL A 1 376 ? 19.418 8.870 10.065 1.00 37.53 376 VAL A C 1
ATOM 3026 O O . VAL A 1 376 ? 19.411 10.096 9.996 1.00 37.53 376 VAL A O 1
ATOM 3029 N N . LYS A 1 377 ? 19.855 8.270 11.181 1.00 42.44 377 LYS A N 1
ATOM 3030 C CA . LYS A 1 377 ? 20.376 8.941 12.384 1.00 42.44 377 LYS A CA 1
ATOM 3031 C C . LYS A 1 377 ? 21.789 9.536 12.282 1.00 42.44 377 LYS A C 1
ATOM 3033 O O . LYS A 1 377 ? 22.309 9.973 13.310 1.00 42.44 377 LYS A O 1
ATOM 3038 N N . ARG A 1 378 ? 22.437 9.602 11.115 1.00 32.88 378 ARG A N 1
ATOM 3039 C CA . ARG A 1 378 ? 23.780 10.214 11.004 1.00 32.88 378 ARG A CA 1
ATOM 3040 C C . ARG A 1 378 ? 23.892 11.346 9.977 1.00 32.88 378 ARG A C 1
ATOM 3042 O O . ARG A 1 378 ? 24.743 11.313 9.105 1.00 32.88 378 ARG A O 1
ATOM 3049 N N . SER A 1 379 ? 23.087 12.398 10.133 1.00 24.81 379 SER A N 1
ATOM 3050 C CA . SER A 1 379 ? 23.553 13.806 10.106 1.00 24.81 379 SER A CA 1
ATOM 3051 C C . SER A 1 379 ? 22.441 14.746 10.628 1.00 24.81 379 SER A C 1
ATOM 3053 O O . SER A 1 379 ? 21.276 14.346 10.651 1.00 24.81 379 SER A O 1
ATOM 3055 N N . PRO A 1 380 ? 22.774 15.928 11.186 1.00 40.34 380 PRO A N 1
ATOM 3056 C CA . PRO A 1 380 ? 22.016 16.506 12.294 1.00 40.34 380 PRO A CA 1
ATOM 3057 C C . PRO A 1 380 ? 20.925 17.497 11.863 1.00 40.34 380 PRO A C 1
ATOM 3059 O O . PRO A 1 380 ? 20.998 18.084 10.791 1.00 40.34 380 PRO A O 1
ATOM 3062 N N . THR A 1 381 ? 19.997 17.753 12.799 1.00 31.11 381 THR A N 1
ATOM 3063 C CA . THR A 1 381 ? 18.963 18.819 12.859 1.00 31.11 381 THR A CA 1
ATOM 3064 C C . THR A 1 381 ? 17.501 18.429 12.590 1.00 31.11 381 THR A C 1
ATOM 3066 O O . THR A 1 381 ? 16.796 19.045 11.802 1.00 31.11 381 THR A O 1
ATOM 3069 N N . ARG A 1 382 ? 16.975 17.480 13.375 1.00 29.69 382 ARG A N 1
ATOM 3070 C CA . ARG A 1 382 ? 15.607 17.579 13.930 1.00 29.69 382 ARG A CA 1
ATOM 3071 C C . ARG A 1 382 ? 15.465 16.619 15.113 1.00 29.69 382 ARG A C 1
ATOM 3073 O O . ARG A 1 382 ? 15.465 15.409 14.932 1.00 29.69 382 ARG A O 1
ATOM 3080 N N . SER A 1 383 ? 15.394 17.155 16.329 1.00 27.86 383 SER A N 1
ATOM 3081 C CA . SER A 1 383 ? 15.432 16.389 17.585 1.00 27.86 383 SER A CA 1
ATOM 3082 C C . SER A 1 383 ? 14.124 15.688 17.972 1.00 27.86 383 SER A C 1
ATOM 3084 O O . SER A 1 383 ? 14.081 15.067 19.028 1.00 27.86 383 SER A O 1
ATOM 3086 N N . ASP A 1 384 ? 13.065 15.756 17.159 1.00 34.28 384 ASP A N 1
ATOM 3087 C CA . ASP A 1 384 ? 11.709 15.471 17.663 1.00 34.28 384 ASP A CA 1
ATOM 3088 C C . ASP A 1 384 ? 11.031 14.222 17.079 1.00 34.28 384 ASP A C 1
ATOM 3090 O O . ASP A 1 384 ? 9.900 13.907 17.447 1.00 34.28 384 ASP A O 1
ATOM 3094 N N . ALA A 1 385 ? 11.707 13.449 16.227 1.00 34.22 385 ALA A N 1
ATOM 3095 C CA . ALA A 1 385 ? 11.168 12.184 15.727 1.00 34.22 385 ALA A CA 1
ATOM 3096 C C . ALA A 1 385 ? 11.681 11.001 16.568 1.00 34.22 385 ALA A C 1
ATOM 3098 O O . ALA A 1 385 ? 12.726 10.410 16.285 1.00 34.22 385 ALA A O 1
ATOM 3099 N N . LYS A 1 386 ? 10.937 10.632 17.618 1.00 38.66 386 LYS A N 1
ATOM 3100 C CA . LYS A 1 386 ? 11.117 9.348 18.315 1.00 38.66 386 LYS A CA 1
ATOM 3101 C C . LYS A 1 386 ? 10.670 8.214 17.380 1.00 38.66 386 LYS A C 1
ATOM 3103 O O . LYS A 1 386 ? 9.509 7.832 17.381 1.00 38.66 386 LYS A O 1
ATOM 3108 N N . SER A 1 387 ? 11.583 7.731 16.540 1.00 34.56 387 SER A N 1
ATOM 3109 C CA . SER A 1 387 ? 11.324 6.639 15.590 1.00 34.56 387 SER A CA 1
ATOM 3110 C C . SER A 1 387 ? 11.278 5.282 16.298 1.00 34.56 387 SER A C 1
ATOM 3112 O O . SER A 1 387 ? 12.209 4.949 17.034 1.00 34.56 387 SER A O 1
ATOM 3114 N N . TYR A 1 388 ? 10.208 4.517 16.070 1.00 37.94 388 TYR A N 1
ATOM 3115 C CA . TYR A 1 388 ? 10.041 3.135 16.524 1.00 37.94 388 TYR A CA 1
ATOM 3116 C C . TYR A 1 388 ? 10.900 2.188 15.666 1.00 37.94 388 TYR A C 1
ATOM 3118 O O . TYR A 1 388 ? 10.904 2.284 14.442 1.00 37.94 388 TYR A O 1
ATOM 3126 N N . VAL A 1 389 ? 11.612 1.252 16.293 1.00 38.12 389 VAL A N 1
ATOM 3127 C CA . VAL A 1 389 ? 12.387 0.191 15.632 1.00 38.12 389 VAL A CA 1
ATOM 3128 C C . VAL A 1 389 ? 11.515 -1.055 15.555 1.00 38.12 389 VAL A C 1
ATOM 3130 O O . VAL A 1 389 ? 11.214 -1.648 16.580 1.00 38.12 389 VAL A O 1
ATOM 3133 N N . ILE A 1 390 ? 11.080 -1.482 14.374 1.00 40.91 390 ILE A N 1
ATOM 3134 C CA . ILE A 1 390 ? 10.321 -2.734 14.268 1.00 40.91 390 ILE A CA 1
ATOM 3135 C C . ILE A 1 390 ? 11.310 -3.912 14.255 1.00 40.91 390 ILE A C 1
ATOM 3137 O O . ILE A 1 390 ? 12.219 -3.935 13.442 1.00 40.91 390 ILE A O 1
ATOM 3141 N N . SER A 1 391 ? 11.203 -4.881 15.169 1.00 37.16 391 SER A N 1
ATOM 3142 C CA . SER A 1 391 ? 12.095 -6.060 15.133 1.00 37.16 391 SER A CA 1
ATOM 3143 C C . SER A 1 391 ? 11.739 -6.972 13.952 1.00 37.16 391 SER A C 1
ATOM 3145 O O . SER A 1 391 ? 10.566 -7.300 13.772 1.00 37.16 391 SER A O 1
ATOM 3147 N N . SER A 1 392 ? 12.734 -7.426 13.179 1.00 36.44 392 SER A N 1
ATOM 3148 C CA . SER A 1 392 ? 12.558 -8.365 12.055 1.00 36.44 392 SER A CA 1
ATOM 3149 C C . SER A 1 392 ? 12.060 -9.745 12.496 1.00 36.44 392 SER A C 1
ATOM 3151 O O . SER A 1 392 ? 11.353 -10.407 11.743 1.00 36.44 392 SER A O 1
ATOM 3153 N N . GLN A 1 393 ? 12.353 -10.153 13.734 1.00 34.78 393 GLN A N 1
ATOM 3154 C CA . GLN A 1 393 ? 11.905 -11.433 14.294 1.00 34.78 393 GLN A CA 1
ATOM 3155 C C . GLN A 1 393 ? 10.504 -11.364 14.912 1.00 34.78 393 GLN A C 1
ATOM 3157 O O . GLN A 1 393 ? 9.846 -12.389 15.056 1.00 34.78 393 GLN A O 1
ATOM 3162 N N . GLN A 1 394 ? 10.046 -10.169 15.299 1.00 41.22 394 GLN A N 1
ATOM 3163 C CA . GLN A 1 394 ? 8.792 -10.002 16.043 1.00 41.22 394 GLN A CA 1
ATOM 3164 C C . GLN A 1 394 ? 7.737 -9.173 15.302 1.00 41.22 394 GLN A C 1
ATOM 3166 O O . GLN A 1 394 ? 6.586 -9.177 15.722 1.00 41.22 394 GLN A O 1
ATOM 3171 N N . LEU A 1 395 ? 8.087 -8.476 14.211 1.00 43.00 395 LEU A N 1
ATOM 3172 C CA . LEU A 1 395 ? 7.186 -7.603 13.439 1.00 43.00 395 LEU A CA 1
ATOM 3173 C C . LEU A 1 395 ? 6.382 -6.637 14.339 1.00 43.00 395 LEU A C 1
ATOM 3175 O O . LEU A 1 395 ? 5.196 -6.394 14.096 1.00 43.00 395 LEU A O 1
ATOM 3179 N N . ARG A 1 396 ? 7.033 -6.121 15.394 1.00 41.25 396 ARG A N 1
ATOM 3180 C CA . ARG A 1 396 ? 6.465 -5.250 16.438 1.00 41.25 396 ARG A CA 1
ATOM 3181 C C . ARG A 1 396 ? 7.226 -3.929 16.543 1.00 41.25 396 ARG A C 1
ATOM 3183 O O . ARG A 1 396 ? 8.455 -3.994 16.576 1.00 41.25 396 ARG A O 1
ATOM 3190 N N . PRO A 1 397 ? 6.551 -2.766 16.654 1.00 38.97 397 PRO A N 1
ATOM 3191 C CA . PRO A 1 397 ? 7.203 -1.484 16.921 1.00 38.97 397 PRO A CA 1
ATOM 3192 C C . PRO A 1 397 ? 7.841 -1.479 18.314 1.00 38.97 397 PRO A C 1
ATOM 3194 O O . PRO A 1 397 ? 7.148 -1.473 19.327 1.00 38.97 397 PRO A O 1
ATOM 3197 N N . LEU A 1 398 ? 9.168 -1.462 18.382 1.00 40.00 398 LEU A N 1
ATOM 3198 C CA . LEU A 1 398 ? 9.912 -1.214 19.612 1.00 40.00 398 LEU A CA 1
ATOM 3199 C C . LEU A 1 398 ? 10.128 0.291 19.744 1.00 40.00 398 LEU A C 1
ATOM 3201 O O . LEU A 1 398 ? 10.683 0.938 18.858 1.00 40.00 398 LEU A O 1
ATOM 3205 N N . CYS A 1 399 ? 9.732 0.878 20.869 1.00 41.72 399 CYS A N 1
ATOM 3206 C CA . CYS A 1 399 ? 10.229 2.204 21.225 1.00 41.72 399 CYS A CA 1
ATOM 3207 C C . CYS A 1 399 ? 11.766 2.143 21.348 1.00 41.72 399 CYS A C 1
ATOM 3209 O O . CYS A 1 399 ? 12.275 1.196 21.940 1.00 41.72 399 CYS A O 1
ATOM 3211 N N . PRO A 1 400 ? 12.531 3.155 20.904 1.00 38.28 400 PRO A N 1
ATOM 3212 C CA . PRO A 1 400 ? 13.989 3.185 21.077 1.00 38.28 400 PRO A CA 1
ATOM 3213 C C . PRO A 1 400 ? 14.435 3.253 22.553 1.00 38.28 400 PRO A C 1
ATOM 3215 O O . PRO A 1 400 ? 15.597 3.008 22.849 1.00 38.28 400 PRO A O 1
ATOM 3218 N N . ILE A 1 401 ? 13.509 3.513 23.487 1.00 42.81 401 ILE A N 1
ATOM 3219 C CA . ILE A 1 401 ? 13.692 3.324 24.941 1.00 42.81 401 ILE A CA 1
ATOM 3220 C C . ILE A 1 401 ? 13.778 1.832 25.350 1.00 42.81 401 ILE A C 1
ATOM 3222 O O . ILE A 1 401 ? 14.134 1.514 26.481 1.00 42.81 401 ILE A O 1
ATOM 3226 N N . VAL A 1 402 ? 13.471 0.915 24.429 1.00 40.03 402 VAL A N 1
ATOM 3227 C CA . VAL A 1 402 ? 13.482 -0.548 24.590 1.00 40.03 402 VAL A CA 1
ATOM 3228 C C . VAL A 1 402 ? 14.610 -1.180 23.758 1.00 40.03 402 VAL A C 1
ATOM 3230 O O . VAL A 1 402 ? 14.535 -2.345 23.386 1.00 40.03 402 VAL A O 1
ATOM 3233 N N . LEU A 1 403 ? 15.689 -0.446 23.458 1.00 42.09 403 LEU A N 1
ATOM 3234 C CA . LEU A 1 403 ? 16.975 -1.132 23.309 1.00 42.09 403 LEU A CA 1
ATOM 3235 C C . LEU A 1 403 ? 17.309 -1.681 24.702 1.00 42.09 403 LEU A C 1
ATOM 3237 O O . LEU A 1 403 ? 17.404 -0.888 25.642 1.00 42.09 403 LEU A O 1
ATOM 3241 N N . PRO A 1 404 ? 17.374 -3.008 24.887 1.00 41.62 404 PRO A N 1
ATOM 3242 C CA . PRO A 1 404 ? 17.496 -3.585 26.207 1.00 41.62 404 PRO A CA 1
ATOM 3243 C C . PRO A 1 404 ? 18.916 -3.351 26.718 1.00 41.62 404 PRO A C 1
ATOM 3245 O O . PRO A 1 404 ? 19.785 -4.199 26.565 1.00 41.62 404 PRO A O 1
ATOM 3248 N N . ASP A 1 405 ? 19.130 -2.249 27.432 1.00 42.72 405 ASP A N 1
ATOM 3249 C CA . ASP A 1 405 ? 19.848 -2.396 28.690 1.00 42.72 405 ASP A CA 1
ATOM 3250 C C . ASP A 1 405 ? 18.881 -3.122 29.625 1.00 42.72 405 ASP A C 1
ATOM 3252 O O . ASP A 1 405 ? 18.093 -2.526 30.362 1.00 42.72 405 ASP A O 1
ATOM 3256 N N . THR A 1 406 ? 18.900 -4.454 29.566 1.00 46.19 406 THR A N 1
ATOM 3257 C CA . THR A 1 406 ? 18.168 -5.347 30.480 1.00 46.19 406 THR A CA 1
ATOM 3258 C C . THR A 1 406 ? 18.509 -5.092 31.954 1.00 46.19 406 THR A C 1
ATOM 3260 O O . THR A 1 406 ? 17.819 -5.598 32.830 1.00 46.19 406 THR A O 1
ATOM 3263 N N . ALA A 1 407 ? 19.538 -4.282 32.228 1.00 45.56 407 ALA A N 1
ATOM 3264 C CA . ALA A 1 407 ? 19.938 -3.820 33.550 1.00 45.56 407 ALA A CA 1
ATOM 3265 C C . ALA A 1 407 ? 19.336 -2.460 33.964 1.00 45.56 407 ALA A C 1
ATOM 3267 O O . ALA A 1 407 ? 19.401 -2.117 35.143 1.00 45.56 407 ALA A O 1
ATOM 3268 N N . ALA A 1 408 ? 18.764 -1.677 33.040 1.00 52.00 408 ALA A N 1
ATOM 3269 C CA . ALA A 1 408 ? 18.244 -0.350 33.359 1.00 52.00 408 ALA A CA 1
ATOM 3270 C C . ALA A 1 408 ? 16.843 -0.431 33.983 1.00 52.00 408 ALA A C 1
ATOM 3272 O O . ALA A 1 408 ? 15.917 -0.989 33.376 1.00 52.00 408 ALA A O 1
ATOM 3273 N N . SER A 1 409 ? 16.676 0.164 35.168 1.00 56.72 409 SER A N 1
ATOM 3274 C CA . SER A 1 409 ? 15.382 0.266 35.852 1.00 56.72 409 SER A CA 1
ATOM 3275 C C . SER A 1 409 ? 14.400 1.145 35.065 1.00 56.72 409 SER A C 1
ATOM 3277 O O . SER A 1 409 ? 14.803 2.008 34.280 1.00 56.72 409 SER A O 1
ATOM 3279 N N . SER A 1 410 ? 13.092 0.970 35.281 1.00 53.59 410 SER A N 1
ATOM 3280 C CA . SER A 1 410 ? 12.053 1.799 34.641 1.00 53.59 410 SER A CA 1
ATOM 3281 C C . SER A 1 410 ? 12.283 3.304 34.859 1.00 53.59 410 SER A C 1
ATOM 3283 O O . SER A 1 410 ? 12.070 4.098 33.944 1.00 53.59 410 SER A O 1
ATOM 3285 N N . ALA A 1 411 ? 12.816 3.690 36.024 1.00 59.16 411 ALA A N 1
ATOM 3286 C CA . ALA A 1 411 ? 13.199 5.066 36.341 1.00 59.16 411 ALA A CA 1
ATOM 3287 C C . ALA A 1 411 ? 14.367 5.575 35.473 1.00 59.16 411 ALA A C 1
ATOM 3289 O O . ALA A 1 411 ? 14.321 6.690 34.952 1.00 59.16 411 ALA A O 1
ATOM 3290 N N . GLN A 1 412 ? 15.388 4.746 35.232 1.00 60.47 412 GLN A N 1
ATOM 3291 C CA . GLN A 1 412 ? 16.509 5.105 34.354 1.00 60.47 412 GLN A CA 1
ATOM 3292 C C . GLN A 1 412 ? 16.056 5.306 32.902 1.00 60.47 412 GLN A C 1
ATOM 3294 O O . GLN A 1 412 ? 16.546 6.214 32.232 1.00 60.47 412 GLN A O 1
ATOM 3299 N N . ARG A 1 413 ? 15.063 4.537 32.436 1.00 58.03 413 ARG A N 1
ATOM 3300 C CA . ARG A 1 413 ? 14.468 4.690 31.094 1.00 58.03 413 ARG A CA 1
ATOM 3301 C C . ARG A 1 413 ? 13.620 5.957 30.934 1.00 58.03 413 ARG A C 1
ATOM 3303 O O . ARG A 1 413 ? 13.513 6.473 29.824 1.00 58.03 413 ARG A O 1
ATOM 3310 N N . LEU A 1 414 ? 13.030 6.459 32.021 1.00 60.12 414 LEU A N 1
ATOM 3311 C CA . LEU A 1 414 ? 12.235 7.696 32.050 1.00 60.12 414 LEU A CA 1
ATOM 3312 C C . LEU A 1 414 ? 13.089 8.964 32.196 1.00 60.12 414 LEU A C 1
ATOM 3314 O O . LEU A 1 414 ? 12.659 10.024 31.744 1.00 60.12 414 LEU A O 1
ATOM 3318 N N . SER A 1 415 ? 14.303 8.855 32.744 1.00 64.50 415 SER A N 1
ATOM 3319 C CA . SER A 1 415 ? 15.217 9.987 32.981 1.00 64.50 415 SER A CA 1
ATOM 3320 C C . SER A 1 415 ? 15.514 10.902 31.7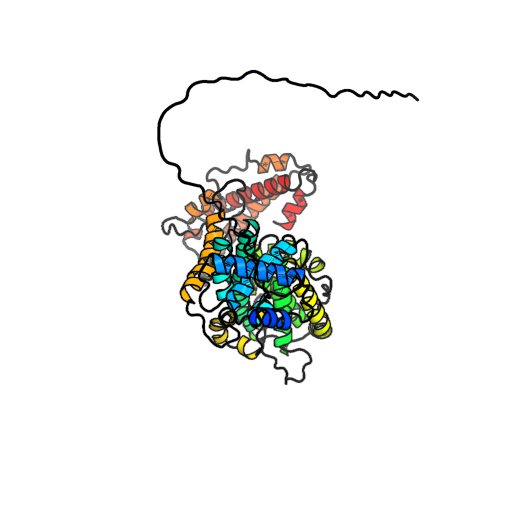71 1.00 64.50 415 SER A C 1
ATOM 3322 O O . SER A 1 415 ? 15.665 12.105 31.974 1.00 64.50 415 SER A O 1
ATOM 3324 N N . PRO A 1 416 ? 15.528 10.437 30.497 1.00 64.62 416 PRO A N 1
ATOM 3325 C CA . PRO A 1 416 ? 15.698 11.335 29.346 1.00 64.62 416 PRO A CA 1
ATOM 3326 C C . PRO A 1 416 ? 14.432 12.144 29.008 1.00 64.62 416 PRO A C 1
ATOM 3328 O O . PRO A 1 416 ? 14.476 13.094 28.221 1.00 64.62 416 PRO A O 1
ATOM 3331 N N . LEU A 1 417 ? 13.275 11.724 29.527 1.00 63.06 417 LEU A N 1
ATOM 3332 C CA . LEU A 1 417 ? 11.974 12.354 29.298 1.00 63.06 417 LEU A CA 1
ATOM 3333 C C . LEU A 1 417 ? 11.544 13.229 30.465 1.00 63.06 417 LEU A C 1
ATOM 3335 O O . LEU A 1 417 ? 10.917 14.256 30.222 1.00 63.06 417 LEU A O 1
ATOM 3339 N N . VAL A 1 418 ? 11.885 12.828 31.686 1.00 68.81 418 VAL A N 1
ATOM 3340 C CA . VAL A 1 418 ? 11.575 13.533 32.926 1.00 68.81 418 VAL A CA 1
ATOM 3341 C C . VAL A 1 418 ? 12.902 13.974 33.540 1.00 68.81 418 VAL A C 1
ATOM 3343 O O . VAL A 1 418 ? 13.611 13.133 34.091 1.00 68.81 418 VAL A O 1
ATOM 3346 N N . PRO A 1 419 ? 13.279 15.258 33.422 1.00 69.31 419 PRO A N 1
ATOM 3347 C CA . PRO A 1 419 ? 14.424 15.780 34.151 1.00 69.31 419 PRO A CA 1
ATOM 3348 C C . PRO A 1 419 ? 14.174 15.590 35.649 1.00 69.31 419 PRO A C 1
ATOM 3350 O O . PRO A 1 419 ? 13.123 15.992 36.149 1.00 69.31 419 PRO A O 1
ATOM 3353 N N . ASN A 1 420 ? 15.131 14.993 36.360 1.00 69.06 420 ASN A N 1
ATOM 3354 C CA . ASN A 1 420 ? 15.028 14.768 37.809 1.00 69.06 420 ASN A CA 1
ATOM 3355 C C . ASN A 1 420 ? 14.930 16.079 38.616 1.00 69.06 420 ASN A C 1
ATOM 3357 O O . ASN A 1 420 ? 14.650 16.058 39.808 1.00 69.06 420 ASN A O 1
ATOM 3361 N N . ASP A 1 421 ? 15.205 17.214 37.980 1.00 75.25 421 ASP A N 1
ATOM 3362 C CA . ASP A 1 421 ? 15.259 18.554 38.549 1.00 75.25 421 ASP A CA 1
ATOM 3363 C C . ASP A 1 421 ? 14.203 19.503 37.959 1.00 75.25 421 ASP A C 1
ATOM 3365 O O . ASP A 1 421 ? 14.282 20.716 38.174 1.00 75.25 421 ASP A O 1
ATOM 3369 N N . PHE A 1 422 ? 13.217 18.986 37.215 1.00 82.38 422 PHE A N 1
ATOM 3370 C CA . PHE A 1 422 ? 12.173 19.833 36.646 1.00 82.38 422 PHE A CA 1
ATOM 3371 C C . PHE A 1 422 ? 11.393 20.554 37.753 1.00 82.38 422 PHE A C 1
ATOM 3373 O O . PHE A 1 422 ? 10.879 19.944 38.688 1.00 82.38 422 PHE A O 1
ATOM 3380 N N . LYS A 1 423 ? 11.259 21.873 37.606 1.00 85.44 423 LYS A N 1
ATOM 3381 C CA . LYS A 1 423 ? 10.438 22.722 38.471 1.00 85.44 423 LYS A CA 1
ATOM 3382 C C . LYS A 1 423 ? 9.481 23.520 37.611 1.00 85.44 423 LYS A C 1
ATOM 3384 O O . LYS A 1 423 ? 9.899 24.098 36.614 1.00 85.44 423 LYS A O 1
ATOM 3389 N N . LEU A 1 424 ? 8.213 23.568 38.019 1.00 86.06 424 LEU A N 1
ATOM 3390 C CA . LEU A 1 424 ? 7.211 24.396 37.351 1.00 86.06 424 LEU A CA 1
ATOM 3391 C C . LEU A 1 424 ? 7.546 25.887 37.490 1.00 86.06 424 LEU A C 1
ATOM 3393 O O . LEU A 1 424 ? 7.434 26.636 36.521 1.00 86.06 424 LEU A O 1
ATOM 3397 N N . GLU A 1 425 ? 7.999 26.299 38.672 1.00 88.38 425 GLU A N 1
ATOM 3398 C CA . GLU A 1 425 ? 8.454 27.664 38.920 1.00 88.38 425 GLU A CA 1
ATOM 3399 C C . GLU A 1 425 ? 9.719 27.959 38.103 1.00 88.38 425 GLU A C 1
ATOM 3401 O O . GLU A 1 425 ? 10.703 27.216 38.133 1.00 88.38 425 GLU A O 1
ATOM 3406 N N . GLY A 1 426 ? 9.684 29.043 37.336 1.00 85.81 426 GLY A N 1
ATOM 3407 C CA . GLY A 1 426 ? 10.748 29.440 36.424 1.00 85.81 426 GLY A CA 1
ATOM 3408 C C . GLY A 1 426 ? 10.801 28.638 35.122 1.00 85.81 426 GLY A C 1
ATOM 3409 O O . GLY A 1 426 ? 11.677 28.925 34.299 1.00 85.81 426 GLY A O 1
ATOM 3410 N N . SER A 1 427 ? 9.890 27.685 34.901 1.00 89.38 427 SER A N 1
ATOM 3411 C CA . SER A 1 427 ? 9.824 26.865 33.682 1.00 89.38 427 SER A CA 1
ATOM 3412 C C . SER A 1 427 ? 9.470 27.677 32.432 1.00 89.38 427 SER A C 1
ATOM 3414 O O . SER A 1 427 ? 8.945 28.796 32.495 1.00 89.38 427 SER A O 1
ATOM 3416 N N . SER A 1 428 ? 9.729 27.108 31.253 1.00 89.06 428 SER A N 1
ATOM 3417 C CA . SER A 1 428 ? 9.268 27.712 29.997 1.00 89.06 428 SER A CA 1
ATOM 3418 C C . SER A 1 428 ? 7.745 27.650 29.893 1.00 89.06 428 SER A C 1
ATOM 3420 O O . SER A 1 428 ? 7.142 28.563 29.327 1.00 89.06 428 SER A O 1
ATOM 3422 N N . LEU A 1 429 ? 7.129 26.617 30.475 1.00 88.75 429 LEU A N 1
ATOM 3423 C CA . LEU A 1 429 ? 5.684 26.466 30.596 1.00 88.75 429 LEU A CA 1
ATOM 3424 C C . LEU A 1 429 ? 5.059 27.646 31.335 1.00 88.75 429 LEU A C 1
ATOM 3426 O O . LEU A 1 429 ? 4.158 28.288 30.798 1.00 88.75 429 LEU A O 1
ATOM 3430 N N . GLU A 1 430 ? 5.559 27.962 32.527 1.00 91.75 430 GLU A N 1
ATOM 3431 C CA . GLU A 1 430 ? 5.068 29.067 33.350 1.00 91.75 430 GLU A CA 1
ATOM 3432 C C . GLU A 1 430 ? 5.211 30.407 32.618 1.00 91.75 430 GLU A C 1
ATOM 3434 O O . GLU A 1 430 ? 4.242 31.160 32.493 1.00 91.75 430 GLU A O 1
ATOM 3439 N N . ARG A 1 431 ? 6.385 30.673 32.034 1.00 89.69 431 ARG A N 1
ATOM 3440 C CA . ARG A 1 431 ? 6.614 31.893 31.242 1.00 89.69 431 ARG A CA 1
ATOM 3441 C C . ARG A 1 431 ? 5.661 31.993 30.055 1.00 89.69 431 ARG A C 1
ATOM 3443 O O . ARG A 1 431 ? 5.147 33.075 29.782 1.00 89.69 431 ARG A O 1
ATOM 3450 N N . CYS A 1 432 ? 5.416 30.889 29.347 1.00 86.38 432 CYS A N 1
ATOM 3451 C CA . CYS A 1 432 ? 4.464 30.869 28.237 1.00 86.38 432 CYS A CA 1
ATOM 3452 C C . CYS A 1 432 ? 3.033 31.109 28.725 1.00 86.38 432 CYS A C 1
ATOM 3454 O O . CYS A 1 432 ? 2.314 31.869 28.087 1.00 86.38 432 CYS A O 1
ATOM 3456 N N . CYS A 1 433 ? 2.636 30.517 29.854 1.00 85.94 433 CYS A N 1
ATOM 3457 C CA . CYS A 1 433 ? 1.319 30.707 30.461 1.00 85.94 433 CYS A CA 1
ATOM 3458 C C . CYS A 1 433 ? 1.082 32.163 30.890 1.00 85.94 433 CYS A C 1
ATOM 3460 O O . CYS A 1 433 ? 0.012 32.703 30.622 1.00 85.94 433 CYS A O 1
ATOM 3462 N N . PHE A 1 434 ? 2.082 32.832 31.475 1.00 87.56 434 PHE A N 1
ATOM 3463 C CA . PHE A 1 434 ? 1.989 34.250 31.851 1.00 87.56 434 PHE A CA 1
ATOM 3464 C C . PHE A 1 434 ? 1.913 35.208 30.662 1.00 87.56 434 PHE A C 1
ATOM 3466 O O . PHE A 1 434 ? 1.387 36.308 30.797 1.00 87.56 434 PHE A O 1
ATOM 3473 N N . GLN A 1 435 ? 2.428 34.805 29.501 1.00 83.31 435 GLN A N 1
ATOM 3474 C CA . GLN A 1 435 ? 2.308 35.585 28.270 1.00 83.31 435 GLN A CA 1
ATOM 3475 C C . GLN A 1 435 ? 0.911 35.466 27.640 1.00 83.31 435 GLN A C 1
ATOM 3477 O O . GLN A 1 435 ? 0.593 36.241 26.741 1.00 83.31 435 GLN A O 1
ATOM 3482 N N . MET A 1 436 ? 0.079 34.517 28.090 1.00 80.44 436 MET A N 1
ATOM 3483 C CA . MET A 1 436 ? -1.284 34.325 27.588 1.00 80.44 436 MET A CA 1
ATOM 3484 C C . MET A 1 436 ? -2.244 35.357 28.165 1.00 80.44 436 MET A C 1
ATOM 3486 O O . MET A 1 436 ? -2.188 35.673 29.350 1.00 80.44 436 MET A O 1
ATOM 3490 N N . ARG A 1 437 ? -3.172 35.836 27.322 1.00 75.00 437 ARG A N 1
ATOM 3491 C CA . ARG A 1 437 ? -4.235 36.769 27.731 1.00 75.00 437 ARG A CA 1
ATOM 3492 C C . ARG A 1 437 ? -5.034 36.221 28.921 1.00 75.00 437 ARG A C 1
ATOM 3494 O O . ARG A 1 437 ? -5.268 36.948 29.879 1.00 75.00 437 ARG A O 1
ATOM 3501 N N . ASP A 1 438 ? -5.371 34.931 28.867 1.00 78.25 438 ASP A N 1
ATOM 3502 C CA . ASP A 1 438 ? -5.925 34.164 29.983 1.00 78.25 438 ASP A CA 1
ATOM 3503 C C . ASP A 1 438 ? -4.863 33.184 30.487 1.00 78.25 438 ASP A C 1
ATOM 3505 O O . ASP A 1 438 ? -4.611 32.177 29.827 1.00 78.25 438 ASP A O 1
ATOM 3509 N N . ASN A 1 439 ? -4.258 33.447 31.646 1.00 84.62 439 ASN A N 1
ATOM 3510 C CA . ASN A 1 439 ? -3.239 32.568 32.223 1.00 84.62 439 ASN A CA 1
ATOM 3511 C C . ASN A 1 439 ? -3.839 31.192 32.612 1.00 84.62 439 ASN A C 1
ATOM 3513 O O . ASN A 1 439 ? -4.608 31.127 33.577 1.00 84.62 439 ASN A O 1
ATOM 3517 N N . PRO A 1 440 ? -3.492 30.080 31.923 1.00 85.88 440 PRO A N 1
ATOM 3518 C CA . PRO A 1 440 ? -4.067 28.765 32.197 1.00 85.88 440 PRO A CA 1
ATOM 3519 C C . PRO A 1 440 ? -3.307 27.981 33.276 1.00 85.88 440 PRO A C 1
ATOM 3521 O O . PRO A 1 440 ? -3.681 26.844 33.561 1.00 85.88 440 PRO A O 1
ATOM 3524 N N . LEU A 1 441 ? -2.243 28.541 33.862 1.00 89.25 441 LEU A N 1
ATOM 3525 C CA . LEU A 1 441 ? -1.324 27.810 34.738 1.00 89.25 441 LEU A CA 1
ATOM 3526 C C . LEU A 1 441 ? -2.039 27.140 35.916 1.00 89.25 441 LEU A C 1
ATOM 3528 O O . LEU A 1 441 ? -1.765 25.983 36.216 1.00 89.25 441 LEU A O 1
ATOM 3532 N N . SER A 1 442 ? -3.004 27.828 36.530 1.00 87.81 442 SER A N 1
ATOM 3533 C CA . SER A 1 442 ? -3.803 27.280 37.632 1.00 87.81 442 SER A CA 1
ATOM 3534 C C . SER A 1 442 ? -4.668 26.094 37.201 1.00 87.81 442 SER A C 1
ATOM 3536 O O . SER A 1 442 ? -4.790 25.127 37.943 1.00 87.81 442 SER A O 1
ATOM 3538 N N . VAL A 1 443 ? -5.230 26.130 35.989 1.00 86.56 443 VAL A N 1
ATOM 3539 C CA . VAL A 1 443 ? -6.037 25.032 35.433 1.00 86.56 443 VAL A CA 1
ATOM 3540 C C . VAL A 1 443 ? -5.159 23.827 35.110 1.00 86.56 443 VAL A C 1
ATOM 3542 O O . VAL A 1 443 ? -5.548 22.693 35.381 1.00 86.56 443 VAL A O 1
ATOM 3545 N N . ILE A 1 444 ? -3.968 24.062 34.554 1.00 88.50 444 ILE A N 1
ATOM 3546 C CA . ILE A 1 444 ? -2.985 23.011 34.264 1.00 88.50 444 ILE A CA 1
ATOM 3547 C C . ILE A 1 444 ? -2.517 22.359 35.571 1.00 88.50 444 ILE A C 1
ATOM 3549 O O . ILE A 1 444 ? -2.529 21.135 35.671 1.00 88.50 444 ILE A O 1
ATOM 3553 N N . ALA A 1 445 ? -2.164 23.163 36.578 1.00 89.94 445 ALA A N 1
ATOM 3554 C CA . ALA A 1 445 ? -1.736 22.677 37.887 1.00 89.94 445 ALA A CA 1
ATOM 3555 C C . ALA A 1 445 ? -2.838 21.866 38.583 1.00 89.94 445 ALA A C 1
ATOM 3557 O O . ALA A 1 445 ? -2.582 20.746 39.016 1.00 89.94 445 ALA A O 1
ATOM 3558 N N . LEU A 1 446 ? -4.075 22.372 38.589 1.00 88.88 446 LEU A N 1
ATOM 3559 C CA . LEU A 1 446 ? -5.223 21.655 39.145 1.00 88.88 446 LEU A CA 1
ATOM 3560 C C . LEU A 1 446 ? -5.493 20.340 38.398 1.00 88.88 446 LEU A C 1
ATOM 3562 O O . LEU A 1 446 ? -5.824 19.336 39.016 1.00 88.88 446 LEU A O 1
ATOM 3566 N N . SER A 1 447 ? -5.329 20.314 37.072 1.00 88.56 447 SER A N 1
ATOM 3567 C CA . SER A 1 447 ? -5.499 19.085 36.283 1.00 88.56 447 SER A CA 1
ATOM 3568 C C . SER A 1 447 ? -4.458 18.025 36.652 1.00 88.56 447 SER A C 1
ATOM 3570 O O . SER A 1 447 ? -4.802 16.849 36.772 1.00 88.56 447 SER A O 1
ATOM 3572 N N . ALA A 1 448 ? -3.204 18.438 36.860 1.00 89.44 448 ALA A N 1
ATOM 3573 C CA . ALA A 1 448 ? -2.133 17.554 37.313 1.00 89.44 448 ALA A CA 1
ATOM 3574 C C . ALA A 1 448 ? -2.414 17.013 38.724 1.00 89.44 448 ALA A C 1
ATOM 3576 O O . ALA A 1 448 ? -2.304 15.812 38.960 1.00 89.44 448 ALA A O 1
ATOM 3577 N N . GLU A 1 449 ? -2.856 17.885 39.634 1.00 89.31 449 GLU A N 1
ATOM 3578 C CA . GLU A 1 449 ? -3.236 17.524 41.001 1.00 89.31 449 GLU A CA 1
ATOM 3579 C C . GLU A 1 449 ? -4.386 16.510 41.016 1.00 89.31 449 GLU A C 1
ATOM 3581 O O . GLU A 1 449 ? -4.254 15.446 41.616 1.00 89.31 449 GLU A O 1
ATOM 3586 N N . MET A 1 450 ? -5.469 16.779 40.280 1.00 88.81 450 MET A N 1
ATOM 3587 C CA . MET A 1 450 ? -6.617 15.872 40.171 1.00 88.81 450 MET A CA 1
ATOM 3588 C C . MET A 1 450 ? -6.241 14.509 39.578 1.00 88.81 450 MET A C 1
ATOM 3590 O O . MET A 1 450 ? -6.798 13.487 39.978 1.00 88.81 450 MET A O 1
ATOM 3594 N N . MET A 1 451 ? -5.324 14.479 38.608 1.00 88.25 451 MET A N 1
ATOM 3595 C CA . MET A 1 451 ? -4.828 13.231 38.025 1.00 88.25 451 MET A CA 1
ATOM 3596 C C . MET A 1 451 ? -3.997 12.435 39.036 1.00 88.25 451 MET A C 1
ATOM 3598 O O . MET A 1 451 ? -4.165 11.220 39.137 1.00 88.25 451 MET A O 1
ATOM 3602 N N . GLY A 1 452 ? -3.149 13.120 39.807 1.00 88.50 452 GLY A N 1
ATOM 3603 C CA . GLY A 1 452 ? -2.368 12.526 40.889 1.00 88.50 452 GLY A CA 1
ATOM 3604 C C . GLY A 1 452 ? -3.245 11.947 41.999 1.00 88.50 452 GLY A C 1
ATOM 3605 O O . GLY A 1 452 ? -3.049 10.796 42.375 1.00 88.50 452 GLY A O 1
ATOM 3606 N N . GLU A 1 453 ? -4.249 12.691 42.468 1.00 89.94 453 GLU A N 1
ATOM 3607 C CA . GLU A 1 453 ? -5.197 12.218 43.492 1.00 89.94 453 GLU A CA 1
ATOM 3608 C C . GLU A 1 453 ? -5.961 10.972 43.028 1.00 89.94 453 GLU A C 1
ATOM 3610 O O . GLU A 1 453 ? -5.974 9.956 43.719 1.00 89.94 453 GLU A O 1
ATOM 3615 N N . ARG A 1 454 ? -6.509 10.983 41.804 1.00 88.88 454 ARG A N 1
ATOM 3616 C CA . ARG A 1 454 ? -7.204 9.810 41.241 1.00 88.88 454 ARG A CA 1
ATOM 3617 C C . ARG A 1 454 ? -6.314 8.577 41.146 1.00 88.88 454 ARG A C 1
ATOM 3619 O O . ARG A 1 454 ? -6.802 7.460 41.296 1.00 88.88 454 ARG A O 1
ATOM 3626 N N . PHE A 1 455 ? -5.031 8.764 40.855 1.00 89.50 455 PHE A N 1
ATOM 3627 C CA . PHE A 1 455 ? -4.074 7.666 40.839 1.00 89.50 455 PHE A CA 1
ATOM 3628 C C . PHE A 1 455 ? -3.888 7.072 42.236 1.00 89.50 455 PHE A C 1
ATOM 3630 O O . PHE A 1 455 ? -4.015 5.859 42.384 1.00 89.50 455 PHE A O 1
ATOM 3637 N N . VAL A 1 456 ? -3.670 7.908 43.256 1.00 89.31 456 VAL A N 1
ATOM 3638 C CA . VAL A 1 456 ? -3.545 7.455 44.652 1.00 89.31 456 VAL A CA 1
ATOM 3639 C C . VAL A 1 456 ? -4.806 6.705 45.087 1.00 89.31 456 VAL A C 1
ATOM 3641 O O . VAL A 1 456 ? -4.713 5.587 45.594 1.00 89.31 456 VAL A O 1
ATOM 3644 N N . GLU A 1 457 ? -5.985 7.277 44.829 1.00 89.38 457 GLU A N 1
ATOM 3645 C CA . GLU A 1 457 ? -7.282 6.656 45.127 1.00 89.38 457 GLU A CA 1
ATOM 3646 C C . GLU A 1 457 ? -7.427 5.291 44.445 1.00 89.38 457 GLU A C 1
ATOM 3648 O O . GLU A 1 457 ? -7.869 4.321 45.066 1.00 89.38 457 GLU A O 1
ATOM 3653 N N . ARG A 1 458 ? -7.033 5.193 43.170 1.00 85.50 458 ARG A N 1
ATOM 3654 C CA . ARG A 1 458 ? -7.144 3.956 42.397 1.00 85.50 458 ARG A CA 1
ATOM 3655 C C . ARG A 1 458 ? -6.188 2.880 42.898 1.00 85.50 458 ARG A C 1
ATOM 3657 O O . ARG A 1 458 ? -6.638 1.752 43.077 1.00 85.50 458 ARG A O 1
ATOM 3664 N N . VAL A 1 459 ? -4.927 3.216 43.166 1.00 85.56 459 VAL A N 1
ATOM 3665 C CA . VAL A 1 459 ? -3.936 2.270 43.712 1.00 85.56 459 VAL A CA 1
ATOM 3666 C C . VAL A 1 459 ? -4.367 1.780 45.095 1.00 85.56 459 VAL A C 1
ATOM 3668 O O . VAL A 1 459 ? -4.289 0.587 45.379 1.00 85.56 459 VAL A O 1
ATOM 3671 N N . ALA A 1 460 ? -4.901 2.667 45.941 1.00 85.62 460 ALA A N 1
ATOM 3672 C CA . ALA A 1 460 ? -5.451 2.283 47.238 1.00 85.62 460 ALA A CA 1
ATOM 3673 C C . ALA A 1 460 ? -6.668 1.352 47.101 1.00 85.62 460 ALA A C 1
ATOM 3675 O O . ALA A 1 460 ? -6.818 0.409 47.879 1.00 85.62 460 ALA A O 1
ATOM 3676 N N . ALA A 1 461 ? -7.539 1.586 46.117 1.00 84.69 461 ALA A N 1
ATOM 3677 C CA . ALA A 1 461 ? -8.666 0.701 45.837 1.00 84.69 461 ALA A CA 1
ATOM 3678 C C . ALA A 1 461 ? -8.207 -0.681 45.337 1.00 84.69 461 ALA A C 1
ATOM 3680 O O . ALA A 1 461 ? -8.742 -1.685 45.793 1.00 84.69 461 ALA A O 1
ATOM 3681 N N . GLU A 1 462 ? -7.203 -0.739 44.453 1.00 82.81 462 GLU A N 1
ATOM 3682 C CA . GLU A 1 462 ? -6.616 -1.995 43.952 1.00 82.81 462 GLU A CA 1
ATOM 3683 C C . GLU A 1 462 ? -5.943 -2.798 45.063 1.00 82.81 462 GLU A C 1
ATOM 3685 O O . GLU A 1 462 ? -6.149 -4.001 45.150 1.00 82.81 462 GLU A O 1
ATOM 3690 N N . PHE A 1 463 ? -5.208 -2.141 45.962 1.00 77.38 463 PHE A N 1
ATOM 3691 C CA . PHE A 1 463 ? -4.566 -2.806 47.100 1.00 77.38 463 PHE A CA 1
ATOM 3692 C C . PHE A 1 463 ? -5.570 -3.479 48.053 1.00 77.38 463 PHE A C 1
ATOM 3694 O O . PHE A 1 463 ? -5.261 -4.482 48.695 1.00 77.38 463 PHE A O 1
ATOM 3701 N N . ASN A 1 464 ? -6.776 -2.918 48.172 1.00 77.94 464 ASN A N 1
ATOM 3702 C CA . ASN A 1 464 ? -7.819 -3.438 49.054 1.00 77.94 464 ASN A CA 1
ATOM 3703 C C . ASN A 1 464 ? -8.686 -4.530 48.403 1.00 77.94 464 ASN A C 1
ATOM 3705 O O . ASN A 1 464 ? -9.414 -5.222 49.122 1.00 77.94 464 ASN A O 1
ATOM 3709 N N . ASP A 1 465 ? -8.621 -4.693 47.081 1.00 76.69 465 ASP A N 1
ATOM 3710 C CA . ASP A 1 465 ? -9.393 -5.684 46.333 1.00 76.69 465 ASP A CA 1
ATOM 3711 C C . ASP A 1 465 ? -8.575 -6.974 46.146 1.00 76.69 465 ASP A C 1
ATOM 3713 O O . ASP A 1 465 ? -7.483 -6.965 45.587 1.00 76.69 465 ASP A O 1
ATOM 3717 N N . ARG A 1 466 ? -9.079 -8.105 46.656 1.00 57.56 466 ARG A N 1
ATOM 3718 C CA . ARG A 1 466 ? -8.326 -9.376 46.715 1.00 57.56 466 ARG A CA 1
ATOM 3719 C C . ARG A 1 466 ? -8.379 -10.203 45.427 1.00 57.56 466 ARG A C 1
ATOM 3721 O O . ARG A 1 466 ? -7.680 -11.211 45.359 1.00 57.56 466 ARG A O 1
ATOM 3728 N N . ASP A 1 467 ? -9.185 -9.794 44.448 1.00 59.91 467 ASP A N 1
ATOM 3729 C CA . ASP A 1 467 ? -9.433 -10.546 43.208 1.00 59.91 467 ASP A CA 1
ATOM 3730 C C . ASP A 1 467 ? -8.643 -10.029 41.985 1.00 59.91 467 ASP A C 1
ATOM 3732 O O . ASP A 1 467 ? -8.736 -10.620 40.909 1.00 59.91 467 ASP A O 1
ATOM 3736 N N . HIS A 1 468 ? -7.849 -8.958 42.121 1.00 56.84 468 HIS A N 1
ATOM 3737 C CA . HIS A 1 468 ? -7.044 -8.394 41.028 1.00 56.84 468 HIS A CA 1
ATOM 3738 C C . HIS A 1 468 ? -5.536 -8.604 41.248 1.00 56.84 468 HIS A C 1
ATOM 3740 O O . HIS A 1 468 ? -5.029 -8.440 42.357 1.00 56.84 468 HIS A O 1
ATOM 3746 N N . ASP A 1 469 ? -4.806 -8.912 40.168 1.00 58.62 469 ASP A N 1
ATOM 3747 C CA . ASP A 1 469 ? -3.340 -8.839 40.140 1.00 58.62 469 ASP A CA 1
ATOM 3748 C C . ASP A 1 469 ? -2.918 -7.379 40.378 1.00 58.62 469 ASP A C 1
ATOM 3750 O O . ASP A 1 469 ? -3.058 -6.533 39.493 1.00 58.62 469 ASP A O 1
ATOM 3754 N N . PHE A 1 470 ? -2.440 -7.063 41.584 1.00 68.06 470 PHE A N 1
ATOM 3755 C CA . PHE A 1 470 ? -1.991 -5.718 41.945 1.00 68.06 470 PHE A CA 1
ATOM 3756 C C . PHE A 1 470 ? -0.461 -5.615 41.911 1.00 68.06 470 PHE A C 1
ATOM 3758 O O . PHE A 1 470 ? 0.260 -6.531 42.317 1.00 68.06 470 PHE A O 1
ATOM 3765 N N . ASP A 1 471 ? 0.052 -4.477 41.440 1.00 68.88 471 ASP A N 1
ATOM 3766 C CA . ASP A 1 471 ? 1.493 -4.232 41.388 1.00 68.88 471 ASP A CA 1
ATOM 3767 C C . ASP A 1 471 ? 2.009 -3.785 42.765 1.00 68.88 471 ASP A C 1
ATOM 3769 O O . ASP A 1 471 ? 1.864 -2.632 43.192 1.00 68.88 471 ASP A O 1
ATOM 3773 N N . VAL A 1 472 ? 2.637 -4.729 43.468 1.00 72.44 472 VAL A N 1
ATOM 3774 C CA . VAL A 1 472 ? 3.232 -4.513 44.792 1.00 72.44 472 VAL A CA 1
ATOM 3775 C C . VAL A 1 472 ? 4.246 -3.362 44.772 1.00 72.44 472 VAL A C 1
ATOM 3777 O O . VAL A 1 472 ? 4.311 -2.602 45.737 1.00 72.44 472 VAL A O 1
ATOM 3780 N N . VAL A 1 473 ? 5.002 -3.184 43.684 1.00 72.75 473 VAL A N 1
ATOM 3781 C CA . VAL A 1 473 ? 6.060 -2.165 43.585 1.00 72.75 473 VAL A CA 1
ATOM 3782 C C . VAL A 1 473 ? 5.459 -0.763 43.530 1.00 72.75 473 VAL A C 1
ATOM 3784 O O . VAL A 1 473 ? 5.937 0.140 44.216 1.00 72.75 473 VAL A O 1
ATOM 3787 N N . ILE A 1 474 ? 4.370 -0.583 42.779 1.00 75.31 474 ILE A N 1
ATOM 3788 C CA . ILE A 1 474 ? 3.672 0.708 42.688 1.00 75.31 474 ILE A CA 1
ATOM 3789 C C . ILE A 1 474 ? 3.061 1.081 44.044 1.00 75.31 474 ILE A C 1
ATOM 3791 O O . ILE A 1 474 ? 3.198 2.219 44.492 1.00 75.31 474 ILE A O 1
ATOM 3795 N N . SER A 1 475 ? 2.447 0.116 44.736 1.00 78.25 475 SER A N 1
ATOM 3796 C CA . SER A 1 475 ? 1.787 0.346 46.031 1.00 78.25 475 SER A CA 1
ATOM 3797 C C . SER A 1 475 ? 2.741 0.718 47.178 1.00 78.25 475 SER A C 1
ATOM 3799 O O . SER A 1 475 ? 2.325 1.356 48.142 1.00 78.25 475 SER A O 1
ATOM 3801 N N . GLN A 1 476 ? 4.022 0.348 47.086 1.00 81.00 476 GLN A N 1
ATOM 3802 C CA . GLN A 1 476 ? 5.028 0.660 48.110 1.00 81.00 476 GLN A CA 1
ATOM 3803 C C . GLN A 1 476 ? 5.571 2.093 48.007 1.00 81.00 476 GLN A C 1
ATOM 3805 O O . GLN A 1 476 ? 6.033 2.636 49.009 1.00 81.00 476 GLN A O 1
ATOM 3810 N N . SER A 1 477 ? 5.471 2.709 46.826 1.00 83.12 477 SER A N 1
ATOM 3811 C CA . SER A 1 477 ? 6.060 4.016 46.503 1.00 83.12 477 SER A CA 1
ATOM 3812 C C . SER A 1 477 ? 5.049 4.934 45.802 1.00 83.12 477 SER A C 1
ATOM 3814 O O . SER A 1 477 ? 5.384 5.619 44.836 1.00 83.12 477 SER A O 1
ATOM 3816 N N . VAL A 1 478 ? 3.787 4.941 46.242 1.00 85.38 478 VAL A N 1
ATOM 3817 C CA . VAL A 1 478 ? 2.692 5.648 45.544 1.00 85.38 478 VAL A CA 1
ATOM 3818 C C . VAL A 1 478 ? 2.983 7.140 45.367 1.00 85.38 478 VAL A C 1
ATOM 3820 O O . VAL A 1 478 ? 2.793 7.672 44.276 1.00 85.38 478 VAL A O 1
ATOM 3823 N N . GLU A 1 479 ? 3.499 7.810 46.398 1.00 86.38 479 GLU A N 1
ATOM 3824 C CA . GLU A 1 479 ? 3.806 9.244 46.326 1.00 86.38 479 GLU A CA 1
ATOM 3825 C C . GLU A 1 479 ? 4.967 9.553 45.369 1.00 86.38 479 GLU A C 1
ATOM 3827 O O . GLU A 1 479 ? 4.891 10.513 44.606 1.00 86.38 479 GLU A O 1
ATOM 3832 N N . GLU A 1 480 ? 5.995 8.700 45.316 1.00 83.00 480 GLU A N 1
ATOM 3833 C CA . GLU A 1 480 ? 7.104 8.851 44.360 1.00 83.00 480 GLU A CA 1
ATOM 3834 C C . GLU A 1 480 ? 6.605 8.695 42.913 1.00 83.00 480 GLU A C 1
ATOM 3836 O O . GLU A 1 480 ? 6.995 9.448 42.018 1.00 83.00 480 GLU A O 1
ATOM 3841 N N . HIS A 1 481 ? 5.682 7.755 42.673 1.00 81.38 481 HIS A N 1
ATOM 3842 C CA . HIS A 1 481 ? 5.047 7.586 41.365 1.00 81.38 481 HIS A CA 1
ATOM 3843 C C . HIS A 1 481 ? 4.138 8.768 41.022 1.00 81.38 481 HIS A C 1
ATOM 3845 O O . HIS A 1 481 ? 4.170 9.255 39.890 1.00 81.38 481 HIS A O 1
ATOM 3851 N N . ARG A 1 482 ? 3.364 9.274 41.988 1.00 87.25 482 ARG A N 1
ATOM 3852 C CA . ARG A 1 482 ? 2.528 10.469 41.824 1.00 87.25 482 ARG A CA 1
ATOM 3853 C C . ARG A 1 482 ? 3.374 11.681 41.436 1.00 87.25 482 ARG A C 1
ATOM 3855 O O . ARG A 1 482 ? 3.013 12.394 40.495 1.00 87.25 482 ARG A O 1
ATOM 3862 N N . GLU A 1 483 ? 4.496 11.903 42.114 1.00 85.31 483 GLU A N 1
ATOM 3863 C CA . GLU A 1 483 ? 5.430 12.991 41.815 1.00 85.31 483 GLU A CA 1
ATOM 3864 C C . GLU A 1 483 ? 6.043 12.830 40.417 1.00 85.31 483 GLU A C 1
ATOM 3866 O O . GLU A 1 483 ? 6.033 13.775 39.621 1.00 85.31 483 GLU A O 1
ATOM 3871 N N . ALA A 1 484 ? 6.488 11.622 40.058 1.00 80.00 484 ALA A N 1
ATOM 3872 C CA . ALA A 1 484 ? 7.047 11.335 38.738 1.00 80.00 484 ALA A CA 1
ATOM 3873 C C . ALA A 1 484 ? 6.025 11.549 37.606 1.00 80.00 484 ALA A C 1
ATOM 3875 O O . ALA A 1 484 ? 6.351 12.160 36.585 1.00 80.00 484 ALA A O 1
ATOM 3876 N N . MET A 1 485 ? 4.776 11.103 37.785 1.00 82.19 485 MET A N 1
ATOM 3877 C CA . MET A 1 485 ? 3.687 11.338 36.828 1.00 82.19 485 MET A CA 1
ATOM 3878 C C . MET A 1 485 ? 3.364 12.825 36.682 1.00 82.19 485 MET A C 1
ATOM 3880 O O . MET A 1 485 ? 3.203 13.316 35.566 1.00 82.19 485 MET A O 1
ATOM 3884 N N . THR A 1 486 ? 3.291 13.545 37.801 1.00 86.56 486 THR A N 1
ATOM 3885 C CA . THR A 1 486 ? 3.015 14.989 37.830 1.00 86.56 486 THR A CA 1
ATOM 3886 C C . THR A 1 486 ? 4.123 15.764 37.116 1.00 86.56 486 THR A C 1
ATOM 3888 O O . THR A 1 486 ? 3.860 16.643 36.295 1.00 86.56 486 THR A O 1
ATOM 3891 N N . THR A 1 487 ? 5.377 15.386 37.352 1.00 85.94 487 THR A N 1
ATOM 3892 C CA . THR A 1 487 ? 6.541 15.976 36.683 1.00 85.94 487 THR A CA 1
ATOM 3893 C C . THR A 1 487 ? 6.512 15.694 35.182 1.00 85.94 487 THR A C 1
ATOM 3895 O O . THR A 1 487 ? 6.651 16.614 34.373 1.00 85.94 487 THR A O 1
ATOM 3898 N N . LEU A 1 488 ? 6.249 14.445 34.782 1.00 85.00 488 LEU A N 1
ATOM 3899 C CA . LEU A 1 488 ? 6.105 14.071 33.374 1.00 85.00 488 LEU A CA 1
ATOM 3900 C C . LEU A 1 488 ? 4.980 14.861 32.692 1.00 85.00 488 LEU A C 1
ATOM 3902 O O . LEU A 1 488 ? 5.159 15.328 31.567 1.00 85.00 488 LEU A O 1
ATOM 3906 N N . PHE A 1 489 ? 3.847 15.044 33.369 1.00 87.62 489 PHE A N 1
ATOM 3907 C CA . PHE A 1 489 ? 2.726 15.834 32.871 1.00 87.62 489 PHE A CA 1
ATOM 3908 C C . PHE A 1 489 ? 3.161 17.260 32.521 1.00 87.62 489 PHE A C 1
ATOM 3910 O O . PHE A 1 489 ? 2.967 17.699 31.385 1.00 87.62 489 PHE A O 1
ATOM 3917 N N . PHE A 1 490 ? 3.815 17.968 33.446 1.00 88.88 490 PHE A N 1
ATOM 3918 C CA . PHE A 1 490 ? 4.268 19.335 33.188 1.00 88.88 490 PHE A CA 1
ATOM 3919 C C . PHE A 1 490 ? 5.303 19.410 32.063 1.00 88.88 490 PHE A C 1
ATOM 3921 O O . PHE A 1 490 ? 5.187 20.276 31.196 1.00 88.88 490 PHE A O 1
ATOM 3928 N N . VAL A 1 491 ? 6.258 18.477 32.010 1.00 87.31 491 VAL A N 1
ATOM 3929 C CA . VAL A 1 491 ? 7.263 18.425 30.934 1.00 87.31 491 VAL A CA 1
ATOM 3930 C C . VAL A 1 491 ? 6.608 18.211 29.566 1.00 87.31 491 VAL A C 1
ATOM 3932 O O . VAL A 1 491 ? 6.997 18.837 28.577 1.00 87.31 491 VAL A O 1
ATOM 3935 N N . LEU A 1 492 ? 5.598 17.342 29.479 1.00 85.19 492 LEU A N 1
ATOM 3936 C CA . LEU A 1 492 ? 4.878 17.094 28.229 1.00 85.19 492 LEU A CA 1
ATOM 3937 C C . LEU A 1 492 ? 4.051 18.307 27.798 1.00 85.19 492 LEU A C 1
ATOM 3939 O O . LEU A 1 492 ? 4.090 18.672 26.622 1.00 85.19 492 LEU A O 1
ATOM 3943 N N . ILE A 1 493 ? 3.348 18.958 28.727 1.00 85.69 493 ILE A N 1
ATOM 3944 C CA . ILE A 1 493 ? 2.581 20.176 28.435 1.00 85.69 493 ILE A CA 1
ATOM 3945 C C . ILE A 1 493 ? 3.508 21.312 27.996 1.00 85.69 493 ILE A C 1
ATOM 3947 O O . ILE A 1 493 ? 3.207 21.987 27.010 1.00 85.69 493 ILE A O 1
ATOM 3951 N N . GLU A 1 494 ? 4.660 21.478 28.650 1.00 87.12 494 GLU A N 1
ATOM 3952 C CA . GLU A 1 494 ? 5.689 22.434 28.236 1.00 87.12 494 GLU A CA 1
ATOM 3953 C C . GLU A 1 494 ? 6.114 22.191 26.784 1.00 87.12 494 GLU A C 1
ATOM 3955 O O . GLU A 1 494 ? 6.055 23.104 25.958 1.00 87.12 494 GLU A O 1
ATOM 3960 N N . ARG A 1 495 ? 6.475 20.948 26.442 1.00 82.94 495 ARG A N 1
ATOM 3961 C CA . ARG A 1 495 ? 6.883 20.588 25.076 1.00 82.94 495 ARG A CA 1
ATOM 3962 C C . ARG A 1 495 ? 5.775 20.831 24.057 1.00 82.94 495 ARG A C 1
ATOM 3964 O O . ARG A 1 495 ? 6.054 21.374 22.992 1.00 82.94 495 ARG A O 1
ATOM 3971 N N . ILE A 1 496 ? 4.528 20.469 24.370 1.00 79.94 496 ILE A N 1
ATOM 3972 C CA . ILE A 1 496 ? 3.379 20.697 23.479 1.00 79.94 496 ILE A CA 1
ATOM 3973 C C . ILE A 1 496 ? 3.207 22.193 23.200 1.00 79.94 496 ILE A C 1
ATOM 3975 O O . ILE A 1 496 ? 3.065 22.581 22.043 1.00 79.94 496 ILE A O 1
ATOM 3979 N N . ILE A 1 497 ? 3.242 23.034 24.235 1.00 79.56 497 ILE A N 1
ATOM 3980 C CA . ILE A 1 497 ? 3.055 24.483 24.090 1.00 79.56 497 ILE A CA 1
ATOM 3981 C C . ILE A 1 497 ? 4.198 25.110 23.290 1.00 79.56 497 ILE A C 1
ATOM 3983 O O . ILE A 1 497 ? 3.946 25.936 22.411 1.00 79.56 497 ILE A O 1
ATOM 3987 N N . LEU A 1 498 ? 5.444 24.704 23.546 1.00 82.44 498 LEU A N 1
ATOM 3988 C CA . LEU A 1 498 ? 6.603 25.206 22.808 1.00 82.44 498 LEU A CA 1
ATOM 3989 C C . LEU A 1 498 ? 6.562 24.811 21.326 1.00 82.44 498 LEU A C 1
ATOM 3991 O O . LEU A 1 498 ? 6.820 25.655 20.466 1.00 82.44 498 LEU A O 1
ATOM 3995 N N . GLU A 1 499 ? 6.201 23.568 21.009 1.00 74.50 499 GLU A N 1
ATOM 3996 C CA . GLU A 1 499 ? 6.098 23.108 19.619 1.00 74.50 499 GLU A CA 1
ATOM 3997 C C . GLU A 1 499 ? 4.927 23.750 18.870 1.00 74.50 499 GLU A C 1
ATOM 3999 O O . GLU A 1 499 ? 5.073 24.145 17.712 1.00 74.50 499 GLU A O 1
ATOM 4004 N N . GLU A 1 500 ? 3.777 23.937 19.517 1.00 70.38 500 GLU A N 1
ATOM 4005 C CA . GLU A 1 500 ? 2.656 24.648 18.894 1.00 70.38 500 GLU A CA 1
ATOM 4006 C C . GLU A 1 500 ? 2.982 26.129 18.648 1.00 70.38 500 GLU A C 1
ATOM 4008 O O . GLU A 1 500 ? 2.620 26.665 17.598 1.00 70.38 500 GLU A O 1
ATOM 4013 N N . ARG A 1 501 ? 3.756 26.770 19.536 1.00 71.62 501 ARG A N 1
ATOM 4014 C CA . ARG A 1 501 ? 4.251 28.143 19.332 1.00 71.62 501 ARG A CA 1
ATOM 4015 C C . ARG A 1 501 ? 5.190 28.248 18.131 1.00 71.62 501 ARG A C 1
ATOM 4017 O O . ARG A 1 501 ? 5.099 29.212 17.377 1.00 71.62 501 ARG A O 1
ATOM 4024 N N . LYS A 1 502 ? 6.068 27.258 17.924 1.00 73.12 502 LYS A N 1
ATOM 4025 C CA . LYS A 1 502 ? 6.929 27.191 16.728 1.00 73.12 502 LYS A CA 1
ATOM 4026 C C . LYS A 1 502 ? 6.115 27.011 15.447 1.00 73.12 502 LYS A C 1
ATOM 4028 O O . LYS A 1 502 ? 6.467 27.582 14.421 1.00 73.12 502 LYS A O 1
ATOM 4033 N N . ARG A 1 503 ? 5.046 26.211 15.495 1.00 68.31 503 ARG A N 1
ATOM 4034 C CA . ARG A 1 503 ? 4.184 25.932 14.335 1.00 68.31 503 ARG A CA 1
ATOM 4035 C C . ARG A 1 503 ? 3.321 27.123 13.932 1.00 68.31 503 ARG A C 1
ATOM 4037 O O . ARG A 1 503 ? 3.104 27.310 12.742 1.00 68.31 503 ARG A O 1
ATOM 4044 N N . ASN A 1 504 ? 2.827 27.902 14.894 1.00 66.75 504 ASN A N 1
ATOM 4045 C CA . ASN A 1 504 ? 1.884 28.998 14.655 1.00 66.75 504 ASN A CA 1
ATOM 4046 C C . ASN A 1 504 ? 2.267 30.262 15.453 1.00 66.75 504 ASN A C 1
ATOM 4048 O O . ASN A 1 504 ? 1.632 30.551 16.469 1.00 66.75 504 ASN A O 1
ATOM 4052 N N . PRO A 1 505 ? 3.275 31.035 15.007 1.00 66.31 505 PRO A N 1
ATOM 4053 C CA . PRO A 1 505 ? 3.794 32.181 15.759 1.00 66.31 505 PRO A CA 1
ATOM 4054 C C . PRO A 1 505 ? 2.819 33.369 15.862 1.00 66.31 505 PRO A C 1
ATOM 4056 O O . PRO A 1 505 ? 2.919 34.140 16.811 1.00 66.31 505 PRO A O 1
ATOM 4059 N N . GLU A 1 506 ? 1.874 33.508 14.923 1.00 56.59 506 GLU A N 1
ATOM 4060 C CA . GLU A 1 506 ? 0.932 34.643 14.850 1.00 56.59 506 GLU A CA 1
ATOM 4061 C C . GLU A 1 506 ? -0.437 34.378 15.493 1.00 56.59 506 GLU A C 1
ATOM 4063 O O . GLU A 1 506 ? -1.277 35.275 15.578 1.00 56.59 506 GLU A O 1
ATOM 4068 N N . ARG A 1 507 ? -0.706 33.143 15.932 1.00 58.00 507 ARG A N 1
ATOM 4069 C CA . ARG A 1 507 ? -2.009 32.799 16.503 1.00 58.00 507 ARG A CA 1
ATOM 4070 C C . ARG A 1 507 ? -2.061 33.307 17.943 1.00 58.00 507 ARG A C 1
ATOM 4072 O O . ARG A 1 507 ? -1.457 32.707 18.829 1.00 58.00 507 ARG A O 1
ATOM 4079 N N . ASP A 1 508 ? -2.770 34.418 18.151 1.00 54.28 508 ASP A N 1
ATOM 4080 C CA . ASP A 1 508 ? -2.988 34.999 19.478 1.00 54.28 508 ASP A CA 1
ATOM 4081 C C . ASP A 1 508 ? -3.566 33.939 20.439 1.00 54.28 508 ASP A C 1
ATOM 4083 O O . ASP A 1 508 ? -4.277 33.007 20.041 1.00 54.28 508 ASP A O 1
ATOM 4087 N N . LEU A 1 509 ? -3.217 34.056 21.718 1.00 52.03 509 LEU A N 1
ATOM 4088 C CA . LEU A 1 509 ? -3.267 32.998 22.741 1.00 52.03 509 LEU A CA 1
ATOM 4089 C C . LEU A 1 509 ? -4.687 32.529 23.134 1.00 52.03 509 LEU A C 1
ATOM 4091 O O . LEU A 1 509 ? -4.838 31.702 24.033 1.00 52.03 509 LEU A O 1
ATOM 4095 N N . GLU A 1 510 ? -5.725 32.958 22.408 1.00 45.59 510 GLU A N 1
ATOM 4096 C CA . GLU A 1 510 ? -7.087 32.400 22.452 1.00 45.59 510 GLU A CA 1
ATOM 4097 C C . GLU A 1 510 ? -7.109 30.878 22.202 1.00 45.59 510 GLU A C 1
ATOM 4099 O O . GLU A 1 510 ? -7.970 30.165 22.723 1.00 45.59 510 GLU A O 1
ATOM 4104 N N . ALA A 1 511 ? -6.127 30.341 21.467 1.00 47.31 511 ALA A N 1
ATOM 4105 C CA . ALA A 1 511 ? -6.009 28.908 21.194 1.00 47.31 511 ALA A CA 1
ATOM 4106 C C . ALA A 1 511 ? -5.481 28.070 22.377 1.00 47.31 511 ALA A C 1
ATOM 4108 O O . ALA A 1 511 ? -5.646 26.849 22.351 1.00 47.31 511 ALA A O 1
ATOM 4109 N N . GLY A 1 512 ? -4.896 28.671 23.422 1.00 50.84 512 GLY A N 1
ATOM 4110 C CA . GLY A 1 512 ? -4.345 27.933 24.569 1.00 50.84 512 GLY A CA 1
ATOM 4111 C C . GLY A 1 512 ? -5.408 27.094 25.284 1.00 50.84 512 GLY A C 1
ATOM 4112 O O . GLY A 1 512 ? -5.218 25.900 25.514 1.00 50.84 512 GLY A O 1
ATOM 4113 N N . ARG A 1 513 ? -6.600 27.667 25.502 1.00 47.06 513 ARG A N 1
ATOM 4114 C CA . ARG A 1 513 ? -7.761 26.922 26.018 1.00 47.06 513 ARG A CA 1
ATOM 4115 C C . ARG A 1 513 ? -8.221 25.812 25.073 1.00 47.06 513 ARG A C 1
ATOM 4117 O O . ARG A 1 513 ? -8.623 24.766 25.563 1.00 47.06 513 ARG A O 1
ATOM 4124 N N . TYR A 1 514 ? -8.170 26.010 23.752 1.00 47.97 514 TYR A N 1
ATOM 4125 C CA . TYR A 1 514 ? -8.585 24.997 22.769 1.00 47.97 514 TYR A CA 1
ATOM 4126 C C . TYR A 1 514 ? -7.594 23.826 22.688 1.00 47.97 514 TYR A C 1
ATOM 4128 O O . TYR A 1 514 ? -8.015 22.679 22.584 1.00 47.97 514 TYR A O 1
ATOM 4136 N N . ILE A 1 515 ? -6.289 24.096 22.779 1.00 50.53 515 ILE A N 1
ATOM 4137 C CA . ILE A 1 515 ? -5.228 23.075 22.798 1.00 50.53 515 ILE A CA 1
ATOM 4138 C C . ILE A 1 515 ? -5.318 22.240 24.077 1.00 50.53 515 ILE A C 1
ATOM 4140 O O . ILE A 1 515 ? -5.227 21.016 24.007 1.00 50.53 515 ILE A O 1
ATOM 4144 N N . ILE A 1 516 ? -5.560 22.891 25.218 1.00 52.69 516 ILE A N 1
ATOM 4145 C CA . ILE A 1 516 ? -5.683 22.234 26.521 1.00 52.69 516 ILE A CA 1
ATOM 4146 C C . ILE A 1 516 ? -6.994 21.433 26.607 1.00 52.69 516 ILE A C 1
ATOM 4148 O O . ILE A 1 516 ? -6.931 20.250 26.897 1.00 52.69 516 ILE A O 1
ATOM 4152 N N . ARG A 1 517 ? -8.166 21.987 26.247 1.00 47.84 517 ARG A N 1
ATOM 4153 C CA . ARG A 1 517 ? -9.468 21.269 26.319 1.00 47.84 517 ARG A CA 1
ATOM 4154 C C . ARG A 1 517 ? -9.639 20.087 25.364 1.00 47.84 517 ARG A C 1
ATOM 4156 O O . ARG A 1 517 ? -10.578 19.319 25.533 1.00 47.84 517 ARG A O 1
ATOM 4163 N N . LYS A 1 518 ? -8.864 20.022 24.279 1.00 43.34 518 LYS A N 1
ATOM 4164 C CA . LYS A 1 518 ? -8.986 18.950 23.277 1.00 43.34 518 LYS A CA 1
ATOM 4165 C C . LYS A 1 518 ? -7.970 17.826 23.497 1.00 43.34 518 LYS A C 1
ATOM 4167 O O . LYS A 1 518 ? -8.032 16.832 22.777 1.00 43.34 518 LYS A O 1
ATOM 4172 N N . ARG A 1 519 ? -7.003 18.018 24.406 1.00 43.62 519 ARG A N 1
ATOM 4173 C CA . ARG A 1 519 ? -5.888 17.089 24.660 1.00 43.62 519 ARG A CA 1
ATOM 4174 C C . ARG A 1 519 ? -5.721 16.692 26.133 1.00 43.62 519 ARG A C 1
ATOM 4176 O O . ARG A 1 519 ? -5.163 15.623 26.360 1.00 43.62 519 ARG A O 1
ATOM 4183 N N . LEU A 1 520 ? -6.177 17.515 27.082 1.00 41.78 520 LEU A N 1
ATOM 4184 C CA . LEU A 1 520 ? -6.563 17.114 28.442 1.00 41.78 520 LEU A CA 1
ATOM 4185 C C . LEU A 1 520 ? -8.058 16.809 28.450 1.00 41.78 520 LEU A C 1
ATOM 4187 O O . LEU A 1 520 ? -8.444 15.853 29.153 1.00 41.78 520 LEU A O 1
#

Sequence (520 aa):
MEDADVNETFVADQELKPISSYELPANANDDQVGEEVFDYSHEIPPPDDGFLHVCAAIDPNMSETLRDSVWMQVCTMSEKVDLDEEIIAYVACAFYCVMLEMEKFQQRPFPYSMLTILKICSVSVMEFFDKLSRWIDIATSSKKVLEHSLKIQSSLAVSVVIYKKFLPIFRSLFQFVGRDSGQSFNSSHLFSLMWLIIIIMKKSLPSDDLLTSFHLLLCVTEWVYKDLCFHGCDDHINQESVTHMMESKDGVRVLEVLCRSFDGVLIDAKHFRTHWFNVKRGTVLPFLDHNDLNIIENFDNYLTSLNHTYNNIMLAKGELDERMFLSTDIECVFDPAYDSSAVEILRRGSVENRFADAELLLTMSTQNCLEKLAEVKRSPTRSDAKSYVISSQQLRPLCPIVLPDTAASSAQRLSPLVPNDFKLEGSSLERCCFQMRDNPLSVIALSAEMMGERFVERVAAEFNDRDHDFDVVISQSVEEHREAMTTLFFVLIERIILEERKRNPERDLEAGRYIIRKRL

Mean predicted aligned error: 16.34 Å

Secondary structure (DSSP, 8-state):
-------------------------------------------PPPPPHHHHHHHHHH-TT--HHHHHHHHHHHHHHHHHS---S-HHHHHHHHHHHHHHHHTTTTTS--SS-HHHHHHHTT--HHHHHHHHHHHHHHTT--HHHHHHHHHHHHHHHHHHHHHHHHHHHHHHHB----GGGS-SS-HHHHHHHHHHHHHHHHTT-SS--HHHHHHHHHHHHHHHHHHHHHTT-GGGB-HHHHHHHH-STT---HHHHHHHHTT--HHHHHHHIIIIIHHHHHHHSTTS-SS---HHHHHHHHHHHHHHHHHHHHHHHT---GGGGS-SSHHHHHSTTHHHHTTGGGGB-SS-PBPS-HHHHIIIIIHHHHHHHHHTTSS---TT----EE-TTT--EE-GGGS--TT--HHHHHTTTS-TT--STT-HHHHHHHTSSS--HHHHHHHHHHHHHHHHHHHHHHHH-TTS---HHHHHSHHHHHHHHHHHHHHHHHHHHHHHHHH-TTS-TTHHHHHHHTT-

Nearest PDB structures (foldseek):
  2qdj-assembly1_A  TM=7.756E-01  e=3.068E-07  Homo sapiens

Foldseek 3Di:
DDDDDDDDDDDDDDDDDDDDDDDDDDDDDDDDPDPPPPPPPPDQDPDDPVLVVLQVQQPVPPDPVLSVQLSVLLSVLVVQDVPDVLSLLCSLLSSLLSQCVVCPNLVHFRPGASVSSQQSSLHFLVNSLVSNVVSCVSSVHDPSSVVLSVVLLLLVLLLLLLLLLLLVLLLLWWDFADPVNPAPDGLLLVSLLLSLLLSLVCLVDPDSDNLLSNLSSQLSSVLSSVLCVVVVVVNTTDPVNVVLQQVDPVHGPSSVSVCVVRVHPSVVSVVCNVPPVLVCCCVRQVQADPVRRNCRVCRVVSSVSSVVSLVRSCRSSVHHDSCLLRDPDSVLSNDPVCSVVSCQSSQGGNPRDGDPDPPVCLVCSLVVSLVVLVPVPPDDDDPPDQAFRQDSVHRHTHRPLPPDPVVDDPVNSCCVQFPPPDDPVVDLLQVLLVVAPHRCVVVLLVVLVVVLVVQLVVLVVVVPDPPDDHDPVCNVPVVVVSVRSSRSSSSVSSVVSVVVCVVCVPDHRPCVCVSVVVPD

pLDDT: mean 75.59, std 22.11, range [24.81, 98.69]